Protein AF-0000000065783188 (afdb_homodimer)

InterPro domains:
  IPR000534 Semialdehyde dehydrogenase, NAD-binding [PF01118] (43-103)
  IPR000534 Semialdehyde dehydrogenase, NAD-binding [SM00859] (4-106)
  IPR010136 N-acetyl-gamma-glutamyl-phosphate reductase, type 2 [MF_01110] (1-310)
  IPR010136 N-acetyl-gamma-glutamyl-phosphate reductase, type 2 [TIGR01851] (2-308)
  IPR023013 N-acetyl-gamma-glutamyl-phosphate reductase, active site [PS01224] (112-128)
  IPR036291 NAD(P)-binding domain superfamily [SSF51735] (1-136)
  IPR050085 N-acetyl-gamma-glutamyl-phosphate reductase [PTHR32338] (41-308)
  IPR058924 N-acetyl-gamma-glutamyl-phosphate reductase, dimerisation domain [PF22698] (117-291)

Sequence (620 aa):
MAPKIFIDGEHGTTGLQIRTRMAGRRDVELLSIPEAERRNAAMREDMLNSADIAILCLPDDASKEAVQMVSANNNVRVIDTSTAFRVNPGWAYGFAEMDGAQADKIKAARFVANPGCYPTGAIGLIRPLRAAGILPDGYPVTVNAVSGYTGGGKQMIAQMENPDHPDAITAPHFLYGLPLTHKHVPEMTVHGLLDRAPIFSPSVGKFAQGMIVQVPLHLDDLAEGTTMESIHAALTAHYAGQDIVTVVPLADSKALARVNAVELEGKDTMKLFVFGTPGGSQVNLVALLDNLGKGASGAAVQNMDLMLASMAPKIFIDGEHGTTGLQIRTRMAGRRDVELLSIPEAERRNAAMREDMLNSADIAILCLPDDASKEAVQMVSANNNVRVIDTSTAFRVNPGWAYGFAEMDGAQADKIKAARFVANPGCYPTGAIGLIRPLRAAGILPDGYPVTVNAVSGYTGGGKQMIAQMENPDHPDAITAPHFLYGLPLTHKHVPEMTVHGLLDRAPIFSPSVGKFAQGMIVQVPLHLDDLAEGTTMESIHAALTAHYAGQDIVTVVPLADSKALARVNAVELEGKDTMKLFVFGTPGGSQVNLVALLDNLGKGASGAAVQNMDLMLAS

Solvent-accessible surface area (backbone atoms only — not comparable to full-atom values): 31724 Å² total; per-residue (Å²): 130,62,53,30,36,24,52,47,39,42,84,40,56,56,23,41,47,37,51,58,70,48,58,82,57,78,73,48,38,80,49,81,70,59,78,93,48,67,82,35,62,68,59,47,40,51,48,49,66,67,16,44,35,29,37,34,41,38,59,44,70,58,41,54,51,52,53,59,64,36,65,87,42,83,71,42,24,39,38,33,58,32,72,71,41,53,79,39,87,87,33,30,60,38,49,49,74,74,42,92,61,31,44,60,47,40,22,71,42,50,37,30,20,28,50,51,34,68,34,48,34,48,26,68,60,41,22,47,33,35,76,70,53,40,49,50,84,79,59,86,48,44,38,43,30,41,29,17,35,50,75,59,30,61,64,40,39,44,20,57,70,32,84,80,38,95,71,40,47,80,62,54,30,32,40,31,56,57,48,57,73,49,86,53,46,63,42,34,14,63,68,17,66,44,85,58,70,52,50,54,46,45,30,35,40,68,44,58,52,6,19,36,31,36,39,63,44,54,36,84,70,33,34,89,86,56,42,74,64,56,52,50,48,45,49,42,61,62,41,58,93,56,79,49,52,39,64,55,53,62,71,63,54,69,70,51,74,56,49,53,29,50,74,39,44,89,29,56,36,34,42,34,41,66,30,38,41,93,92,53,60,49,36,40,35,35,24,40,25,5,37,54,16,41,12,34,25,37,30,45,52,51,44,48,51,40,38,68,70,90,128,61,51,30,33,23,51,47,40,43,84,40,57,56,23,41,48,35,51,58,73,47,58,83,58,77,73,49,38,81,48,79,69,59,78,92,49,67,83,36,62,70,60,48,40,53,48,49,65,67,16,44,36,30,38,33,41,40,59,42,69,57,41,54,49,52,52,57,65,36,64,87,40,85,71,40,23,38,37,34,56,33,70,70,43,54,80,40,88,87,34,30,60,38,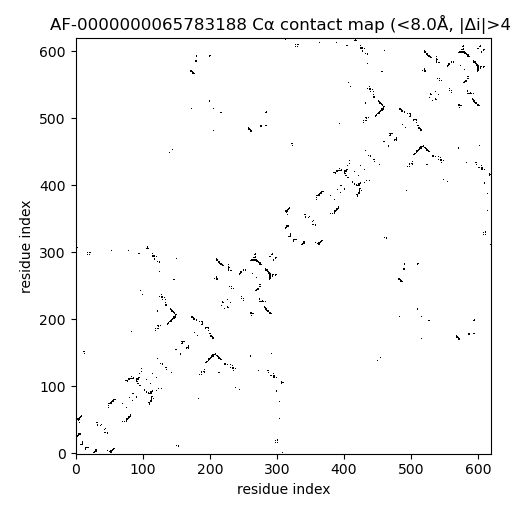49,48,72,72,42,95,60,30,44,59,46,41,22,70,42,54,37,29,19,29,50,52,34,67,35,46,32,48,25,67,61,40,22,47,32,35,76,69,52,40,48,49,82,78,59,86,50,42,38,44,32,41,30,18,35,51,74,58,31,61,65,39,37,45,19,57,71,32,83,80,37,95,70,40,48,81,61,53,29,33,40,32,55,57,48,57,73,47,84,54,45,62,42,35,14,63,68,18,66,45,85,58,71,52,51,54,46,46,31,36,40,68,43,56,53,7,17,37,29,35,39,63,44,54,35,84,72,33,33,88,86,55,45,75,64,56,52,48,48,45,50,42,62,64,40,58,93,56,79,49,52,40,64,55,52,62,73,62,53,69,70,50,74,58,48,50,31,49,74,39,45,89,29,56,36,34,42,35,42,68,31,36,39,93,91,54,60,48,37,41,34,34,25,41,27,4,37,54,16,42,12,34,24,36,30,45,53,51,46,48,51,40,38,68,70,91

Structure (mmCIF, N/CA/C/O backbone):
data_AF-0000000065783188-model_v1
#
loop_
_entity.id
_entity.type
_entity.pdbx_description
1 polymer 'N-acetyl-gamma-glutamyl-phosphate reductase'
#
loop_
_atom_site.group_PDB
_atom_site.id
_atom_site.type_symbol
_atom_site.label_atom_id
_atom_site.label_alt_id
_atom_site.label_comp_id
_atom_site.label_asym_id
_atom_site.label_entity_id
_atom_site.label_seq_id
_atom_site.pdbx_PDB_ins_code
_atom_site.Cartn_x
_atom_site.Cartn_y
_atom_site.Cartn_z
_atom_site.occupancy
_atom_site.B_iso_or_equiv
_atom_site.auth_seq_id
_atom_site.auth_comp_id
_atom_site.auth_asym_id
_atom_site.auth_atom_id
_atom_site.pdbx_PDB_model_num
ATOM 1 N N . MET A 1 1 ? -5.621 -47.562 -12.273 1 84.44 1 MET A N 1
ATOM 2 C CA . MET A 1 1 ? -4.816 -47.219 -11.102 1 84.44 1 MET A CA 1
ATOM 3 C C . MET A 1 1 ? -4.852 -45.719 -10.844 1 84.44 1 MET A C 1
ATOM 5 O O . MET A 1 1 ? -4.992 -44.938 -11.773 1 84.44 1 MET A O 1
ATOM 9 N N . ALA A 1 2 ? -4.871 -45.375 -9.609 1 93.81 2 ALA A N 1
ATOM 10 C CA . ALA A 1 2 ? -4.895 -43.969 -9.266 1 93.81 2 ALA A CA 1
ATOM 11 C C . ALA A 1 2 ? -3.629 -43.281 -9.75 1 93.81 2 ALA A C 1
ATOM 13 O O . ALA A 1 2 ? -2.529 -43.812 -9.648 1 93.81 2 ALA A O 1
ATOM 14 N N . PRO A 1 3 ? -3.807 -42.125 -10.383 1 97.19 3 PRO A N 1
ATOM 15 C CA . PRO A 1 3 ? -2.619 -41.375 -10.812 1 97.19 3 PRO A CA 1
ATOM 16 C C . PRO A 1 3 ? -1.646 -41.125 -9.664 1 97.19 3 PRO A C 1
ATOM 18 O O . PRO A 1 3 ? -2.072 -40.844 -8.547 1 97.19 3 P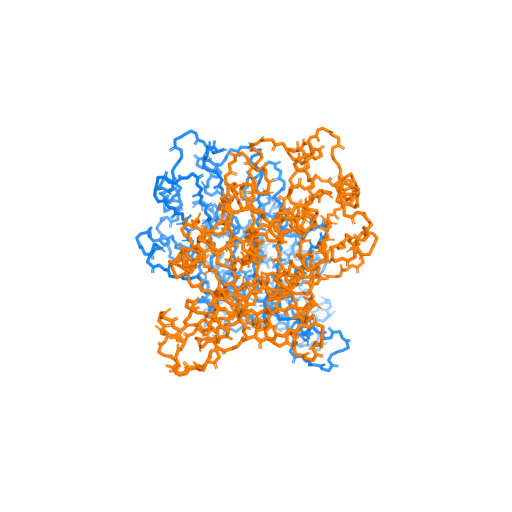RO A O 1
ATOM 21 N N . LYS A 1 4 ? -0.426 -41.188 -10.016 1 97.62 4 LYS A N 1
ATOM 22 C CA . LYS A 1 4 ? 0.642 -40.969 -9.039 1 97.62 4 LYS A CA 1
ATOM 23 C C . LYS A 1 4 ? 1.134 -39.531 -9.078 1 97.62 4 LYS A C 1
ATOM 25 O O . LYS A 1 4 ? 1.541 -39.031 -10.133 1 97.62 4 LYS A O 1
ATOM 30 N N . ILE A 1 5 ? 1.109 -38.906 -7.902 1 98.06 5 ILE A N 1
ATOM 31 C CA . ILE A 1 5 ? 1.562 -37.5 -7.777 1 98.06 5 ILE A CA 1
ATOM 32 C C . ILE A 1 5 ? 2.822 -37.469 -6.914 1 98.06 5 ILE A C 1
ATOM 34 O O . ILE A 1 5 ? 2.855 -38.031 -5.82 1 98.06 5 ILE A O 1
ATOM 38 N N . PHE A 1 6 ? 3.859 -36.844 -7.422 1 97.31 6 PHE A N 1
ATOM 39 C CA . PHE A 1 6 ? 5.074 -36.625 -6.648 1 97.31 6 PHE A CA 1
ATOM 40 C C . PHE A 1 6 ? 5.312 -35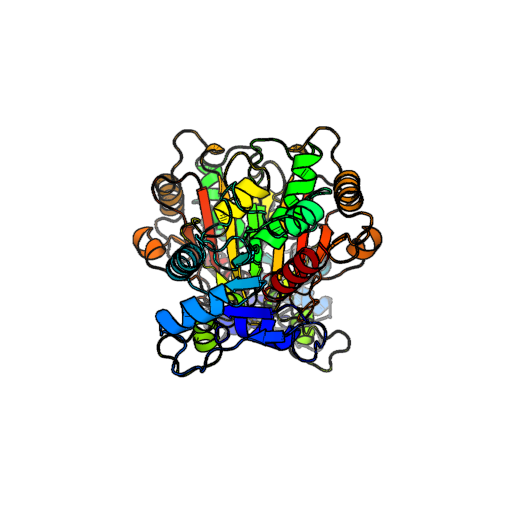.156 -6.398 1 97.31 6 PHE A C 1
ATOM 42 O O . PHE A 1 6 ? 5.359 -34.344 -7.344 1 97.31 6 PHE A O 1
ATOM 49 N N . ILE A 1 7 ? 5.402 -34.781 -5.137 1 96.88 7 ILE A N 1
ATOM 50 C CA . ILE A 1 7 ? 5.746 -33.406 -4.766 1 96.88 7 ILE A CA 1
ATOM 51 C C . ILE A 1 7 ? 7.234 -33.312 -4.43 1 96.88 7 ILE A C 1
ATOM 53 O O . ILE A 1 7 ? 7.66 -33.75 -3.357 1 96.88 7 ILE A O 1
ATOM 57 N N . ASP A 1 8 ? 8.008 -32.812 -5.34 1 95.75 8 ASP A N 1
ATOM 58 C CA . ASP A 1 8 ? 9.438 -32.594 -5.109 1 95.75 8 ASP A CA 1
ATOM 59 C C . ASP A 1 8 ? 9.68 -31.281 -4.344 1 95.75 8 ASP A C 1
ATOM 61 O O . ASP A 1 8 ? 9.461 -30.188 -4.879 1 95.75 8 ASP A O 1
ATOM 65 N N . GLY A 1 9 ? 10.141 -31.344 -3.135 1 93.12 9 GLY A N 1
ATOM 66 C CA . GLY A 1 9 ? 10.219 -30.203 -2.234 1 93.12 9 GLY A CA 1
ATOM 67 C C . GLY A 1 9 ? 9.023 -30.078 -1.312 1 93.12 9 GLY A C 1
ATOM 68 O O . GLY A 1 9 ? 8.516 -28.984 -1.081 1 93.12 9 GLY A O 1
ATOM 69 N N . GLU A 1 10 ? 8.523 -31.172 -0.805 1 91.88 10 GLU A N 1
ATOM 70 C CA . GLU A 1 10 ? 7.277 -31.219 -0.039 1 91.88 10 GLU A CA 1
ATOM 71 C C . GLU A 1 10 ? 7.465 -30.641 1.358 1 91.88 10 GLU A C 1
ATOM 73 O O . GLU A 1 10 ? 6.492 -30.375 2.064 1 91.88 10 GLU A O 1
ATOM 78 N N . HIS A 1 11 ? 8.68 -30.234 1.727 1 87.81 11 HIS A N 1
ATOM 79 C CA . HIS A 1 11 ? 8.93 -29.766 3.084 1 87.81 11 HIS A CA 1
ATOM 80 C C . HIS A 1 11 ? 8.977 -28.25 3.143 1 87.81 11 HIS A C 1
ATOM 82 O O . HIS A 1 11 ? 9.039 -27.672 4.227 1 87.81 11 HIS A O 1
ATOM 88 N N . GLY A 1 12 ? 8.992 -27.578 1.996 1 89.88 12 GLY A N 1
ATOM 89 C CA . GLY A 1 12 ? 8.844 -26.141 1.969 1 89.88 12 GLY A CA 1
ATOM 90 C C . GLY A 1 12 ? 7.414 -25.688 2.207 1 89.88 12 GLY A C 1
ATOM 91 O O . GLY A 1 12 ? 6.496 -26.5 2.242 1 89.88 12 GLY A O 1
ATOM 92 N N . THR A 1 13 ? 7.23 -24.438 2.314 1 92.88 13 THR A N 1
ATOM 93 C CA . THR A 1 13 ? 5.938 -23.875 2.67 1 92.88 13 THR A CA 1
ATOM 94 C C . THR A 1 13 ? 4.871 -24.266 1.655 1 92.88 13 THR A C 1
ATOM 96 O O . THR A 1 13 ? 3.816 -24.797 2.027 1 92.88 13 THR A O 1
ATOM 99 N N . THR A 1 14 ? 5.125 -23.984 0.377 1 94.19 14 THR A N 1
ATOM 100 C CA . THR A 1 14 ? 4.168 -24.344 -0.666 1 94.19 14 THR A CA 1
ATOM 101 C C . THR A 1 14 ? 3.939 -25.844 -0.704 1 94.19 14 THR A C 1
ATOM 103 O O . THR A 1 14 ? 2.801 -26.312 -0.807 1 94.19 14 THR A O 1
ATOM 106 N N . GLY A 1 15 ? 5.004 -26.672 -0.639 1 94.25 15 GLY A N 1
ATOM 107 C CA . GLY A 1 15 ? 4.895 -28.109 -0.64 1 94.25 15 GLY A CA 1
ATOM 108 C C . GLY A 1 15 ? 4.051 -28.656 0.503 1 94.25 15 GLY A C 1
ATOM 109 O O . GLY A 1 15 ? 3.191 -29.516 0.299 1 94.25 15 GLY A O 1
ATOM 110 N N . LEU A 1 16 ? 4.309 -28.125 1.673 1 93.5 16 LEU A N 1
ATOM 111 C CA . LEU A 1 16 ? 3.545 -28.547 2.848 1 93.5 16 LEU A CA 1
ATOM 112 C C . LEU A 1 16 ? 2.064 -28.219 2.674 1 93.5 16 LEU A C 1
ATOM 114 O O . LEU A 1 16 ? 1.204 -29.016 3.074 1 93.5 16 LEU A O 1
ATOM 118 N N . GLN A 1 17 ? 1.774 -27.062 2.092 1 95.5 17 GLN A N 1
ATOM 119 C CA . GLN A 1 17 ? 0.387 -26.672 1.88 1 95.5 17 GLN A CA 1
ATOM 120 C C . GLN A 1 17 ? -0.288 -27.547 0.834 1 95.5 17 GLN A C 1
ATOM 122 O O . GLN A 1 17 ? -1.476 -27.859 0.949 1 95.5 17 GLN A O 1
ATOM 127 N N . ILE A 1 18 ? 0.432 -27.922 -0.211 1 96.44 18 ILE A N 1
ATOM 128 C CA . ILE A 1 18 ? -0.122 -28.828 -1.208 1 96.44 18 ILE A CA 1
ATOM 129 C C . ILE A 1 18 ? -0.435 -30.188 -0.56 1 96.44 18 ILE A C 1
ATOM 131 O O . ILE A 1 18 ? -1.516 -30.734 -0.765 1 96.44 18 ILE A O 1
ATOM 135 N N . ARG A 1 19 ? 0.516 -30.672 0.26 1 94.69 19 ARG A N 1
ATOM 136 C CA . ARG A 1 19 ? 0.291 -31.922 0.971 1 94.69 19 ARG A CA 1
ATOM 137 C C . ARG A 1 19 ? -0.967 -31.844 1.83 1 94.69 19 ARG A C 1
ATOM 139 O O . ARG A 1 19 ? -1.752 -32.812 1.876 1 94.69 19 ARG A O 1
ATOM 146 N N . THR A 1 20 ? -1.087 -30.75 2.486 1 94.56 20 THR A N 1
ATOM 147 C CA . THR A 1 20 ? -2.252 -30.562 3.34 1 94.56 20 THR A CA 1
ATOM 148 C C . THR A 1 20 ? -3.537 -30.578 2.516 1 94.56 20 THR A C 1
ATOM 150 O O . THR A 1 20 ? -4.512 -31.234 2.895 1 94.56 20 THR A O 1
ATOM 153 N N . ARG A 1 21 ? -3.537 -29.922 1.379 1 94.44 21 ARG A N 1
ATOM 154 C CA . ARG A 1 21 ? -4.703 -29.844 0.506 1 94.44 21 ARG A CA 1
ATOM 155 C C . ARG A 1 21 ? -5.035 -31.219 -0.081 1 94.44 21 ARG A C 1
ATOM 157 O O . ARG A 1 21 ? -6.191 -31.5 -0.393 1 94.44 21 ARG A O 1
ATOM 164 N N . MET A 1 22 ? -4.047 -32.031 -0.14 1 94.56 22 MET A N 1
ATOM 165 C CA . MET A 1 22 ? -4.207 -33.344 -0.778 1 94.56 22 MET A CA 1
ATOM 166 C C . MET A 1 22 ? -4.543 -34.406 0.252 1 94.56 22 MET A C 1
ATOM 168 O O . MET A 1 22 ? -4.902 -35.531 -0.108 1 94.56 22 MET A O 1
ATOM 172 N N . ALA A 1 23 ? -4.473 -33.875 1.493 1 89.19 23 ALA A N 1
ATOM 173 C CA . ALA A 1 23 ? -4.691 -34.844 2.564 1 89.19 23 ALA A CA 1
ATOM 174 C C . ALA A 1 23 ? -6.094 -35.406 2.49 1 89.19 23 ALA A C 1
ATOM 176 O O . ALA A 1 23 ? -7.078 -34.688 2.363 1 89.19 23 ALA A O 1
ATOM 177 N N . GLY A 1 24 ? -6.293 -36.688 2.303 1 88.94 24 GLY A N 1
ATOM 178 C CA . GLY A 1 24 ? -7.586 -37.344 2.322 1 88.94 24 GLY A CA 1
ATOM 179 C C . GLY A 1 24 ? -8.078 -37.75 0.942 1 88.94 24 GLY A C 1
ATOM 180 O O . GLY A 1 24 ? -9.086 -38.438 0.811 1 88.94 24 GLY A O 1
ATOM 181 N N . ARG A 1 25 ? -7.43 -37.094 -0.002 1 93.56 25 ARG A N 1
ATOM 182 C CA . ARG A 1 25 ? -7.82 -37.469 -1.355 1 93.56 25 ARG A CA 1
ATOM 183 C C . ARG A 1 25 ? -7.566 -38.938 -1.602 1 93.56 25 ARG A C 1
ATOM 185 O O . ARG A 1 25 ? -6.547 -39.5 -1.163 1 93.56 25 ARG A O 1
ATOM 192 N N . ARG A 1 26 ? -8.5 -39.594 -2.248 1 94.19 26 ARG A N 1
ATOM 193 C CA . ARG A 1 26 ? -8.383 -41.031 -2.51 1 94.19 26 ARG A CA 1
ATOM 194 C C . ARG A 1 26 ? -8.312 -41.312 -4.008 1 94.19 26 ARG A C 1
ATOM 196 O O . ARG A 1 26 ? -8.047 -42.438 -4.422 1 94.19 26 ARG A O 1
ATOM 203 N N . ASP A 1 27 ? -8.43 -40.219 -4.738 1 95.81 27 ASP A N 1
ATOM 204 C CA . ASP A 1 27 ? -8.453 -40.375 -6.188 1 95.81 27 ASP A CA 1
ATOM 205 C C . ASP A 1 27 ? -7.047 -40.281 -6.773 1 95.81 27 ASP A C 1
ATOM 207 O O . ASP A 1 27 ? -6.852 -40.469 -7.977 1 95.81 27 ASP A O 1
ATOM 211 N N . VAL A 1 28 ? -6.027 -40.031 -5.863 1 96.88 28 VAL A N 1
ATOM 212 C CA . VAL A 1 28 ? -4.637 -39.938 -6.293 1 96.88 28 VAL A CA 1
ATOM 213 C C . VAL A 1 28 ? -3.744 -40.656 -5.281 1 96.88 28 VAL A C 1
ATOM 215 O O . VAL A 1 28 ? -4.152 -40.906 -4.141 1 96.88 28 VAL A O 1
ATOM 218 N N . GLU A 1 29 ? -2.619 -41.062 -5.785 1 96 29 GLU A N 1
ATOM 219 C CA . GLU A 1 29 ? -1.578 -41.625 -4.926 1 96 29 GLU A CA 1
ATOM 220 C C . GLU A 1 29 ? -0.419 -40.656 -4.762 1 96 29 GLU A C 1
ATOM 222 O O . GLU A 1 29 ? 0.21 -40.25 -5.742 1 96 29 GLU A O 1
ATOM 227 N N . LEU A 1 30 ? -0.129 -40.281 -3.529 1 94.69 30 LEU A N 1
ATOM 228 C CA . LEU A 1 30 ? 0.973 -39.375 -3.262 1 94.69 30 LEU A CA 1
ATOM 229 C C . LEU A 1 30 ? 2.27 -40.125 -3.014 1 94.69 30 LEU A C 1
ATOM 231 O O . LEU A 1 30 ? 2.332 -40.969 -2.123 1 94.69 30 LEU A O 1
ATOM 235 N N . LEU A 1 31 ? 3.211 -39.75 -3.816 1 93.25 31 LEU A N 1
ATOM 236 C CA . LEU A 1 31 ? 4.555 -40.281 -3.633 1 93.25 31 LEU A CA 1
ATOM 237 C C . LEU A 1 31 ? 5.387 -39.375 -2.738 1 93.25 31 LEU A C 1
ATOM 239 O O . LEU A 1 31 ? 5.242 -38.156 -2.779 1 93.25 31 LEU A O 1
ATOM 243 N N . SER A 1 32 ? 6.207 -39.969 -1.921 1 88.94 32 SER A N 1
ATOM 244 C CA . SER A 1 32 ? 7.051 -39.188 -1.026 1 88.94 32 SER A CA 1
ATOM 245 C C . SER A 1 32 ? 8.445 -39.781 -0.903 1 88.94 32 SER A C 1
ATOM 247 O O . SER A 1 32 ? 8.609 -41 -0.986 1 88.94 32 SER A O 1
ATOM 249 N N . ILE A 1 33 ? 9.352 -38.906 -0.838 1 88.56 33 ILE A N 1
ATOM 250 C CA . ILE A 1 33 ? 10.727 -39.281 -0.513 1 88.56 33 ILE A CA 1
ATOM 251 C C . ILE A 1 33 ? 10.992 -39.031 0.97 1 88.56 33 ILE A C 1
ATOM 253 O O . ILE A 1 33 ? 10.562 -38 1.521 1 88.56 33 ILE A O 1
ATOM 257 N N . PRO A 1 34 ? 11.648 -40.062 1.685 1 85.25 34 PRO A N 1
ATOM 258 C CA . PRO A 1 34 ? 12.008 -39.75 3.074 1 85.25 34 PRO A CA 1
ATOM 259 C C . PRO A 1 34 ? 12.812 -38.469 3.221 1 85.25 34 PRO A C 1
ATOM 261 O O . PRO A 1 34 ? 13.664 -38.156 2.385 1 85.25 34 PRO A O 1
ATOM 264 N N . GLU A 1 35 ? 12.469 -37.719 4.199 1 83.94 35 GLU A N 1
ATOM 265 C CA . GLU A 1 35 ? 13.062 -36.406 4.41 1 83.94 35 GLU A CA 1
ATOM 266 C C . GLU A 1 35 ? 14.586 -36.469 4.398 1 83.94 35 GLU A C 1
ATOM 268 O O . GLU A 1 35 ? 15.25 -35.562 3.854 1 83.94 35 GLU A O 1
ATOM 273 N N . ALA A 1 36 ? 15.148 -37.562 4.906 1 88.75 36 ALA A N 1
ATOM 274 C CA . ALA A 1 36 ? 16.594 -37.719 4.996 1 88.75 36 ALA A CA 1
ATOM 275 C C . ALA A 1 36 ? 17.219 -37.906 3.611 1 88.75 36 ALA A C 1
ATOM 277 O O . ALA A 1 36 ? 18.406 -37.625 3.418 1 88.75 36 ALA A O 1
ATOM 278 N N . GLU A 1 37 ? 16.375 -38.281 2.641 1 88.06 37 GLU A N 1
ATOM 279 C CA . GLU A 1 37 ? 16.875 -38.594 1.297 1 88.06 37 GLU A CA 1
ATOM 280 C C . GLU A 1 37 ? 16.391 -37.531 0.3 1 88.06 37 GLU A C 1
ATOM 282 O O . GLU A 1 37 ? 16.516 -37.719 -0.913 1 88.06 37 GLU A O 1
ATOM 287 N N . ARG A 1 38 ? 15.883 -36.406 0.811 1 82.19 38 ARG A N 1
ATOM 288 C CA . ARG A 1 38 ? 15.234 -35.438 -0.063 1 82.19 38 ARG A CA 1
ATOM 289 C C . ARG A 1 38 ? 16.234 -34.812 -1.021 1 82.19 38 ARG A C 1
ATOM 291 O O . ARG A 1 38 ? 15.859 -34.281 -2.082 1 82.19 38 ARG A O 1
ATOM 298 N N . ARG A 1 39 ? 17.641 -34.969 -0.782 1 83.81 39 ARG A N 1
ATOM 299 C CA . ARG A 1 39 ? 18.656 -34.344 -1.629 1 83.81 39 ARG A CA 1
ATOM 300 C C . ARG A 1 39 ? 19.406 -35.375 -2.443 1 83.81 39 ARG A C 1
ATOM 302 O O . ARG A 1 39 ? 20.359 -35.062 -3.156 1 83.81 39 ARG A O 1
ATOM 309 N N . ASN A 1 40 ? 18.828 -36.594 -2.357 1 90 40 ASN A N 1
ATOM 310 C CA . ASN A 1 40 ? 19.406 -37.688 -3.145 1 90 40 ASN A CA 1
ATOM 311 C C . ASN A 1 40 ? 18.938 -37.625 -4.594 1 90 40 ASN A C 1
ATOM 313 O O . ASN A 1 40 ? 17.781 -37.969 -4.891 1 90 40 ASN A O 1
ATOM 317 N N . ALA A 1 41 ? 19.875 -37.406 -5.43 1 91.44 41 ALA A N 1
ATOM 318 C CA . ALA A 1 41 ? 19.531 -37.125 -6.82 1 91.44 41 ALA A CA 1
ATOM 319 C C . ALA A 1 41 ? 18.953 -38.375 -7.496 1 91.44 41 ALA A C 1
ATOM 321 O O . ALA A 1 41 ? 17.984 -38.281 -8.266 1 91.44 41 ALA A O 1
ATOM 322 N N . ALA A 1 42 ? 19.562 -39.469 -7.238 1 93.94 42 ALA A N 1
ATOM 323 C CA . ALA A 1 42 ? 19.109 -40.719 -7.879 1 93.94 42 ALA A CA 1
ATOM 324 C C . ALA A 1 42 ? 17.703 -41.062 -7.426 1 93.94 42 ALA A C 1
ATOM 326 O O . ALA A 1 42 ? 16.859 -41.5 -8.234 1 93.94 42 ALA A O 1
ATOM 327 N N . MET A 1 43 ? 17.422 -40.969 -6.172 1 93.88 43 MET A N 1
ATOM 328 C CA . MET A 1 43 ? 16.094 -41.281 -5.645 1 93.88 43 MET A CA 1
ATOM 329 C C . MET A 1 43 ? 15.07 -40.281 -6.164 1 93.88 43 MET A C 1
ATOM 331 O O . MET A 1 43 ? 13.945 -40.656 -6.508 1 93.88 43 MET A O 1
ATOM 335 N N . ARG A 1 44 ? 15.469 -39.031 -6.191 1 94.62 44 ARG A N 1
ATOM 336 C CA . ARG A 1 44 ? 14.594 -38 -6.723 1 94.62 44 ARG A CA 1
ATOM 337 C C . ARG A 1 44 ? 14.234 -38.281 -8.18 1 94.62 44 ARG A C 1
ATOM 339 O O . ARG A 1 44 ? 13.07 -38.156 -8.57 1 94.62 44 ARG A O 1
ATOM 346 N N . GLU A 1 45 ? 15.242 -38.594 -8.93 1 96.19 45 GLU A N 1
ATOM 347 C CA . GLU A 1 45 ? 15.023 -38.875 -10.344 1 96.19 45 GLU A CA 1
ATOM 348 C C . GLU A 1 45 ? 14.078 -40.094 -10.516 1 96.19 45 GLU A C 1
ATOM 350 O O . GLU A 1 45 ? 13.203 -40.062 -11.375 1 96.19 45 GLU A O 1
ATOM 355 N N . ASP A 1 46 ? 14.32 -41.125 -9.711 1 96.12 46 ASP A N 1
ATOM 356 C CA . ASP A 1 46 ? 13.445 -42.281 -9.766 1 96.12 46 ASP A CA 1
ATOM 357 C C . ASP A 1 46 ? 12 -41.906 -9.438 1 96.12 46 ASP A C 1
ATOM 359 O O . ASP A 1 46 ? 11.078 -42.344 -10.117 1 96.12 46 ASP A O 1
ATOM 363 N N . MET A 1 47 ? 11.82 -41.125 -8.414 1 96.06 47 MET A N 1
ATOM 364 C CA . MET A 1 47 ? 10.477 -40.688 -8.008 1 96.06 47 MET A CA 1
ATOM 365 C C . MET A 1 47 ? 9.828 -39.844 -9.086 1 96.06 47 MET A C 1
ATOM 367 O O . MET A 1 47 ? 8.656 -40.031 -9.414 1 96.06 47 MET A O 1
ATOM 371 N N . LEU A 1 48 ? 10.609 -38.938 -9.609 1 97.62 48 LEU A N 1
ATOM 372 C CA . LEU A 1 48 ? 10.117 -38.062 -10.672 1 97.62 48 LEU A CA 1
ATOM 373 C C . LEU A 1 48 ? 9.625 -38.875 -11.859 1 97.62 48 LEU A C 1
ATOM 375 O O . LEU A 1 48 ? 8.523 -38.625 -12.367 1 97.62 48 LEU A O 1
ATOM 379 N N . ASN A 1 49 ? 10.367 -39.844 -12.219 1 97.56 49 ASN A N 1
ATOM 380 C CA . ASN A 1 49 ? 10.07 -40.625 -13.422 1 97.56 49 ASN A CA 1
ATOM 381 C C . ASN A 1 49 ? 8.992 -41.656 -13.164 1 97.56 49 ASN A C 1
ATOM 383 O O . ASN A 1 49 ? 8.453 -42.25 -14.102 1 97.56 49 ASN A O 1
ATOM 387 N N . SER A 1 50 ? 8.664 -41.875 -11.914 1 96.75 50 SER A N 1
ATOM 388 C CA . SER A 1 50 ? 7.621 -42.844 -11.57 1 96.75 50 SER A CA 1
ATOM 389 C C . SER A 1 50 ? 6.266 -42.156 -11.414 1 96.75 50 SER A C 1
ATOM 391 O O . SER A 1 50 ? 5.238 -42.844 -11.273 1 96.75 50 SER A O 1
ATOM 393 N N . ALA A 1 51 ? 6.223 -40.875 -11.492 1 97.81 51 ALA A N 1
ATOM 394 C CA . ALA A 1 51 ? 5 -40.125 -11.25 1 97.81 51 ALA A CA 1
ATOM 395 C C . ALA A 1 51 ? 4.258 -39.844 -12.555 1 97.81 51 ALA A C 1
ATOM 397 O O . ALA A 1 51 ? 4.867 -39.812 -13.633 1 97.81 51 ALA A O 1
ATOM 398 N N . ASP A 1 52 ? 2.953 -39.75 -12.469 1 98.06 52 ASP A N 1
ATOM 399 C CA . ASP A 1 52 ? 2.174 -39.219 -13.586 1 98.06 52 ASP A CA 1
ATOM 400 C C . ASP A 1 52 ? 2.281 -37.688 -13.656 1 98.06 52 ASP A C 1
ATOM 402 O O . ASP A 1 52 ? 2.383 -37.125 -14.742 1 98.06 52 ASP A O 1
ATOM 406 N N . ILE A 1 53 ? 2.203 -37 -12.508 1 98.5 53 ILE A N 1
ATOM 407 C CA . ILE A 1 53 ? 2.41 -35.562 -12.383 1 98.5 53 ILE A CA 1
ATOM 408 C C . ILE A 1 53 ? 3.404 -35.281 -11.258 1 98.5 53 ILE A C 1
ATOM 410 O O . ILE A 1 53 ? 3.254 -35.812 -10.141 1 98.5 53 ILE A O 1
ATOM 414 N N . ALA A 1 54 ? 4.406 -34.562 -11.594 1 98.44 54 ALA A N 1
ATOM 415 C CA . ALA A 1 54 ? 5.355 -34.062 -10.602 1 98.44 54 ALA A CA 1
ATOM 416 C C . ALA A 1 54 ? 5.113 -32.562 -10.32 1 98.44 54 ALA A C 1
ATOM 418 O O . ALA A 1 54 ? 5.062 -31.766 -11.25 1 98.44 54 ALA A O 1
ATOM 419 N N . ILE A 1 55 ? 4.926 -32.219 -9.078 1 98.5 55 ILE A N 1
ATOM 420 C CA . ILE A 1 55 ? 4.824 -30.812 -8.656 1 98.5 55 ILE A CA 1
ATOM 421 C C . ILE A 1 55 ? 6.141 -30.375 -8.008 1 98.5 55 ILE A C 1
ATOM 423 O O . ILE A 1 55 ? 6.531 -30.906 -6.965 1 98.5 55 ILE A O 1
ATOM 427 N N . LEU A 1 56 ? 6.793 -29.453 -8.672 1 98.12 56 LEU A N 1
ATOM 428 C CA . LEU A 1 56 ? 8.094 -28.984 -8.211 1 98.12 56 LEU A CA 1
ATOM 429 C C . LEU A 1 56 ? 7.941 -27.797 -7.277 1 98.12 56 LEU A C 1
ATOM 431 O O . LEU A 1 56 ? 7.5 -26.719 -7.703 1 98.12 56 LEU A O 1
ATOM 435 N N . CYS A 1 57 ? 8.227 -27.953 -6.043 1 96.75 57 CYS A N 1
ATOM 436 C CA . CYS A 1 57 ? 8.32 -26.906 -5.027 1 96.75 57 CYS A CA 1
ATOM 437 C C . CYS A 1 57 ? 9.773 -26.672 -4.621 1 96.75 57 CYS A C 1
ATOM 439 O O . CYS A 1 57 ? 10.148 -26.906 -3.473 1 96.75 57 CYS A O 1
ATOM 441 N N . LEU A 1 58 ? 10.539 -26.125 -5.57 1 95.75 58 LEU A N 1
ATOM 442 C CA . LEU A 1 58 ? 11.992 -26.016 -5.496 1 95.75 58 LEU A CA 1
ATOM 443 C C . LEU A 1 58 ? 12.469 -24.625 -5.883 1 95.75 58 LEU A C 1
ATOM 445 O O . LEU A 1 58 ? 11.734 -23.875 -6.527 1 95.75 58 LEU A O 1
ATOM 449 N N . PRO A 1 59 ? 13.711 -24.281 -5.422 1 94.38 59 PRO A N 1
ATOM 450 C CA . PRO A 1 59 ? 14.312 -23.094 -6.027 1 94.38 59 PRO A CA 1
ATOM 451 C C . PRO A 1 59 ? 14.492 -23.234 -7.539 1 94.38 59 PRO A C 1
ATOM 453 O O . PRO A 1 59 ? 14.445 -24.344 -8.078 1 94.38 59 PRO A O 1
ATOM 456 N N . ASP A 1 60 ? 14.703 -22.125 -8.195 1 96.94 60 ASP A N 1
ATOM 457 C CA . ASP A 1 60 ? 14.711 -22.062 -9.656 1 96.94 60 ASP A CA 1
ATOM 458 C C . ASP A 1 60 ? 15.703 -23.062 -10.242 1 96.94 60 ASP A C 1
ATOM 460 O O . ASP A 1 60 ? 15.352 -23.844 -11.133 1 96.94 60 ASP A O 1
ATOM 464 N N . ASP A 1 61 ? 16.922 -23.094 -9.758 1 96.81 61 ASP A N 1
ATOM 465 C CA . ASP A 1 61 ? 17.953 -23.953 -10.328 1 96.81 61 ASP A CA 1
ATOM 466 C C . ASP A 1 61 ? 17.594 -25.422 -10.141 1 96.81 61 ASP A C 1
ATOM 468 O O . ASP A 1 61 ? 17.797 -26.234 -11.047 1 96.81 61 ASP A O 1
ATOM 472 N N . ALA A 1 62 ? 17.094 -25.766 -8.977 1 95.56 62 ALA A N 1
ATOM 473 C CA . ALA A 1 62 ? 16.703 -27.141 -8.703 1 95.56 62 ALA A CA 1
ATOM 474 C C . ALA A 1 62 ? 15.516 -27.562 -9.562 1 95.56 62 ALA A C 1
ATOM 476 O O . ALA A 1 62 ? 15.406 -28.719 -9.961 1 95.56 62 ALA A O 1
ATOM 477 N N . SER A 1 63 ? 14.625 -26.641 -9.82 1 97.31 63 SER A N 1
ATOM 478 C CA . SER A 1 63 ? 13.5 -26.906 -10.711 1 97.31 63 SER A CA 1
ATOM 479 C C . SER A 1 63 ? 13.977 -27.219 -12.125 1 97.31 63 SER A C 1
ATOM 481 O O . SER A 1 63 ? 13.5 -28.156 -12.75 1 97.31 63 SER A O 1
ATOM 483 N N . LYS A 1 64 ? 14.898 -26.438 -12.633 1 98.06 64 LYS A N 1
ATOM 484 C CA . LYS A 1 64 ? 15.453 -26.688 -13.961 1 98.06 64 LYS A CA 1
ATOM 485 C C . LYS A 1 64 ? 16.109 -28.062 -14.031 1 98.06 64 LYS A C 1
ATOM 487 O O . LYS A 1 64 ? 15.969 -28.781 -15.023 1 98.06 64 LYS A O 1
ATOM 492 N N . GLU A 1 65 ? 16.812 -28.391 -12.992 1 97.25 65 GLU A N 1
ATOM 493 C CA . GLU A 1 65 ? 17.438 -29.703 -12.922 1 97.25 65 GLU A CA 1
ATOM 494 C C . GLU A 1 65 ? 16.406 -30.828 -12.945 1 97.25 65 GLU A C 1
ATOM 496 O O . GLU A 1 65 ? 16.578 -31.828 -13.641 1 97.25 65 GLU A O 1
ATOM 501 N N . ALA A 1 66 ? 15.383 -30.672 -12.18 1 97.38 66 ALA A N 1
ATOM 502 C CA . ALA A 1 66 ? 14.32 -31.672 -12.117 1 97.38 66 ALA A CA 1
ATOM 503 C C . ALA A 1 66 ? 13.688 -31.875 -13.484 1 97.38 66 ALA A C 1
ATOM 505 O O . ALA A 1 66 ? 13.391 -33 -13.875 1 97.38 66 ALA A O 1
ATOM 506 N N . VAL A 1 67 ? 13.453 -30.828 -14.195 1 98 67 VAL A N 1
ATOM 507 C CA . VAL A 1 67 ? 12.867 -30.906 -15.523 1 98 67 VAL A CA 1
ATOM 508 C C . VAL A 1 67 ? 13.797 -31.688 -16.453 1 98 67 VAL A C 1
ATOM 510 O O . VAL A 1 67 ? 13.336 -32.5 -17.281 1 98 67 VAL A O 1
ATOM 513 N N . GLN A 1 68 ? 15.078 -31.484 -16.297 1 97.56 68 GLN A N 1
ATOM 514 C CA . GLN A 1 68 ? 16.047 -32.25 -17.094 1 97.56 68 GLN A CA 1
ATOM 515 C C . GLN A 1 68 ? 15.984 -33.719 -16.766 1 97.56 68 GLN A C 1
ATOM 517 O O . GLN A 1 68 ? 16.125 -34.562 -17.656 1 97.56 68 GLN A O 1
ATOM 522 N N . MET A 1 69 ? 15.797 -34.062 -15.539 1 97 69 MET A N 1
ATOM 523 C CA . MET A 1 69 ? 15.758 -35.438 -15.078 1 97 69 MET A CA 1
ATOM 524 C C . MET A 1 69 ? 14.609 -36.219 -15.734 1 97 69 MET A C 1
ATOM 526 O O . MET A 1 69 ? 14.672 -37.438 -15.867 1 97 69 MET A O 1
ATOM 530 N N . VAL A 1 70 ? 13.57 -35.5 -16.141 1 97.44 70 VAL A N 1
ATOM 531 C CA . VAL A 1 70 ? 12.414 -36.188 -16.703 1 97.44 70 VAL A CA 1
ATOM 532 C C . VAL A 1 70 ? 12.344 -35.938 -18.219 1 97.44 70 VAL A C 1
ATOM 534 O O . VAL A 1 70 ? 11.344 -36.281 -18.859 1 97.44 70 VAL A O 1
ATOM 537 N N . SER A 1 71 ? 13.375 -35.312 -18.797 1 95.06 71 SER A N 1
ATOM 538 C CA . SER A 1 71 ? 13.359 -34.875 -20.188 1 95.06 71 SER A CA 1
ATOM 539 C C . SER A 1 71 ? 13.117 -36.062 -21.141 1 95.06 71 SER A C 1
ATOM 541 O O . SER A 1 71 ? 12.5 -35.906 -22.188 1 95.06 71 SER A O 1
ATOM 543 N N . ALA A 1 72 ? 13.477 -37.25 -20.781 1 94.75 72 ALA A N 1
ATOM 544 C CA . ALA A 1 72 ? 13.398 -38.406 -21.656 1 94.75 72 ALA A CA 1
ATOM 545 C C . ALA A 1 72 ? 12.086 -39.156 -21.453 1 94.75 72 ALA A C 1
ATOM 547 O O . ALA A 1 72 ? 11.773 -40.094 -22.203 1 94.75 72 ALA A O 1
ATOM 548 N N . ASN A 1 73 ? 11.391 -38.844 -20.438 1 96.62 73 ASN A N 1
ATOM 549 C CA . ASN A 1 73 ? 10.141 -39.531 -20.109 1 96.62 73 ASN A CA 1
ATOM 550 C C . ASN A 1 73 ? 8.93 -38.625 -20.375 1 96.62 73 ASN A C 1
ATOM 552 O O . ASN A 1 73 ? 8.492 -37.875 -19.5 1 96.62 73 ASN A O 1
ATOM 556 N N . ASN A 1 74 ? 8.32 -38.781 -21.469 1 94.69 74 ASN A N 1
ATOM 557 C CA . ASN A 1 74 ? 7.234 -37.906 -21.922 1 94.69 74 ASN A CA 1
ATOM 558 C C . ASN A 1 74 ? 5.93 -38.219 -21.188 1 94.69 74 ASN A C 1
ATOM 560 O O . ASN A 1 74 ? 4.934 -37.531 -21.359 1 94.69 74 ASN A O 1
ATOM 564 N N . ASN A 1 75 ? 5.969 -39.219 -20.406 1 95.62 75 ASN A N 1
ATOM 565 C CA . ASN A 1 75 ? 4.762 -39.594 -19.672 1 95.62 75 ASN A CA 1
ATOM 566 C C . ASN A 1 75 ? 4.609 -38.781 -18.391 1 95.62 75 ASN A C 1
ATOM 568 O O . ASN A 1 75 ? 3.541 -38.781 -17.781 1 95.62 75 ASN A O 1
ATOM 572 N N . VAL A 1 76 ? 5.676 -38.125 -17.984 1 97.88 76 VAL A N 1
ATOM 573 C CA . VAL A 1 76 ? 5.637 -37.344 -16.75 1 97.88 76 VAL A CA 1
ATOM 574 C C . VAL A 1 76 ? 5.246 -35.906 -17.078 1 97.88 76 VAL A C 1
ATOM 576 O O . VAL A 1 76 ? 5.883 -35.25 -17.906 1 97.88 76 VAL A O 1
ATOM 579 N N . ARG A 1 77 ? 4.203 -35.469 -16.469 1 98.5 77 ARG A N 1
ATOM 580 C CA . ARG A 1 77 ? 3.818 -34.062 -16.562 1 98.5 77 ARG A CA 1
ATOM 581 C C . ARG A 1 77 ? 4.285 -33.281 -15.336 1 98.5 77 ARG A C 1
ATOM 583 O O . ARG A 1 77 ? 4.445 -33.844 -14.258 1 98.5 77 ARG A O 1
ATOM 590 N N . VAL A 1 78 ? 4.559 -31.953 -15.578 1 98.81 78 VAL A N 1
ATOM 591 C CA . VAL A 1 78 ? 5.234 -31.203 -14.523 1 98.81 78 VAL A CA 1
ATOM 592 C C . VAL A 1 78 ? 4.477 -29.906 -14.242 1 98.81 78 VAL A C 1
ATOM 594 O O . VAL A 1 78 ? 4.035 -29.219 -15.172 1 98.81 78 VAL A O 1
ATOM 597 N N . ILE A 1 79 ? 4.223 -29.625 -13.008 1 98.81 79 ILE A N 1
ATOM 598 C CA . ILE A 1 79 ? 3.828 -28.312 -12.508 1 98.81 79 ILE A CA 1
ATOM 599 C C . ILE A 1 79 ? 4.977 -27.688 -11.719 1 98.81 79 ILE A C 1
ATOM 601 O O . ILE A 1 79 ? 5.422 -28.25 -10.711 1 98.81 79 ILE A O 1
ATOM 605 N N . ASP A 1 80 ? 5.492 -26.594 -12.141 1 98.81 80 ASP A N 1
ATOM 606 C CA . ASP A 1 80 ? 6.586 -25.922 -11.445 1 98.81 80 ASP A CA 1
ATOM 607 C C . ASP A 1 80 ? 6.086 -24.688 -10.711 1 98.81 80 ASP A C 1
ATOM 609 O O . ASP A 1 80 ? 5.48 -23.797 -11.312 1 98.81 80 ASP A O 1
ATOM 613 N N . THR A 1 81 ? 6.371 -24.594 -9.422 1 98.12 81 THR A N 1
ATOM 614 C CA . THR A 1 81 ? 5.879 -23.469 -8.633 1 98.12 81 THR A CA 1
ATOM 615 C C . THR A 1 81 ? 6.949 -22.391 -8.508 1 98.12 81 THR A C 1
ATOM 617 O O . THR A 1 81 ? 6.691 -21.312 -7.961 1 98.12 81 THR A O 1
ATOM 620 N N . SER A 1 82 ? 8.188 -22.609 -9 1 97.19 82 SER A N 1
ATOM 621 C CA . SER A 1 82 ? 9.234 -21.594 -8.961 1 97.19 82 SER A CA 1
ATOM 622 C C . SER A 1 82 ? 9.047 -20.562 -10.07 1 97.19 82 SER A C 1
ATOM 624 O O . SER A 1 82 ? 8.016 -20.547 -10.742 1 97.19 82 SER A O 1
ATOM 626 N N . THR A 1 83 ? 9.969 -19.703 -10.219 1 97.31 83 THR A N 1
ATOM 627 C CA . THR A 1 83 ? 9.859 -18.656 -11.234 1 97.31 83 THR A CA 1
ATOM 628 C C . THR A 1 83 ? 10.602 -19.078 -12.508 1 97.31 83 THR A C 1
ATOM 630 O O . THR A 1 83 ? 10.633 -18.328 -13.484 1 97.31 83 THR A O 1
ATOM 633 N N . ALA A 1 84 ? 11.125 -20.234 -12.578 1 98 84 ALA A N 1
ATOM 634 C CA . ALA A 1 84 ? 12.086 -20.656 -13.586 1 98 84 ALA A CA 1
ATOM 635 C C . ALA A 1 84 ? 11.477 -20.609 -14.984 1 98 84 ALA A C 1
ATOM 637 O O . ALA A 1 84 ? 12.18 -20.344 -15.969 1 98 84 ALA A O 1
ATOM 638 N N . PHE A 1 85 ? 10.164 -20.797 -15.062 1 98.44 85 PHE A N 1
ATOM 639 C CA . PHE A 1 85 ? 9.602 -21 -16.391 1 98.44 85 PHE A CA 1
ATOM 640 C C . PHE A 1 85 ? 8.352 -20.156 -16.594 1 98.44 85 PHE A C 1
ATOM 642 O O . PHE A 1 85 ? 7.531 -20.438 -17.469 1 98.44 85 PHE A O 1
ATOM 649 N N . ARG A 1 86 ? 8.195 -19.125 -15.797 1 98.06 86 ARG A N 1
ATOM 650 C CA . ARG A 1 86 ? 6.957 -18.359 -15.734 1 98.06 86 ARG A CA 1
ATOM 651 C C . ARG A 1 86 ? 6.68 -17.641 -17.062 1 98.06 86 ARG A C 1
ATOM 653 O O . ARG A 1 86 ? 5.527 -17.391 -17.406 1 98.06 86 ARG A O 1
ATOM 660 N N . VAL A 1 87 ? 7.719 -17.344 -17.781 1 98.19 87 VAL A N 1
ATOM 661 C CA . VAL A 1 87 ? 7.508 -16.625 -19.031 1 98.19 87 VAL A CA 1
ATOM 662 C C . VAL A 1 87 ? 8.047 -17.438 -20.203 1 98.19 87 VAL A C 1
ATOM 664 O O . VAL A 1 87 ? 8.344 -16.891 -21.266 1 98.19 87 VAL A O 1
ATOM 667 N N . ASN A 1 88 ? 8.312 -18.719 -20 1 98.12 88 ASN A N 1
ATOM 668 C CA . ASN A 1 88 ? 8.719 -19.641 -21.062 1 98.12 88 ASN A CA 1
ATOM 669 C C . ASN A 1 88 ? 7.547 -20 -21.969 1 98.12 88 ASN A C 1
ATOM 671 O O . ASN A 1 88 ? 6.551 -20.547 -21.516 1 98.12 88 ASN A O 1
ATOM 675 N N . PRO A 1 89 ? 7.633 -19.734 -23.25 1 97.19 89 PRO A N 1
ATOM 676 C CA . PRO A 1 89 ? 6.508 -19.969 -24.156 1 97.19 89 PRO A CA 1
ATOM 677 C C . PRO A 1 89 ? 6.172 -21.453 -24.312 1 97.19 89 PRO A C 1
ATOM 679 O O . PRO A 1 89 ? 5.074 -21.797 -24.766 1 97.19 89 PRO A O 1
ATOM 682 N N . GLY A 1 90 ? 7.074 -22.328 -23.984 1 97.56 90 GLY A N 1
ATOM 683 C CA . GLY A 1 90 ? 6.824 -23.766 -24.078 1 97.56 90 GLY A CA 1
ATOM 684 C C . GLY A 1 90 ? 6.062 -24.312 -22.875 1 97.56 90 GLY A C 1
ATOM 685 O O . GLY A 1 90 ? 5.715 -25.5 -22.844 1 97.56 90 GLY A O 1
ATOM 686 N N . TRP A 1 91 ? 5.801 -23.469 -21.938 1 98.62 91 TRP A N 1
ATOM 687 C CA . TRP A 1 91 ? 5.062 -23.859 -20.734 1 98.62 91 TRP A CA 1
ATOM 688 C C . TRP A 1 91 ? 3.684 -23.203 -20.703 1 98.62 91 TRP A C 1
ATOM 690 O O . TRP A 1 91 ? 3.537 -22.031 -21.062 1 98.62 91 TRP A O 1
ATOM 700 N N . ALA A 1 92 ? 2.641 -23.969 -20.344 1 98.69 92 ALA A N 1
ATOM 701 C CA . ALA A 1 92 ? 1.352 -23.344 -20.062 1 98.69 92 ALA A CA 1
ATOM 702 C C . ALA A 1 92 ? 1.393 -22.562 -18.75 1 98.69 92 ALA A C 1
ATOM 704 O O . ALA A 1 92 ? 1.861 -23.062 -17.734 1 98.69 92 ALA A O 1
ATOM 705 N N . TYR A 1 93 ? 0.993 -21.344 -18.844 1 98.75 93 TYR A N 1
ATOM 706 C CA . TYR A 1 93 ? 0.868 -20.562 -17.625 1 98.75 93 TYR A CA 1
ATOM 707 C C . TYR A 1 93 ? -0.357 -20.984 -16.828 1 98.75 93 TYR A C 1
ATOM 709 O O . TYR A 1 93 ? -1.464 -21.062 -17.359 1 98.75 93 TYR A O 1
ATOM 717 N N . GLY A 1 94 ? -0.186 -21.297 -15.547 1 98.75 94 GLY A N 1
ATOM 718 C CA . GLY A 1 94 ? -1.146 -22.047 -14.766 1 98.75 94 GLY A CA 1
ATOM 719 C C . GLY A 1 94 ? -2.193 -21.188 -14.094 1 98.75 94 GLY A C 1
ATOM 720 O O . GLY A 1 94 ? -2.613 -21.453 -12.969 1 98.75 94 GLY A O 1
ATOM 721 N N . PHE A 1 95 ? -2.521 -20.047 -14.68 1 98.81 95 PHE A N 1
ATOM 722 C CA . PHE A 1 95 ? -3.672 -19.25 -14.258 1 98.81 95 PHE A CA 1
ATOM 723 C C . PHE A 1 95 ? -4.898 -19.594 -15.094 1 98.81 95 PHE A C 1
ATOM 725 O O . PHE A 1 95 ? -5.195 -18.906 -16.078 1 98.81 95 PHE A O 1
ATOM 732 N N . ALA A 1 96 ? -5.707 -20.547 -14.594 1 98.25 96 ALA A N 1
ATOM 733 C CA . ALA A 1 96 ? -6.75 -21.203 -15.391 1 98.25 96 ALA A CA 1
ATOM 734 C C . ALA A 1 96 ? -7.785 -20.188 -15.867 1 98.25 96 ALA A C 1
ATOM 736 O O . ALA A 1 96 ? -8.312 -20.312 -16.969 1 98.25 96 ALA A O 1
ATOM 737 N N . GLU A 1 97 ? -8.016 -19.156 -15.07 1 98.31 97 GLU A N 1
ATOM 738 C CA . GLU A 1 97 ? -9.086 -18.203 -15.352 1 98.31 97 GLU A CA 1
ATOM 739 C C . GLU A 1 97 ? -8.586 -17.031 -16.188 1 98.31 97 GLU A C 1
ATOM 741 O O . GLU A 1 97 ? -9.352 -16.141 -16.531 1 98.31 97 GLU A O 1
ATOM 746 N N . MET A 1 98 ? -7.27 -16.984 -16.547 1 96.56 98 MET A N 1
ATOM 747 C CA . MET A 1 98 ? -6.672 -15.773 -17.125 1 96.56 98 MET A CA 1
ATOM 748 C C . MET A 1 98 ? -7.266 -15.477 -18.5 1 96.56 98 MET A C 1
ATOM 750 O O . MET A 1 98 ? -7.262 -14.32 -18.938 1 96.56 98 MET A O 1
ATOM 754 N N . ASP A 1 99 ? -7.762 -16.453 -19.188 1 93.38 99 ASP A N 1
ATOM 755 C CA . ASP A 1 99 ? -8.547 -16.281 -20.406 1 93.38 99 ASP A CA 1
ATOM 756 C C . ASP A 1 99 ? -9.383 -17.516 -20.719 1 93.38 99 ASP A C 1
ATOM 758 O O . ASP A 1 99 ? -9.289 -18.516 -20.016 1 93.38 99 ASP A O 1
ATOM 762 N N . GLY A 1 100 ? -10.258 -17.453 -21.688 1 94.06 100 GLY A N 1
ATOM 763 C CA . GLY A 1 100 ? -11.25 -18.484 -21.969 1 94.06 100 GLY A CA 1
ATOM 764 C C . GLY A 1 100 ? -10.633 -19.812 -22.359 1 94.06 100 GLY A C 1
ATOM 765 O O . GLY A 1 100 ? -11.188 -20.875 -22.062 1 94.06 100 GLY A O 1
ATOM 766 N N . ALA A 1 101 ? -9.461 -19.828 -22.969 1 95.94 101 ALA A N 1
ATOM 767 C CA . ALA A 1 101 ? -8.852 -21.047 -23.5 1 95.94 101 ALA A CA 1
ATOM 768 C C . ALA A 1 101 ? -7.828 -21.625 -22.516 1 95.94 101 ALA A C 1
ATOM 770 O O . ALA A 1 101 ? -7.316 -22.719 -22.703 1 95.94 101 ALA A O 1
ATOM 771 N N . GLN A 1 102 ? -7.578 -20.922 -21.469 1 97.81 102 GLN A N 1
ATOM 772 C CA . GLN A 1 102 ? -6.41 -21.219 -20.656 1 97.81 102 GLN A CA 1
ATOM 773 C C . GLN A 1 102 ? -6.57 -22.562 -19.938 1 97.81 102 GLN A C 1
ATOM 775 O O . GLN A 1 102 ? -5.609 -23.312 -19.797 1 97.81 102 GLN A O 1
ATOM 780 N N . ALA A 1 103 ? -7.758 -22.859 -19.453 1 97.56 103 ALA A N 1
ATOM 781 C CA . ALA A 1 103 ? -7.992 -24.125 -18.766 1 97.56 103 ALA A CA 1
ATOM 782 C C . ALA A 1 103 ? -7.68 -25.297 -19.688 1 97.56 103 ALA A C 1
ATOM 784 O O . ALA A 1 103 ? -7.059 -26.281 -19.266 1 97.56 103 ALA A O 1
ATOM 785 N N . ASP A 1 104 ? -8.094 -25.219 -20.891 1 98 104 ASP A N 1
ATOM 786 C CA . ASP A 1 104 ? -7.844 -26.281 -21.859 1 98 104 ASP A CA 1
ATOM 787 C C . ASP A 1 104 ? -6.352 -26.406 -22.156 1 98 104 ASP A C 1
ATOM 789 O O . ASP A 1 104 ? -5.836 -27.516 -22.344 1 98 104 ASP A O 1
ATOM 793 N N . LYS A 1 105 ? -5.699 -25.266 -22.234 1 98.12 105 LYS A N 1
ATOM 794 C CA . LYS A 1 105 ? -4.254 -25.281 -22.438 1 98.12 105 LYS A CA 1
ATOM 795 C C . LYS A 1 105 ? -3.545 -26 -21.297 1 98.12 105 LYS A C 1
ATOM 797 O O . LYS A 1 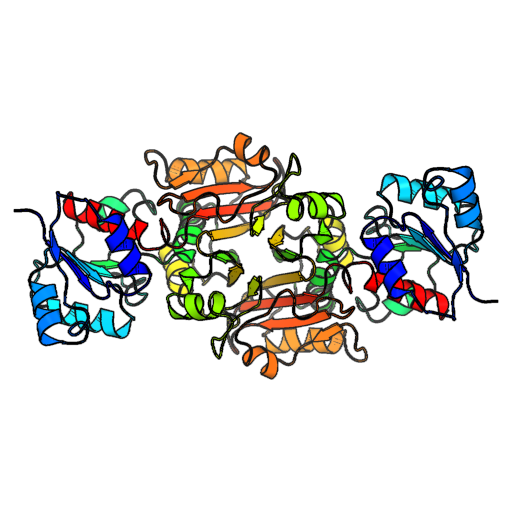105 ? -2.625 -26.797 -21.547 1 98.12 105 LYS A O 1
ATOM 802 N N . ILE A 1 106 ? -3.951 -25.75 -20.109 1 98.69 106 ILE A N 1
ATOM 803 C CA . ILE A 1 106 ? -3.365 -26.391 -18.938 1 98.69 106 ILE A CA 1
ATOM 804 C C . ILE A 1 106 ? -3.67 -27.891 -18.953 1 98.69 106 ILE A C 1
ATOM 806 O O . ILE A 1 106 ? -2.783 -28.703 -18.719 1 98.69 106 ILE A O 1
ATOM 810 N N . LYS A 1 107 ? -4.875 -28.281 -19.297 1 98.25 107 LYS A N 1
ATOM 811 C CA . LYS A 1 107 ? -5.305 -29.672 -19.375 1 98.25 107 LYS A CA 1
ATOM 812 C C . LYS A 1 107 ? -4.422 -30.469 -20.328 1 98.25 107 LYS A C 1
ATOM 814 O O . LYS A 1 107 ? -4.094 -31.625 -20.062 1 98.25 107 LYS A O 1
ATOM 819 N N . ALA A 1 108 ? -4.031 -29.891 -21.344 1 97.81 108 ALA A N 1
ATOM 820 C CA . ALA A 1 108 ? -3.33 -30.594 -22.406 1 97.81 108 ALA A CA 1
ATOM 821 C C . ALA A 1 108 ? -1.817 -30.5 -22.219 1 97.81 108 ALA A C 1
ATOM 823 O O . ALA A 1 108 ? -1.063 -31.234 -22.859 1 97.81 108 ALA A O 1
ATOM 824 N N . ALA A 1 109 ? -1.366 -29.688 -21.375 1 98.06 109 ALA A N 1
ATOM 825 C CA . ALA A 1 109 ? 0.051 -29.344 -21.281 1 98.06 109 ALA A CA 1
ATOM 826 C C . ALA A 1 109 ? 0.839 -30.469 -20.594 1 98.06 109 ALA A C 1
ATOM 828 O O . ALA A 1 109 ? 0.33 -31.125 -19.688 1 98.06 109 ALA A O 1
ATOM 829 N N . ARG A 1 110 ? 2.037 -30.641 -21.016 1 98.31 110 ARG A N 1
ATOM 830 C CA . ARG A 1 110 ? 2.982 -31.453 -20.266 1 98.31 110 ARG A CA 1
ATOM 831 C C . ARG A 1 110 ? 3.633 -30.672 -19.141 1 98.31 110 ARG A C 1
ATOM 833 O O . ARG A 1 110 ? 3.916 -31.219 -18.078 1 98.31 110 ARG A O 1
ATOM 840 N N . PHE A 1 111 ? 3.914 -29.328 -19.453 1 98.69 111 PHE A N 1
ATOM 841 C CA . PHE A 1 111 ? 4.594 -28.438 -18.531 1 98.69 111 PHE A CA 1
ATOM 842 C C . PHE A 1 111 ? 3.711 -27.25 -18.172 1 98.69 111 PHE A C 1
ATOM 844 O O . PHE A 1 111 ? 3.244 -26.531 -19.062 1 98.69 111 PHE A O 1
ATOM 851 N N . VAL A 1 112 ? 3.455 -27.047 -16.891 1 98.88 112 VAL A N 1
ATOM 852 C CA . VAL A 1 112 ? 2.652 -25.922 -16.391 1 98.88 112 VAL A CA 1
ATOM 853 C C . VAL A 1 112 ? 3.48 -25.094 -15.422 1 98.88 112 VAL A C 1
ATOM 855 O O . VAL A 1 112 ? 4.105 -25.625 -14.508 1 98.88 112 VAL A O 1
ATOM 858 N N . ALA A 1 113 ? 3.598 -23.797 -15.695 1 98.88 113 ALA A N 1
ATOM 859 C CA . ALA A 1 113 ? 4.207 -22.844 -14.766 1 98.88 113 ALA A CA 1
ATOM 860 C C . ALA A 1 113 ? 3.164 -22.25 -13.828 1 98.88 113 ALA A C 1
ATOM 862 O O . ALA A 1 113 ? 2.322 -21.453 -14.25 1 98.88 113 ALA A O 1
ATOM 863 N N . ASN A 1 114 ? 3.195 -22.703 -12.586 1 98.75 114 ASN A N 1
ATOM 864 C CA . ASN A 1 114 ? 2.271 -22.219 -11.562 1 98.75 114 ASN A CA 1
ATOM 865 C C . ASN A 1 114 ? 2.553 -20.75 -11.195 1 98.75 114 ASN A C 1
ATOM 867 O O . ASN A 1 114 ? 3.686 -20.406 -10.867 1 98.75 114 ASN A O 1
ATOM 871 N N . PRO A 1 115 ? 1.564 -19.891 -11.25 1 98.38 115 PRO A N 1
ATOM 872 C CA . PRO A 1 115 ? 1.776 -18.453 -11.07 1 98.38 115 PRO A CA 1
ATOM 873 C C . PRO A 1 115 ? 2.26 -18.094 -9.664 1 98.38 115 PRO A C 1
ATOM 875 O O . PRO A 1 115 ? 2.053 -18.875 -8.727 1 98.38 115 PRO A O 1
ATOM 878 N N . GLY A 1 116 ? 2.902 -16.953 -9.562 1 97.88 116 GLY A N 1
ATOM 879 C CA . GLY A 1 116 ? 3.154 -16.359 -8.258 1 97.88 116 GLY A CA 1
ATOM 880 C C . GLY A 1 116 ? 1.93 -15.688 -7.664 1 97.88 116 GLY A C 1
ATOM 881 O O . GLY A 1 116 ? 0.974 -15.383 -8.383 1 97.88 116 GLY A O 1
ATOM 882 N N . CYS A 1 117 ? 2.008 -15.445 -6.391 1 98.56 117 CYS A N 1
ATOM 883 C CA . CYS A 1 117 ? 0.838 -14.922 -5.695 1 98.56 117 CYS A CA 1
ATOM 884 C C . CYS A 1 117 ? 0.525 -13.5 -6.145 1 98.56 117 CYS A C 1
ATOM 886 O O . CYS A 1 117 ? -0.604 -13.203 -6.539 1 98.56 117 CYS A O 1
ATOM 888 N N . TYR A 1 118 ? 1.514 -12.562 -6.23 1 98.75 118 TYR A N 1
ATOM 889 C CA . TYR A 1 118 ? 1.275 -11.18 -6.633 1 98.75 118 TYR A CA 1
ATOM 890 C C . TYR A 1 118 ? 0.801 -11.109 -8.078 1 98.75 118 TYR A C 1
ATOM 892 O O . TYR A 1 118 ? -0.196 -10.445 -8.375 1 98.75 118 TYR A O 1
ATOM 900 N N . PRO A 1 119 ? 1.484 -11.836 -9 1 98.75 119 PRO A N 1
ATOM 901 C CA . PRO A 1 119 ? 1.044 -11.781 -10.398 1 98.75 119 PRO A CA 1
ATOM 902 C C . PRO A 1 119 ? -0.383 -12.297 -10.586 1 98.75 119 PRO A C 1
ATOM 904 O O . PRO A 1 119 ? -1.108 -11.805 -11.453 1 98.75 119 PRO A O 1
ATOM 907 N N . THR A 1 120 ? -0.77 -13.312 -9.781 1 98.88 120 THR A N 1
ATOM 908 C CA . THR A 1 120 ? -2.137 -13.812 -9.883 1 98.88 120 THR A CA 1
ATOM 909 C C . THR A 1 120 ? -3.141 -12.672 -9.727 1 98.88 120 THR A C 1
ATOM 911 O O . THR A 1 120 ? -4.055 -12.523 -10.539 1 98.88 120 THR A O 1
ATOM 914 N N . GLY A 1 121 ? -2.938 -11.836 -8.719 1 98.88 121 GLY A N 1
ATOM 915 C CA . GLY A 1 121 ? -3.816 -10.695 -8.523 1 98.88 121 GLY A CA 1
ATOM 916 C C . GLY A 1 121 ? -3.689 -9.648 -9.617 1 98.88 121 GLY A C 1
ATOM 917 O O . GLY A 1 121 ? -4.695 -9.188 -10.164 1 98.88 121 GLY A O 1
ATOM 918 N N . ALA A 1 122 ? -2.482 -9.273 -9.961 1 98.94 122 ALA A N 1
ATOM 919 C CA . ALA A 1 122 ? -2.221 -8.219 -10.938 1 98.94 122 ALA A CA 1
ATOM 920 C C . ALA A 1 122 ? -2.766 -8.594 -12.312 1 98.94 122 ALA A C 1
ATOM 922 O O . ALA A 1 122 ? -3.484 -7.816 -12.938 1 98.94 122 ALA A O 1
ATOM 923 N N . ILE A 1 123 ? -2.41 -9.82 -12.758 1 98.88 123 ILE A N 1
ATOM 924 C CA . ILE A 1 123 ? -2.842 -10.281 -14.07 1 98.88 123 ILE A CA 1
ATOM 925 C C . ILE A 1 123 ? -4.363 -10.406 -14.094 1 98.88 123 ILE A C 1
ATOM 927 O O . ILE A 1 123 ? -5.004 -10.055 -15.094 1 98.88 123 ILE A O 1
ATOM 931 N N . GLY A 1 124 ? -4.945 -10.906 -12.945 1 98.81 124 GLY A N 1
ATOM 932 C CA . GLY A 1 124 ? -6.395 -11.008 -12.852 1 98.81 124 GLY A CA 1
ATOM 933 C C . GLY A 1 124 ? -7.098 -9.68 -13.086 1 98.81 124 GLY A C 1
ATOM 934 O O . GLY A 1 124 ? -8.227 -9.648 -13.578 1 98.81 124 GLY A O 1
ATOM 935 N N . LEU A 1 125 ? -6.465 -8.586 -12.797 1 98.94 125 LEU A N 1
ATOM 936 C CA . LEU A 1 125 ? -7.047 -7.258 -12.93 1 98.94 125 LEU A CA 1
ATOM 937 C C . LEU A 1 125 ? -6.695 -6.645 -14.281 1 98.94 125 LEU A C 1
ATOM 939 O O . LEU A 1 125 ? -7.547 -6.035 -14.938 1 98.94 125 LEU A O 1
ATOM 943 N N . ILE A 1 126 ? -5.492 -6.801 -14.742 1 98.88 126 ILE A N 1
ATOM 944 C CA . ILE A 1 126 ? -4.918 -6.031 -15.844 1 98.88 126 ILE A CA 1
ATOM 945 C C . ILE A 1 126 ? -5.281 -6.688 -17.172 1 98.88 126 ILE A C 1
ATOM 947 O O . ILE A 1 126 ? -5.727 -6.012 -18.109 1 98.88 126 ILE A O 1
ATOM 951 N N . ARG A 1 127 ? -5.129 -8.008 -17.281 1 98.81 127 ARG A N 1
ATOM 952 C CA . ARG A 1 127 ? -5.219 -8.711 -18.562 1 98.81 127 ARG A CA 1
ATOM 953 C C . ARG A 1 127 ? -6.594 -8.516 -19.203 1 98.81 127 ARG A C 1
ATOM 955 O O . ARG A 1 127 ? -6.699 -8.234 -20.391 1 98.81 127 ARG A O 1
ATOM 962 N N . PRO A 1 128 ? -7.734 -8.672 -18.422 1 98.81 128 PRO A N 1
ATOM 963 C CA . PRO A 1 128 ? -9.047 -8.469 -19.031 1 98.81 128 PRO A CA 1
ATOM 964 C C . PRO A 1 128 ? -9.188 -7.082 -19.672 1 98.81 128 PRO A C 1
ATOM 966 O O . PRO A 1 128 ? -9.836 -6.941 -20.719 1 98.81 128 PRO A O 1
ATOM 969 N N . LEU A 1 129 ? -8.609 -6.074 -19.047 1 98.88 129 LEU A N 1
ATOM 970 C CA . LEU A 1 129 ? -8.727 -4.711 -19.562 1 98.88 129 LEU A CA 1
ATOM 971 C C . LEU A 1 129 ? -7.871 -4.523 -20.812 1 98.88 129 LEU A C 1
ATOM 973 O O . LEU A 1 129 ? -8.266 -3.799 -21.734 1 98.88 129 LEU A O 1
ATOM 977 N N . ARG A 1 130 ? -6.672 -5.125 -20.781 1 98.62 130 ARG A N 1
ATOM 978 C CA . ARG A 1 130 ? -5.828 -5.102 -21.969 1 98.62 130 ARG A CA 1
ATOM 979 C C . ARG A 1 130 ? -6.504 -5.816 -23.141 1 98.62 130 ARG A C 1
ATOM 981 O O . ARG A 1 130 ? -6.566 -5.285 -24.25 1 98.62 130 ARG A O 1
ATOM 988 N N . ALA A 1 131 ? -7.031 -6.988 -22.875 1 97.75 131 ALA A N 1
ATOM 989 C CA . ALA A 1 131 ? -7.68 -7.809 -23.891 1 97.75 131 ALA A CA 1
ATOM 990 C C . ALA A 1 131 ? -8.898 -7.102 -24.469 1 97.75 131 ALA A C 1
ATOM 992 O O . ALA A 1 131 ? -9.203 -7.238 -25.656 1 97.75 131 ALA A O 1
ATOM 993 N N . ALA A 1 132 ? -9.586 -6.312 -23.641 1 97.81 132 ALA A N 1
ATOM 994 C CA . ALA A 1 132 ? -10.805 -5.625 -24.062 1 97.81 132 ALA A CA 1
ATOM 995 C C . ALA A 1 132 ? -10.484 -4.289 -24.719 1 97.81 132 ALA A C 1
ATOM 997 O O . ALA A 1 132 ? -11.383 -3.586 -25.188 1 97.81 132 ALA A O 1
ATOM 998 N N . GLY A 1 133 ? -9.195 -3.887 -24.688 1 98.19 133 GLY A N 1
ATOM 999 C CA . GLY A 1 133 ? -8.789 -2.633 -25.297 1 98.19 133 GLY A CA 1
ATOM 1000 C C . GLY A 1 133 ? -9.07 -1.423 -24.438 1 98.19 133 GLY A C 1
ATOM 1001 O O . GLY A 1 133 ? -9 -0.285 -24.906 1 98.19 133 GLY A O 1
ATOM 1002 N N . ILE A 1 134 ? -9.414 -1.633 -23.219 1 98.81 134 ILE A N 1
ATOM 1003 C CA . ILE A 1 134 ? -9.734 -0.559 -22.281 1 98.81 134 ILE A CA 1
ATOM 1004 C C . ILE A 1 134 ? -8.445 0.089 -21.781 1 98.81 134 ILE A C 1
ATOM 1006 O O . ILE A 1 134 ? -8.344 1.316 -21.719 1 98.81 134 ILE A O 1
ATOM 1010 N N . LEU A 1 135 ? -7.492 -0.711 -21.359 1 98.81 135 LEU A N 1
ATOM 1011 C CA . LEU A 1 135 ? -6.18 -0.237 -20.938 1 98.81 135 LEU A CA 1
ATOM 1012 C C . LEU A 1 135 ? -5.242 -0.105 -22.125 1 98.81 135 LEU A C 1
ATOM 1014 O O . LEU A 1 135 ? -4.859 -1.107 -22.734 1 98.81 135 LEU A O 1
ATOM 1018 N N . PRO A 1 136 ? -4.867 1.064 -22.5 1 98.19 136 PRO A N 1
ATOM 1019 C CA . PRO A 1 136 ? -4.07 1.229 -23.719 1 98.19 136 PRO A CA 1
ATOM 1020 C C . PRO A 1 136 ? -2.596 0.903 -23.5 1 98.19 136 PRO A C 1
ATOM 1022 O O . PRO A 1 136 ? -2.133 0.832 -22.359 1 98.19 136 PRO A O 1
ATOM 1025 N N . ASP A 1 137 ? -1.892 0.728 -24.609 1 95.94 137 ASP A N 1
ATOM 1026 C CA . ASP A 1 137 ? -0.436 0.626 -24.578 1 95.94 137 ASP A CA 1
ATOM 1027 C C . ASP A 1 137 ? 0.188 1.893 -24 1 95.94 137 ASP A C 1
ATOM 1029 O O . ASP A 1 137 ? -0.288 3 -24.25 1 95.94 137 ASP A O 1
ATOM 1033 N N . GLY A 1 138 ? 1.145 1.705 -23.234 1 94.19 138 GLY A N 1
ATOM 1034 C CA . GLY A 1 138 ? 1.919 2.836 -22.75 1 94.19 138 GLY A CA 1
ATOM 1035 C C . GLY A 1 138 ? 1.396 3.398 -21.438 1 94.19 138 GLY A C 1
ATOM 1036 O O . GLY A 1 138 ? 2.033 4.258 -20.828 1 94.19 138 GLY A O 1
ATOM 1037 N N . TYR A 1 139 ? 0.096 3.033 -21.062 1 97.56 139 TYR A N 1
ATOM 1038 C CA . TYR A 1 139 ? -0.363 3.477 -19.75 1 97.56 139 TYR A CA 1
ATOM 1039 C C . TYR A 1 139 ? 0.659 3.139 -18.672 1 97.56 139 TYR A C 1
ATOM 1041 O O . TYR A 1 139 ? 1.229 2.045 -18.672 1 97.56 139 TYR A O 1
ATOM 1049 N N . PRO A 1 140 ? 1.01 4.059 -17.734 1 98.12 140 PRO A N 1
ATOM 1050 C CA . PRO A 1 140 ? 1.997 3.807 -16.672 1 98.12 140 PRO A CA 1
ATOM 1051 C C . PRO A 1 140 ? 1.424 3 -15.508 1 98.12 140 PRO A C 1
ATOM 1053 O O . PRO A 1 140 ? 1.179 3.553 -14.438 1 98.12 140 PRO A O 1
ATOM 1056 N N . VAL A 1 141 ? 1.34 1.738 -15.648 1 98.75 141 VAL A N 1
ATOM 1057 C CA . VAL A 1 141 ? 0.7 0.845 -14.688 1 98.75 141 VAL A CA 1
ATOM 1058 C C . VAL A 1 141 ? 1.556 0.743 -13.43 1 98.75 141 VAL A C 1
ATOM 1060 O O . VAL A 1 141 ? 2.777 0.593 -13.508 1 98.75 141 VAL A O 1
ATOM 1063 N N . THR A 1 142 ? 0.97 0.926 -12.305 1 98.81 142 THR A N 1
ATOM 1064 C CA . THR A 1 142 ? 1.581 0.625 -11.016 1 98.81 142 THR A CA 1
ATOM 1065 C C . THR A 1 142 ? 0.784 -0.445 -10.273 1 98.81 142 THR A C 1
ATOM 1067 O O . THR A 1 142 ? -0.446 -0.479 -10.359 1 98.81 142 THR A O 1
ATOM 1070 N N . VAL A 1 143 ? 1.477 -1.375 -9.648 1 98.88 143 VAL A N 1
ATOM 1071 C CA . VAL A 1 143 ? 0.887 -2.436 -8.836 1 98.88 143 VAL A CA 1
ATOM 1072 C C . VAL A 1 143 ? 1.392 -2.33 -7.402 1 98.88 143 VAL A C 1
ATOM 1074 O O . VAL A 1 143 ? 2.578 -2.535 -7.137 1 98.88 143 VAL A O 1
ATOM 1077 N N . ASN A 1 144 ? 0.528 -1.992 -6.496 1 98.5 144 ASN A N 1
ATOM 1078 C CA . ASN A 1 144 ? 0.813 -1.944 -5.066 1 98.5 144 ASN A CA 1
ATOM 1079 C C . ASN A 1 144 ? 0.149 -3.1 -4.324 1 98.5 144 ASN A C 1
ATOM 1081 O O . ASN A 1 144 ? -1.054 -3.328 -4.473 1 98.5 144 ASN A O 1
ATOM 1085 N N . ALA A 1 145 ? 0.951 -3.797 -3.525 1 98.81 145 ALA A N 1
ATOM 1086 C CA . ALA A 1 145 ? 0.352 -4.992 -2.938 1 98.81 145 ALA A CA 1
ATOM 1087 C C . ALA A 1 145 ? 0.901 -5.246 -1.536 1 98.81 145 ALA A C 1
ATOM 1089 O O . ALA A 1 145 ? 2.045 -4.898 -1.237 1 98.81 145 ALA A O 1
ATOM 1090 N 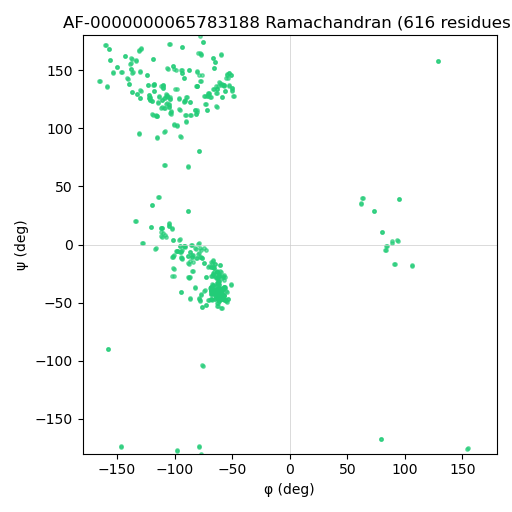N . VAL A 1 146 ? 0.088 -5.82 -0.659 1 98.88 146 VAL A N 1
ATOM 1091 C CA . VAL A 1 146 ? 0.44 -6.262 0.687 1 98.88 146 VAL A CA 1
ATOM 1092 C C . VAL A 1 146 ? 0.147 -7.754 0.836 1 98.88 146 VAL A C 1
ATOM 1094 O O . VAL A 1 146 ? -0.955 -8.211 0.523 1 98.88 146 VAL A O 1
ATOM 1097 N N . SER A 1 147 ? 1.118 -8.477 1.237 1 98.81 147 SER A N 1
ATOM 1098 C CA . SER A 1 147 ? 0.963 -9.922 1.415 1 98.81 147 SER A CA 1
ATOM 1099 C C . SER A 1 147 ? 1.204 -10.328 2.865 1 98.81 147 SER A C 1
ATOM 1101 O O . SER A 1 147 ? 1.873 -9.609 3.613 1 98.81 147 SER A O 1
ATOM 1103 N N . GLY A 1 148 ? 0.691 -11.5 3.23 1 98.75 148 GLY A N 1
ATOM 1104 C CA . GLY A 1 148 ? 1.162 -12.172 4.43 1 98.75 148 GLY A CA 1
ATOM 1105 C C . GLY A 1 148 ? 2.6 -12.648 4.324 1 98.75 148 GLY A C 1
ATOM 1106 O O . GLY A 1 148 ? 3.115 -12.836 3.221 1 98.75 148 GLY A O 1
ATOM 1107 N N . TYR A 1 149 ? 3.205 -12.898 5.5 1 98.62 149 TYR A N 1
ATOM 1108 C CA . TYR A 1 149 ? 4.645 -13.148 5.52 1 98.62 149 TYR A CA 1
ATOM 1109 C C . TYR A 1 149 ? 4.961 -14.562 5.055 1 98.62 149 TYR A C 1
ATOM 1111 O O . TYR A 1 149 ? 6.117 -14.883 4.762 1 98.62 149 TYR A O 1
ATOM 1119 N N . THR A 1 150 ? 3.955 -15.445 4.91 1 98.25 150 THR A N 1
ATOM 1120 C CA . THR A 1 150 ? 4.215 -16.797 4.43 1 98.25 150 THR A CA 1
ATOM 1121 C C . THR A 1 150 ? 4.648 -16.766 2.965 1 98.25 150 THR A C 1
ATOM 1123 O O . THR A 1 150 ? 5.223 -17.75 2.469 1 98.25 150 THR A O 1
ATOM 1126 N N . GLY A 1 151 ? 4.332 -15.656 2.291 1 96.12 151 GLY A N 1
ATOM 1127 C CA . GLY A 1 151 ? 4.805 -15.492 0.925 1 96.12 151 GLY A CA 1
ATOM 1128 C C . GLY A 1 151 ? 6.316 -15.508 0.811 1 96.12 151 GLY A C 1
ATOM 1129 O O . GLY A 1 151 ? 6.863 -15.766 -0.265 1 96.12 151 GLY A O 1
ATOM 1130 N N . GLY A 1 152 ? 6.977 -15.18 1.918 1 96.25 152 GLY A N 1
ATOM 1131 C CA . GLY A 1 152 ? 8.43 -15.164 1.942 1 96.25 152 GLY A CA 1
ATOM 1132 C C . GLY A 1 152 ? 9.039 -16.531 2.225 1 96.25 152 GLY A C 1
ATOM 1133 O O . GLY A 1 152 ? 10.258 -16.656 2.297 1 96.25 152 GLY A O 1
ATOM 1134 N N . GLY A 1 153 ? 8.203 -17.547 2.42 1 95.81 153 GLY A N 1
ATOM 1135 C CA . GLY A 1 153 ? 8.672 -18.906 2.641 1 95.81 153 GLY A CA 1
ATOM 1136 C C . GLY A 1 153 ? 9.148 -19.141 4.062 1 95.81 153 GLY A C 1
ATOM 1137 O O . GLY A 1 153 ? 8.891 -18.328 4.953 1 95.81 153 GLY A O 1
ATOM 1138 N N . LYS A 1 154 ? 9.805 -20.25 4.199 1 94.81 154 LYS A N 1
ATOM 1139 C CA . LYS A 1 154 ? 10.242 -20.703 5.516 1 94.81 154 LYS A CA 1
ATOM 1140 C C . LYS A 1 154 ? 11.156 -19.672 6.176 1 94.81 154 LYS A C 1
ATOM 1142 O O . LYS A 1 154 ? 11.109 -19.484 7.395 1 94.81 154 LYS A O 1
ATOM 1147 N N . GLN A 1 155 ? 11.953 -19.078 5.352 1 95.25 155 GLN A N 1
ATOM 1148 C CA . GLN A 1 155 ? 12.906 -18.109 5.902 1 95.25 155 GLN A CA 1
ATOM 1149 C C . GLN A 1 155 ? 12.188 -16.938 6.547 1 95.25 155 GLN A C 1
ATOM 1151 O O . GLN A 1 155 ? 12.414 -16.625 7.719 1 95.25 155 GLN A O 1
ATOM 1156 N N . MET A 1 156 ? 11.32 -16.312 5.875 1 97.25 156 MET A N 1
ATOM 1157 C CA . MET A 1 156 ? 10.617 -15.148 6.418 1 97.25 156 MET A CA 1
ATOM 1158 C C . MET A 1 156 ? 9.695 -15.555 7.559 1 97.25 156 MET A C 1
ATOM 1160 O O . MET A 1 156 ? 9.531 -14.812 8.531 1 97.25 156 MET A O 1
ATOM 1164 N N . ILE A 1 157 ? 9.086 -16.703 7.402 1 97.94 157 ILE A N 1
ATOM 1165 C CA . ILE A 1 157 ? 8.258 -17.219 8.484 1 97.94 157 ILE A CA 1
ATOM 1166 C C . ILE A 1 157 ? 9.078 -17.312 9.766 1 97.94 157 ILE A C 1
ATOM 1168 O O . ILE A 1 157 ? 8.656 -16.828 10.82 1 97.94 157 ILE A O 1
ATOM 1172 N N . ALA A 1 158 ? 10.242 -17.891 9.625 1 97.88 158 ALA A N 1
ATOM 1173 C CA . ALA A 1 158 ? 11.109 -18.016 10.789 1 97.88 158 ALA A CA 1
ATOM 1174 C C . ALA A 1 158 ? 11.5 -16.641 11.336 1 97.88 158 ALA A C 1
ATOM 1176 O O . ALA A 1 158 ? 11.477 -16.422 12.555 1 97.88 158 ALA A O 1
ATOM 1177 N N . GLN A 1 159 ? 11.828 -15.711 10.484 1 98.12 159 GLN A N 1
ATOM 1178 C CA . GLN A 1 159 ? 12.242 -14.367 10.875 1 98.12 159 GLN A CA 1
ATOM 1179 C C . GLN A 1 159 ? 11.109 -13.633 11.586 1 98.12 159 GLN A C 1
ATOM 1181 O O . GLN A 1 159 ? 11.352 -12.867 12.523 1 98.12 159 GLN A O 1
ATOM 1186 N N . MET A 1 160 ? 9.914 -13.875 11.188 1 97.94 160 MET A N 1
ATOM 1187 C CA . MET A 1 160 ? 8.758 -13.117 11.68 1 97.94 160 MET A CA 1
ATOM 1188 C C . MET A 1 160 ? 8.195 -13.75 12.945 1 97.94 160 MET A C 1
ATOM 1190 O O . MET A 1 160 ? 7.637 -13.047 13.797 1 97.94 160 MET A O 1
ATOM 1194 N N . GLU A 1 161 ? 8.344 -15.023 13.125 1 97.81 161 GLU A N 1
ATOM 1195 C CA . GLU A 1 161 ? 7.664 -15.727 14.203 1 97.81 161 GLU A CA 1
ATOM 1196 C C . GLU A 1 161 ? 8.617 -16 15.367 1 97.81 161 GLU A C 1
ATOM 1198 O O . GLU A 1 161 ? 8.18 -16.219 16.5 1 97.81 161 GLU A O 1
ATOM 1203 N N . ASN A 1 162 ? 9.906 -16.109 15.102 1 97.31 162 ASN A N 1
ATOM 1204 C CA . ASN A 1 162 ? 10.898 -16.391 16.141 1 97.31 162 ASN A CA 1
ATOM 1205 C C . ASN A 1 162 ? 11.617 -15.117 16.578 1 97.31 162 ASN A C 1
ATOM 1207 O O . ASN A 1 162 ? 12.594 -14.703 15.953 1 97.31 162 ASN A O 1
ATOM 1211 N N . PRO A 1 163 ? 11.273 -14.602 17.672 1 94.69 163 PRO A N 1
ATOM 1212 C CA . PRO A 1 163 ? 11.898 -13.352 18.125 1 94.69 163 PRO A CA 1
ATOM 1213 C C . PRO A 1 163 ? 13.398 -13.508 18.406 1 94.69 163 PRO A C 1
ATOM 1215 O O . PRO A 1 163 ? 14.133 -12.516 18.438 1 94.69 163 PRO A O 1
ATOM 1218 N N . ASP A 1 164 ? 13.844 -14.734 18.547 1 96.56 164 ASP A N 1
ATOM 1219 C CA . ASP A 1 164 ? 15.25 -14.984 18.859 1 96.56 164 ASP A CA 1
ATOM 1220 C C . ASP A 1 164 ? 16.062 -15.25 17.594 1 96.56 164 ASP A C 1
ATOM 1222 O O . ASP A 1 164 ? 17.266 -15.5 17.672 1 96.56 164 ASP A O 1
ATOM 1226 N N . HIS A 1 165 ? 15.367 -15.242 16.484 1 97.06 165 HIS A N 1
ATOM 1227 C CA . HIS A 1 165 ? 16.094 -15.398 15.227 1 97.06 165 HIS A CA 1
ATOM 1228 C C . HIS A 1 165 ? 17.141 -14.305 15.062 1 97.06 165 HIS A C 1
ATOM 1230 O O . HIS A 1 165 ? 16.891 -13.141 15.367 1 97.06 165 HIS A O 1
ATOM 1236 N N . PRO A 1 166 ? 18.359 -14.594 14.602 1 96.94 166 PRO A N 1
ATOM 1237 C CA . PRO A 1 166 ? 19.391 -13.578 14.453 1 96.94 166 PRO A CA 1
ATOM 1238 C C . PRO A 1 166 ? 18.984 -12.438 13.523 1 96.94 166 PRO A C 1
ATOM 1240 O O . PRO A 1 166 ? 19.422 -11.305 13.703 1 96.94 166 PRO A O 1
ATOM 1243 N N . ASP A 1 167 ? 18.156 -12.727 12.586 1 96.62 167 ASP A N 1
ATOM 1244 C CA . ASP A 1 167 ? 17.625 -11.727 11.656 1 96.62 167 ASP A CA 1
ATOM 1245 C C . ASP A 1 167 ? 16.125 -11.562 11.844 1 96.62 167 ASP A C 1
ATOM 1247 O O . ASP A 1 167 ? 15.375 -11.523 10.859 1 96.62 167 ASP A O 1
ATOM 1251 N N . ALA A 1 168 ? 15.703 -11.562 13.016 1 98 168 ALA A N 1
ATOM 1252 C CA . ALA A 1 168 ? 14.281 -11.43 13.32 1 98 168 ALA A CA 1
ATOM 1253 C C . ALA A 1 168 ? 13.719 -10.141 12.719 1 98 168 ALA A C 1
ATOM 1255 O O . ALA A 1 168 ? 14.367 -9.094 12.742 1 98 168 ALA A O 1
ATOM 1256 N N . ILE A 1 169 ? 12.578 -10.203 12.156 1 98.06 169 ILE A N 1
ATOM 1257 C CA . ILE A 1 169 ? 11.859 -9.047 11.625 1 98.06 169 ILE A CA 1
ATOM 1258 C C . ILE A 1 169 ? 10.734 -8.656 12.586 1 98.06 169 ILE A C 1
ATOM 1260 O O . ILE A 1 169 ? 9.766 -9.398 12.75 1 98.06 169 ILE A O 1
ATOM 1264 N N . THR A 1 170 ? 10.867 -7.551 13.172 1 96.88 170 THR A N 1
ATOM 1265 C CA . THR A 1 170 ? 9.891 -7.113 14.164 1 96.88 170 THR A CA 1
ATOM 1266 C C . THR A 1 170 ? 8.93 -6.086 13.555 1 96.88 170 THR A C 1
ATOM 1268 O O . THR A 1 170 ? 7.906 -5.758 14.164 1 96.88 170 THR A O 1
ATOM 1271 N N . ALA A 1 171 ? 9.266 -5.598 12.336 1 98 171 ALA A N 1
ATOM 1272 C CA . ALA A 1 171 ? 8.422 -4.609 11.68 1 98 171 ALA A CA 1
ATOM 1273 C C . ALA A 1 171 ? 7.008 -5.145 11.469 1 98 171 ALA A C 1
ATOM 1275 O O . ALA A 1 171 ? 6.824 -6.219 10.891 1 98 171 ALA A O 1
ATOM 1276 N N . PRO A 1 172 ? 5.992 -4.395 11.922 1 98.38 172 PRO A N 1
ATOM 1277 C CA . PRO A 1 172 ? 4.617 -4.852 11.719 1 98.38 172 PRO A CA 1
ATOM 1278 C C . PRO A 1 172 ? 4.148 -4.688 10.273 1 98.38 172 PRO A C 1
ATOM 1280 O O . PRO A 1 172 ? 3.104 -5.219 9.891 1 98.38 172 PRO A O 1
ATOM 1283 N N . HIS A 1 173 ? 4.844 -3.912 9.523 1 98.81 173 HIS A N 1
ATOM 1284 C CA . HIS A 1 173 ? 4.66 -3.646 8.102 1 98.81 173 HIS A CA 1
ATOM 1285 C C . HIS A 1 173 ? 5.941 -3.109 7.469 1 98.81 173 HIS A C 1
ATOM 1287 O O . HIS A 1 173 ? 6.59 -2.223 8.031 1 98.81 173 HIS A O 1
ATOM 1293 N N . PHE A 1 174 ? 6.266 -3.65 6.273 1 98.88 174 PHE A N 1
ATOM 1294 C CA . PHE A 1 174 ? 7.477 -3.115 5.656 1 98.88 174 PHE A CA 1
ATOM 1295 C C . PHE A 1 174 ? 7.422 -3.262 4.141 1 98.88 174 PHE A C 1
ATOM 1297 O O . PHE A 1 174 ? 6.785 -4.18 3.623 1 98.88 174 PHE A O 1
ATOM 1304 N N . LEU A 1 175 ? 8.031 -2.326 3.445 1 98.88 175 LEU A N 1
ATOM 1305 C CA . LEU A 1 175 ? 8.281 -2.422 2.01 1 98.88 175 LEU A CA 1
ATOM 1306 C C . LEU A 1 175 ? 9.508 -3.283 1.726 1 98.88 175 LEU A C 1
ATOM 1308 O O . LEU A 1 175 ? 10.453 -3.311 2.521 1 98.88 175 LEU A O 1
ATOM 1312 N N . TYR A 1 176 ? 9.516 -3.938 0.656 1 98.62 176 TYR A N 1
ATOM 1313 C CA . TYR A 1 176 ? 10.672 -4.637 0.109 1 98.62 176 TYR A CA 1
ATOM 1314 C C . TYR A 1 176 ? 10.656 -4.609 -1.415 1 98.62 176 TYR A C 1
ATOM 1316 O O . TYR A 1 176 ? 9.82 -3.943 -2.021 1 98.62 176 TYR A O 1
ATOM 1324 N N . GLY A 1 177 ? 11.625 -5.348 -2.045 1 98.38 177 GLY A N 1
ATOM 1325 C CA . GLY A 1 177 ? 11.688 -5.211 -3.49 1 98.38 177 GLY A CA 1
ATOM 1326 C C . GLY A 1 177 ? 12.008 -3.797 -3.943 1 98.38 177 GLY A C 1
ATOM 1327 O O . GLY A 1 177 ? 11.477 -3.328 -4.953 1 98.38 177 GLY A O 1
ATOM 1328 N N . LEU A 1 178 ? 12.852 -3.084 -3.189 1 98.75 178 LEU A N 1
ATOM 1329 C CA . LEU A 1 178 ? 13.062 -1.644 -3.277 1 98.75 178 LEU A CA 1
ATOM 1330 C C . LEU A 1 178 ? 13.742 -1.275 -4.594 1 98.75 178 LEU A C 1
ATOM 1332 O O . LEU A 1 178 ? 13.477 -0.208 -5.152 1 98.75 178 LEU A O 1
ATOM 1336 N N . PRO A 1 179 ? 14.547 -2.154 -5.258 1 98.31 179 PRO A N 1
ATOM 1337 C CA . PRO A 1 179 ? 15.18 -1.837 -6.539 1 98.31 179 PRO A CA 1
ATOM 1338 C C . PRO A 1 179 ? 14.211 -1.907 -7.711 1 98.31 179 PRO A C 1
ATOM 1340 O O . PRO A 1 179 ? 14.578 -1.591 -8.844 1 98.31 179 PRO A O 1
ATOM 1343 N N . LEU A 1 180 ? 13 -2.459 -7.512 1 98.44 180 LEU A N 1
ATOM 1344 C CA . LEU A 1 180 ? 11.898 -2.523 -8.469 1 98.44 180 LEU A CA 1
ATOM 1345 C C . LEU A 1 180 ? 12.195 -3.549 -9.562 1 98.44 180 LEU A C 1
ATOM 1347 O O . LEU A 1 180 ? 11.75 -3.396 -10.703 1 98.44 180 LEU A O 1
ATOM 1351 N N . THR A 1 181 ? 12.984 -4.598 -9.25 1 97.56 181 THR A N 1
ATOM 1352 C CA . THR A 1 181 ? 13.297 -5.707 -10.148 1 97.56 181 THR A CA 1
ATOM 1353 C C . THR A 1 181 ? 12.828 -7.031 -9.547 1 97.56 181 THR A C 1
ATOM 1355 O O . THR A 1 181 ? 13.5 -8.055 -9.695 1 97.56 181 THR A O 1
ATOM 1358 N N . HIS A 1 182 ? 11.742 -6.961 -8.852 1 97.88 182 HIS A N 1
ATOM 1359 C CA . HIS A 1 182 ? 11.172 -8.156 -8.242 1 97.88 182 HIS A CA 1
ATOM 1360 C C . HIS A 1 182 ? 10.984 -9.266 -9.266 1 97.88 182 HIS A C 1
ATOM 1362 O O . HIS A 1 182 ? 10.602 -9 -10.414 1 97.88 182 HIS A O 1
ATOM 1368 N N . LYS A 1 183 ? 11.109 -10.43 -8.898 1 96.94 183 LYS A N 1
ATOM 1369 C CA . LYS A 1 183 ? 11.133 -11.594 -9.781 1 96.94 183 LYS A CA 1
ATOM 1370 C C . LYS A 1 183 ? 9.781 -11.789 -10.469 1 96.94 183 LYS A C 1
ATOM 1372 O O . LYS A 1 183 ? 9.703 -12.445 -11.508 1 96.94 183 LYS A O 1
ATOM 1377 N N . HIS A 1 184 ? 8.703 -11.203 -9.906 1 97.94 184 HIS A N 1
ATOM 1378 C CA . HIS A 1 184 ? 7.359 -11.398 -10.438 1 97.94 184 HIS A CA 1
ATOM 1379 C C . HIS A 1 184 ? 7.07 -10.422 -11.57 1 97.94 184 HIS A C 1
ATOM 1381 O O . HIS A 1 184 ? 6.07 -10.562 -12.281 1 97.94 184 HIS A O 1
ATOM 1387 N N . VAL A 1 185 ? 7.895 -9.414 -11.805 1 98.5 185 VAL A N 1
ATOM 1388 C CA . VAL A 1 185 ? 7.617 -8.336 -12.75 1 98.5 185 VAL A CA 1
ATOM 1389 C C . VAL A 1 185 ? 7.543 -8.906 -14.172 1 98.5 185 VAL A C 1
ATOM 1391 O O . VAL A 1 185 ? 6.625 -8.578 -14.93 1 98.5 185 VAL A O 1
ATOM 1394 N N . PRO A 1 186 ? 8.453 -9.867 -14.547 1 98.19 186 PRO A N 1
ATOM 1395 C CA . PRO A 1 186 ? 8.336 -10.43 -15.898 1 98.19 186 PRO A CA 1
ATOM 1396 C C . PRO A 1 186 ? 7.004 -11.148 -16.125 1 98.19 186 PRO A C 1
ATOM 1398 O O . PRO A 1 186 ? 6.398 -11.008 -17.188 1 98.19 186 PRO A O 1
ATOM 1401 N N . GLU A 1 187 ? 6.48 -11.867 -15.109 1 97.75 187 GLU A N 1
ATOM 1402 C CA . GLU A 1 187 ? 5.184 -12.531 -15.18 1 97.75 187 GLU A CA 1
ATOM 1403 C C . GLU A 1 187 ? 4.059 -11.523 -15.406 1 97.75 187 GLU A C 1
ATOM 1405 O O . GLU A 1 187 ? 3.197 -11.727 -16.266 1 97.75 187 GLU A O 1
ATOM 1410 N N . MET A 1 188 ? 4.125 -10.453 -14.617 1 98.62 188 MET A N 1
ATOM 1411 C CA . MET A 1 188 ? 3.105 -9.414 -14.711 1 98.62 188 MET A CA 1
ATOM 1412 C C . MET A 1 188 ? 3.098 -8.781 -16.094 1 98.62 188 MET A C 1
ATOM 1414 O O . MET A 1 188 ? 2.033 -8.484 -16.641 1 98.62 188 MET A O 1
ATOM 1418 N N . THR A 1 189 ? 4.281 -8.641 -16.625 1 98.62 189 THR A N 1
ATOM 1419 C CA . THR A 1 189 ? 4.422 -7.945 -17.906 1 98.62 189 THR A CA 1
ATOM 1420 C C . THR A 1 189 ? 3.91 -8.812 -19.047 1 98.62 189 THR A C 1
ATOM 1422 O O . THR A 1 189 ? 3.016 -8.398 -19.797 1 98.62 189 THR A O 1
ATOM 1425 N N . VAL A 1 190 ? 4.391 -10.047 -19.141 1 98.62 190 VAL A N 1
ATOM 1426 C CA . VAL A 1 190 ? 4.094 -10.922 -20.266 1 98.62 190 VAL A CA 1
ATOM 1427 C C . VAL A 1 190 ? 2.633 -11.367 -20.203 1 98.62 190 VAL A C 1
ATOM 1429 O O . VAL A 1 190 ? 1.889 -11.211 -21.172 1 98.62 190 VAL A O 1
ATOM 1432 N N . HIS A 1 191 ? 2.188 -11.812 -19.062 1 98.69 191 HIS A N 1
ATOM 1433 C CA . HIS A 1 191 ? 0.858 -12.406 -18.969 1 98.69 191 HIS A CA 1
ATOM 1434 C C . HIS A 1 191 ? -0.202 -11.344 -18.703 1 98.69 191 HIS A C 1
ATOM 1436 O O . HIS A 1 191 ? -1.396 -11.586 -18.891 1 98.69 191 HIS A O 1
ATOM 1442 N N . GLY A 1 192 ? 0.206 -10.172 -18.266 1 98.56 192 GLY A N 1
ATOM 1443 C CA . GLY A 1 192 ? -0.693 -9.031 -18.203 1 98.56 192 GLY A CA 1
ATOM 1444 C C . GLY A 1 192 ? -0.903 -8.359 -19.547 1 98.56 192 GLY A C 1
ATOM 1445 O O . GLY A 1 192 ? -1.727 -7.449 -19.672 1 98.56 192 GLY A O 1
ATOM 1446 N N . LEU A 1 193 ? -0.122 -8.805 -20.547 1 98.56 193 LEU A N 1
ATOM 1447 C CA . LEU A 1 193 ? -0.151 -8.273 -21.906 1 98.56 193 LEU A CA 1
ATOM 1448 C C . LEU A 1 193 ? 0.267 -6.809 -21.922 1 98.56 193 LEU A C 1
ATOM 1450 O O . LEU A 1 193 ? -0.345 -5.996 -22.609 1 98.56 193 LEU A O 1
ATOM 1454 N N . LEU A 1 194 ? 1.25 -6.484 -21.141 1 98.56 194 LEU A N 1
ATOM 1455 C CA . LEU A 1 194 ? 1.732 -5.109 -21.047 1 98.56 194 LEU A CA 1
ATOM 1456 C C . LEU A 1 194 ? 2.896 -4.875 -22 1 98.56 194 LEU A C 1
ATOM 1458 O O . LEU A 1 194 ? 3.732 -5.762 -22.188 1 98.56 194 LEU A O 1
ATOM 1462 N N . ASP A 1 195 ? 3.033 -3.73 -22.516 1 96.62 195 ASP A N 1
ATOM 1463 C CA . ASP A 1 195 ? 4.117 -3.387 -23.422 1 96.62 195 ASP A CA 1
ATOM 1464 C C . ASP A 1 195 ? 5.375 -2.99 -22.656 1 96.62 195 ASP A C 1
ATOM 1466 O O . ASP A 1 195 ? 6.473 -2.979 -23.219 1 96.62 195 ASP A O 1
ATOM 1470 N N . ARG A 1 196 ? 5.281 -2.578 -21.484 1 96.19 196 ARG A N 1
ATOM 1471 C CA . ARG A 1 196 ? 6.402 -2.312 -20.578 1 96.19 196 ARG A CA 1
ATOM 1472 C C . ARG A 1 196 ? 6.109 -2.82 -19.172 1 96.19 196 ARG A C 1
ATOM 1474 O O . ARG A 1 196 ? 4.949 -3.01 -18.812 1 96.19 196 ARG A O 1
ATOM 1481 N N . ALA A 1 197 ? 7.086 -3.006 -18.406 1 98.31 197 ALA A N 1
ATOM 1482 C CA . ALA A 1 197 ? 6.961 -3.523 -17.047 1 98.31 197 ALA A CA 1
ATOM 1483 C C . ALA A 1 197 ? 6.168 -2.564 -16.156 1 98.31 197 ALA A C 1
ATOM 1485 O O . ALA A 1 197 ? 6.375 -1.35 -16.203 1 98.31 197 ALA A O 1
ATOM 1486 N N . PRO A 1 198 ? 5.164 -3.012 -15.422 1 98.81 198 PRO A N 1
ATOM 1487 C CA . PRO A 1 198 ? 4.562 -2.16 -14.391 1 98.81 198 PRO A CA 1
ATOM 1488 C C . PRO A 1 198 ? 5.52 -1.85 -13.242 1 98.81 198 PRO A C 1
ATOM 1490 O O . PRO A 1 198 ? 6.492 -2.58 -13.031 1 98.81 198 PRO A O 1
ATOM 1493 N N . ILE A 1 199 ? 5.379 -0.711 -12.562 1 98.88 199 ILE A N 1
ATOM 1494 C CA . ILE A 1 199 ? 6.059 -0.522 -11.289 1 98.88 199 ILE A CA 1
ATOM 1495 C C . ILE A 1 199 ? 5.398 -1.39 -10.219 1 98.88 199 ILE A C 1
ATOM 1497 O O . ILE A 1 199 ? 4.203 -1.248 -9.945 1 98.88 199 ILE A O 1
ATOM 1501 N N . PHE A 1 200 ? 6.137 -2.295 -9.734 1 98.88 200 PHE A N 1
ATOM 1502 C CA . PHE A 1 200 ? 5.625 -3.203 -8.719 1 98.88 200 PHE A CA 1
ATOM 1503 C C . PHE A 1 200 ? 6.18 -2.842 -7.344 1 98.88 200 PHE A C 1
ATOM 1505 O O . PHE A 1 200 ? 7.391 -2.887 -7.125 1 98.88 200 PHE A O 1
ATOM 1512 N N . SER A 1 201 ? 5.258 -2.475 -6.395 1 98.62 201 SER A N 1
ATOM 1513 C CA . SER A 1 201 ? 5.621 -2.107 -5.027 1 98.62 201 SER A CA 1
ATOM 1514 C C . SER A 1 201 ? 5.047 -3.098 -4.02 1 98.62 201 SER A C 1
ATOM 1516 O O . SER A 1 201 ? 3.943 -2.902 -3.508 1 98.62 201 SER A O 1
ATOM 1518 N N . PRO A 1 202 ? 5.777 -4.098 -3.668 1 98.75 202 PRO A N 1
ATOM 1519 C CA . PRO A 1 202 ? 5.293 -5.098 -2.711 1 98.75 202 PRO A CA 1
ATOM 1520 C C . PRO A 1 202 ? 5.582 -4.711 -1.262 1 98.75 202 PRO A C 1
ATOM 1522 O O . PRO A 1 202 ? 6.559 -4.008 -0.987 1 98.75 202 PRO A O 1
ATOM 1525 N N . SER A 1 203 ? 4.75 -5.129 -0.369 1 98.88 203 SER A N 1
ATOM 1526 C CA . SER A 1 203 ? 4.953 -5.004 1.07 1 98.88 203 SER A CA 1
ATOM 1527 C C . SER A 1 203 ? 4.434 -6.23 1.812 1 98.88 203 SER A C 1
ATOM 1529 O O . SER A 1 203 ? 3.736 -7.062 1.23 1 98.88 203 SER A O 1
ATOM 1531 N N . VAL A 1 204 ? 4.895 -6.367 3.057 1 98.88 204 VAL A N 1
ATOM 1532 C CA . VAL A 1 204 ? 4.477 -7.465 3.92 1 98.88 204 VAL A CA 1
ATOM 1533 C C . VAL A 1 204 ? 3.84 -6.91 5.191 1 98.88 204 VAL A C 1
ATOM 1535 O O . VAL A 1 204 ? 4.367 -5.977 5.801 1 98.88 204 VAL A O 1
ATOM 1538 N N . GLY A 1 205 ? 2.662 -7.344 5.492 1 98.56 205 GLY A N 1
ATOM 1539 C CA . GLY A 1 205 ? 2.035 -7.062 6.773 1 98.56 205 GLY A CA 1
ATOM 1540 C C . GLY A 1 205 ? 2.26 -8.156 7.805 1 98.56 205 GLY A C 1
ATOM 1541 O O . GLY A 1 205 ? 2.746 -9.234 7.469 1 98.56 205 GLY A O 1
ATOM 1542 N N . LYS A 1 206 ? 1.889 -7.867 9.039 1 97.62 206 LYS A N 1
ATOM 1543 C CA . LYS A 1 206 ? 2.096 -8.828 10.117 1 97.62 206 LYS A CA 1
ATOM 1544 C C . LYS A 1 206 ? 0.91 -9.781 10.242 1 97.62 206 LYS A C 1
ATOM 1546 O O . LYS A 1 206 ? 0.197 -9.773 11.242 1 97.62 206 LYS A O 1
ATOM 1551 N N . PHE A 1 207 ? 0.702 -10.586 9.32 1 98.62 207 PHE A N 1
ATOM 1552 C CA . PHE A 1 207 ? -0.234 -11.703 9.266 1 98.62 207 PHE A CA 1
ATOM 1553 C C . PHE A 1 207 ? 0.301 -12.812 8.367 1 98.62 207 PHE A C 1
ATOM 1555 O O . PHE A 1 207 ? 1.104 -12.555 7.465 1 98.62 207 PHE A O 1
ATOM 1562 N N . ALA A 1 208 ? -0.085 -13.992 8.609 1 98.31 208 ALA A N 1
ATOM 1563 C CA . ALA A 1 208 ? 0.544 -15.141 7.965 1 98.31 208 ALA A CA 1
ATOM 1564 C C . ALA A 1 208 ? 0.087 -15.273 6.516 1 98.31 208 ALA A C 1
ATOM 1566 O O . ALA A 1 208 ? 0.911 -15.312 5.598 1 98.31 208 ALA A O 1
ATOM 1567 N N . GLN A 1 209 ? -1.293 -15.312 6.293 1 98.69 209 GLN A N 1
ATOM 1568 C CA . GLN A 1 209 ? -1.829 -15.531 4.953 1 98.69 209 GLN A CA 1
ATOM 1569 C C . GLN A 1 209 ? -2.881 -14.484 4.602 1 98.69 209 GLN A C 1
ATOM 1571 O O . GLN A 1 209 ? -3.656 -14.062 5.461 1 98.69 209 GLN A O 1
ATOM 1576 N N . GLY A 1 210 ? -2.961 -14.18 3.354 1 98.81 210 GLY A N 1
ATOM 1577 C CA . GLY A 1 210 ? -3.797 -13.117 2.805 1 98.81 210 GLY A CA 1
ATOM 1578 C C . GLY A 1 210 ? -3.037 -12.164 1.905 1 98.81 210 GLY A C 1
ATOM 1579 O O . GLY A 1 210 ? -1.812 -12.055 2 1 98.81 210 GLY A O 1
ATOM 1580 N N . MET A 1 211 ? -3.773 -11.5 1.06 1 98.88 211 MET A N 1
ATOM 1581 C CA . MET A 1 211 ? -3.1 -10.586 0.141 1 98.88 211 MET A CA 1
ATOM 1582 C C . MET A 1 211 ? -4.098 -9.641 -0.514 1 98.88 211 MET A C 1
ATOM 1584 O O . MET A 1 211 ? -5.199 -10.055 -0.881 1 98.88 211 MET A O 1
ATOM 1588 N N . ILE A 1 212 ? -3.709 -8.398 -0.675 1 98.94 212 ILE A N 1
ATOM 1589 C CA . ILE A 1 212 ? -4.422 -7.391 -1.458 1 98.94 212 ILE A CA 1
ATOM 1590 C C . ILE A 1 212 ? -3.504 -6.844 -2.551 1 98.94 212 ILE A C 1
ATOM 1592 O O . ILE A 1 212 ? -2.355 -6.484 -2.285 1 98.94 212 ILE A O 1
ATOM 1596 N N . VAL A 1 213 ? -3.971 -6.848 -3.736 1 98.94 213 VAL A N 1
ATOM 1597 C CA . VAL A 1 213 ? -3.264 -6.262 -4.871 1 98.94 213 VAL A CA 1
ATOM 1598 C C . VAL A 1 213 ? -4.086 -5.117 -5.457 1 98.94 213 VAL A C 1
ATOM 1600 O O . VAL A 1 213 ? -5.289 -5.262 -5.684 1 98.94 213 VAL A O 1
ATOM 1603 N N . GLN A 1 214 ? -3.455 -3.949 -5.695 1 98.94 214 GLN A N 1
ATOM 1604 C CA . GLN A 1 214 ? -4.16 -2.76 -6.164 1 98.94 214 GLN A CA 1
ATOM 1605 C C . GLN A 1 214 ? -3.572 -2.252 -7.477 1 98.94 214 GLN A C 1
ATOM 1607 O O . GLN A 1 214 ? -2.352 -2.227 -7.648 1 98.94 214 GLN A O 1
ATOM 1612 N N . VAL A 1 215 ? -4.438 -1.884 -8.375 1 98.94 215 VAL A N 1
ATOM 1613 C CA . VAL A 1 215 ? -4.082 -1.257 -9.641 1 98.94 215 VAL A CA 1
ATOM 1614 C C . VAL A 1 215 ? -4.926 -0.002 -9.859 1 98.94 215 VAL A C 1
ATOM 1616 O O . VAL A 1 215 ? -6.031 -0.076 -10.391 1 98.94 215 VAL A O 1
ATOM 1619 N N . PRO A 1 216 ? -4.426 1.154 -9.5 1 98.88 216 PRO A N 1
ATOM 1620 C CA . PRO A 1 216 ? -5.156 2.408 -9.711 1 98.88 216 PRO A CA 1
ATOM 1621 C C . PRO A 1 216 ? -5.098 2.885 -11.164 1 98.88 216 PRO A C 1
ATOM 1623 O O . PRO A 1 216 ? -4.055 2.777 -11.812 1 98.88 216 PRO A O 1
ATOM 1626 N N . LEU A 1 217 ? -6.219 3.41 -11.648 1 98.88 217 LEU A N 1
ATOM 1627 C CA . LEU A 1 217 ? -6.285 3.852 -13.039 1 98.88 217 LEU A CA 1
ATOM 1628 C C . LEU A 1 217 ? -7 5.195 -13.148 1 98.88 217 LEU A C 1
ATOM 1630 O O . LEU A 1 217 ? -8.07 5.387 -12.562 1 98.88 217 LEU A O 1
ATOM 1634 N N . HIS A 1 218 ? -6.41 6.141 -13.867 1 98.69 218 HIS A N 1
ATOM 1635 C CA . HIS A 1 218 ? -7.074 7.371 -14.281 1 98.69 218 HIS A CA 1
ATOM 1636 C C . HIS A 1 218 ? -7.918 7.145 -15.531 1 98.69 218 HIS A C 1
ATOM 1638 O O . HIS A 1 218 ? -7.379 6.922 -16.625 1 98.69 218 HIS A O 1
ATOM 1644 N N . LEU A 1 219 ? -9.195 7.293 -15.445 1 98.56 219 LEU A N 1
ATOM 1645 C CA . LEU A 1 219 ? -10.109 6.91 -16.516 1 98.56 219 LEU A CA 1
ATOM 1646 C C . LEU A 1 219 ? -9.859 7.73 -17.766 1 98.56 219 LEU A C 1
ATOM 1648 O O . LEU A 1 219 ? -10 7.223 -18.891 1 98.56 219 LEU A O 1
ATOM 1652 N N . ASP A 1 220 ? -9.453 8.992 -17.594 1 97.19 220 ASP A N 1
ATOM 1653 C CA . ASP A 1 220 ? -9.242 9.898 -18.719 1 97.19 220 ASP A CA 1
ATOM 1654 C C . ASP A 1 220 ? -8.055 9.461 -19.578 1 97.19 220 ASP A C 1
ATOM 1656 O O . ASP A 1 220 ? -7.887 9.922 -20.703 1 97.19 220 ASP A O 1
ATOM 1660 N N . ASP A 1 221 ? -7.242 8.586 -19.031 1 97.75 221 ASP A N 1
ATOM 1661 C CA . ASP A 1 221 ? -6.059 8.117 -19.75 1 97.75 221 ASP A CA 1
ATOM 1662 C C . ASP A 1 221 ? -6.289 6.734 -20.359 1 97.75 221 ASP A C 1
ATOM 1664 O O . ASP A 1 221 ? -5.355 6.109 -20.859 1 97.75 221 ASP A O 1
ATOM 1668 N N . LEU A 1 222 ? -7.516 6.23 -20.219 1 98.56 222 LEU A N 1
ATOM 1669 C CA . LEU A 1 222 ? -7.898 4.945 -20.797 1 98.56 222 LEU A CA 1
ATOM 1670 C C . LEU A 1 222 ? -8.633 5.145 -22.125 1 98.56 222 LEU A C 1
ATOM 1672 O O . LEU A 1 222 ? -8.641 6.246 -22.672 1 98.56 222 LEU A O 1
ATOM 1676 N N . ALA A 1 223 ? -9.078 4.023 -22.703 1 98.44 223 ALA A N 1
ATOM 1677 C CA . ALA A 1 223 ? -9.844 4.121 -23.938 1 98.44 223 ALA A CA 1
ATOM 1678 C C . ALA A 1 223 ? -11 5.113 -23.797 1 98.44 223 ALA A C 1
ATOM 1680 O O . ALA A 1 223 ? -11.617 5.199 -22.734 1 98.44 223 ALA A O 1
ATOM 1681 N N . GLU A 1 224 ? -11.32 5.812 -24.859 1 97.75 224 GLU A N 1
ATOM 1682 C CA . GLU A 1 224 ? -12.367 6.832 -24.844 1 97.75 224 GLU A CA 1
ATOM 1683 C C . GLU A 1 224 ? -13.695 6.246 -24.359 1 97.75 224 GLU A C 1
ATOM 1685 O O . GLU A 1 224 ? -14.094 5.156 -24.781 1 97.75 224 GLU A O 1
ATOM 1690 N N . GLY A 1 225 ? -14.328 6.906 -23.469 1 96.81 225 GLY A N 1
ATOM 1691 C CA . GLY A 1 225 ? -15.648 6.508 -23.016 1 96.81 225 GLY A CA 1
ATOM 1692 C C . GLY A 1 225 ? -15.609 5.535 -21.844 1 96.81 225 GLY A C 1
ATOM 1693 O O . GLY A 1 225 ? -16.656 5.125 -21.344 1 96.81 225 GLY A O 1
ATOM 1694 N N . THR A 1 226 ? -14.398 5.207 -21.375 1 98.56 226 THR A N 1
ATOM 1695 C CA . THR A 1 226 ? -14.266 4.273 -20.266 1 98.56 226 THR A CA 1
ATOM 1696 C C . THR A 1 226 ? -14.859 4.863 -18.984 1 98.56 226 THR A C 1
ATOM 1698 O O . THR A 1 226 ? -14.641 6.035 -18.672 1 98.56 226 THR A O 1
ATOM 1701 N N . THR A 1 227 ? -15.648 4.066 -18.281 1 98.5 227 THR A N 1
ATOM 1702 C CA . THR A 1 227 ? -16.234 4.398 -16.984 1 98.5 227 THR A CA 1
ATOM 1703 C C . THR A 1 227 ? -15.961 3.283 -15.977 1 98.5 227 THR A C 1
ATOM 1705 O O . THR A 1 227 ? -15.469 2.213 -16.344 1 98.5 227 THR A O 1
ATOM 1708 N N . MET A 1 228 ? -16.234 3.604 -14.734 1 98.62 228 MET A N 1
ATOM 1709 C CA . MET A 1 228 ? -16.156 2.576 -13.695 1 98.62 228 MET A CA 1
ATOM 1710 C C . MET A 1 228 ? -17.031 1.374 -14.062 1 98.62 228 MET A C 1
ATOM 1712 O O . MET A 1 228 ? -16.594 0.228 -13.914 1 98.62 228 MET A O 1
ATOM 1716 N N . GLU A 1 229 ? -18.203 1.614 -14.586 1 98.62 229 GLU A N 1
ATOM 1717 C CA . GLU A 1 229 ? -19.172 0.58 -14.945 1 98.62 229 GLU A CA 1
ATOM 1718 C C . GLU A 1 229 ? -18.672 -0.263 -16.109 1 98.62 229 GLU A C 1
ATOM 1720 O O . GLU A 1 229 ? -18.859 -1.481 -16.125 1 98.62 229 GLU A O 1
ATOM 1725 N N . SER A 1 230 ? -18.062 0.37 -17.094 1 98.62 230 SER A N 1
ATOM 1726 C CA . SER A 1 230 ? -17.578 -0.391 -18.234 1 98.62 230 SER A CA 1
ATOM 1727 C C . SER A 1 230 ? -16.406 -1.286 -17.844 1 98.62 230 SER A C 1
ATOM 1729 O O . SER A 1 230 ? -16.234 -2.375 -18.406 1 98.62 230 SER A O 1
ATOM 1731 N N . ILE A 1 231 ? -15.547 -0.804 -16.953 1 98.88 231 ILE A N 1
ATOM 1732 C CA . ILE A 1 231 ? -14.461 -1.626 -16.438 1 98.88 231 ILE A CA 1
ATOM 1733 C C . ILE A 1 231 ? -15.031 -2.836 -15.703 1 98.88 231 ILE A C 1
ATOM 1735 O O . ILE A 1 231 ? -14.609 -3.971 -15.938 1 98.88 231 ILE A O 1
ATOM 1739 N N . HIS A 1 232 ? -16 -2.566 -14.82 1 98.88 232 HIS A N 1
ATOM 1740 C CA . HIS A 1 232 ? -16.656 -3.65 -14.086 1 98.88 232 HIS A CA 1
ATOM 1741 C C . HIS A 1 232 ? -17.281 -4.664 -15.039 1 98.88 232 HIS A C 1
ATOM 1743 O O . HIS A 1 232 ? -17.141 -5.871 -14.844 1 98.88 232 HIS A O 1
ATOM 1749 N N . ALA A 1 233 ? -17.922 -4.199 -16.031 1 98.75 233 ALA A N 1
ATOM 1750 C CA . ALA A 1 233 ? -18.562 -5.062 -17.016 1 98.75 233 ALA A CA 1
ATOM 1751 C C . ALA A 1 233 ? -17.531 -5.926 -17.734 1 98.75 233 ALA A C 1
ATOM 1753 O O . ALA A 1 233 ? -17.766 -7.105 -18 1 98.75 233 ALA A O 1
ATOM 1754 N N . ALA A 1 234 ? -16.406 -5.332 -18.109 1 98.75 234 ALA A N 1
ATOM 1755 C CA . ALA A 1 234 ? -15.359 -6.074 -18.812 1 98.75 234 ALA A CA 1
ATOM 1756 C C . ALA A 1 234 ? -14.82 -7.203 -17.938 1 98.75 234 ALA A C 1
ATOM 1758 O O . ALA A 1 234 ? -14.625 -8.32 -18.406 1 98.75 234 ALA A O 1
ATOM 1759 N N . LEU A 1 235 ? -14.57 -6.871 -16.641 1 98.88 235 LEU A N 1
ATOM 1760 C CA . LEU A 1 235 ? -14.102 -7.902 -15.719 1 98.88 235 LEU A CA 1
ATOM 1761 C C . LEU A 1 235 ? -15.148 -9 -15.555 1 98.88 235 LEU A C 1
ATOM 1763 O O . LEU A 1 235 ? -14.828 -10.188 -15.609 1 98.88 235 LEU A O 1
ATOM 1767 N N . THR A 1 236 ? -16.375 -8.586 -15.375 1 98.69 236 THR A N 1
ATOM 1768 C CA . THR A 1 236 ? -17.469 -9.531 -15.172 1 98.69 236 THR A CA 1
ATOM 1769 C C . THR A 1 236 ? -17.625 -10.461 -16.375 1 98.69 236 THR A C 1
ATOM 1771 O O . THR A 1 236 ? -17.781 -11.672 -16.219 1 98.69 236 THR A O 1
ATOM 1774 N N . ALA A 1 237 ? -17.594 -9.906 -17.531 1 98.31 237 ALA A N 1
ATOM 1775 C CA . ALA A 1 237 ? -17.703 -10.695 -18.75 1 98.31 237 ALA A CA 1
ATOM 1776 C C . ALA A 1 237 ? -16.547 -11.68 -18.875 1 98.31 237 ALA A C 1
ATOM 1778 O O . ALA A 1 237 ? -16.734 -12.828 -19.281 1 98.31 237 ALA A O 1
ATOM 1779 N N . HIS A 1 238 ? -15.352 -11.211 -18.578 1 98.44 238 HIS A N 1
ATOM 1780 C CA . HIS A 1 238 ? -14.141 -12.016 -18.688 1 98.44 238 HIS A CA 1
ATOM 1781 C C . HIS A 1 238 ? -14.211 -13.258 -17.812 1 98.44 238 HIS A C 1
ATOM 1783 O O . HIS A 1 238 ? -13.75 -14.328 -18.203 1 98.44 238 HIS A O 1
ATOM 1789 N N . TYR A 1 239 ? -14.789 -13.117 -16.609 1 98.38 239 TYR A N 1
ATOM 1790 C CA . TYR A 1 239 ? -14.773 -14.203 -15.625 1 98.38 239 TYR A CA 1
ATOM 1791 C C . TYR A 1 239 ? -16.141 -14.875 -15.531 1 98.38 239 TYR A C 1
ATOM 1793 O O . TYR A 1 239 ? -16.406 -15.617 -14.586 1 98.38 239 TYR A O 1
ATOM 1801 N N . ALA A 1 240 ? -17 -14.68 -16.469 1 96.31 240 ALA A N 1
ATOM 1802 C CA . ALA A 1 240 ? -18.328 -15.281 -16.484 1 96.31 240 ALA A CA 1
ATOM 1803 C C . ALA A 1 240 ? -18.234 -16.797 -16.578 1 96.31 240 ALA A C 1
ATOM 1805 O O . ALA A 1 240 ? -17.406 -17.344 -17.312 1 96.31 240 ALA A O 1
ATOM 1806 N N . GLY A 1 241 ? -19.016 -17.5 -15.805 1 93.62 241 GLY A N 1
ATOM 1807 C CA . GLY A 1 241 ? -19.172 -18.938 -15.93 1 93.62 241 GLY A CA 1
ATOM 1808 C C . GLY A 1 241 ? -18.25 -19.719 -15.008 1 93.62 241 GLY A C 1
ATOM 1809 O O . GLY A 1 241 ? -18.188 -20.953 -15.078 1 93.62 241 GLY A O 1
ATOM 1810 N N . GLN A 1 242 ? -17.5 -19.062 -14.188 1 92.5 242 GLN A N 1
ATOM 1811 C CA . GLN A 1 242 ? -16.641 -19.75 -13.234 1 92.5 242 GLN A CA 1
ATOM 1812 C C . GLN A 1 242 ? -16.812 -19.188 -11.828 1 92.5 242 GLN A C 1
ATOM 1814 O O . GLN A 1 242 ? -17.5 -18.188 -11.641 1 92.5 242 GLN A O 1
ATOM 1819 N N . ASP A 1 243 ? -16.281 -19.891 -10.836 1 92.81 243 ASP A N 1
ATOM 1820 C CA . ASP A 1 243 ? -16.578 -19.469 -9.461 1 92.81 243 ASP A CA 1
ATOM 1821 C C . ASP A 1 243 ? -15.297 -19.312 -8.656 1 92.81 243 ASP A C 1
ATOM 1823 O O . ASP A 1 243 ? -15.344 -19.047 -7.453 1 92.81 243 ASP A O 1
ATOM 1827 N N . ILE A 1 244 ? -14.172 -19.531 -9.234 1 98.06 244 ILE A N 1
ATOM 1828 C CA . ILE A 1 244 ? -12.898 -19.406 -8.523 1 98.06 244 ILE A CA 1
ATOM 1829 C C . ILE A 1 244 ? -12.508 -17.938 -8.398 1 98.06 244 ILE A C 1
ATOM 1831 O O . ILE A 1 244 ? -12.086 -17.484 -7.336 1 98.06 244 ILE A O 1
ATOM 1835 N N . VAL A 1 245 ? -12.625 -17.156 -9.539 1 98.69 245 VAL A N 1
ATOM 1836 C CA . VAL A 1 245 ? -12.445 -15.711 -9.555 1 98.69 245 VAL A CA 1
ATOM 1837 C C . VAL A 1 245 ? -13.805 -15.023 -9.672 1 98.69 245 VAL A C 1
ATOM 1839 O O . VAL A 1 245 ? -14.523 -15.219 -10.656 1 98.69 245 VAL A O 1
ATOM 1842 N N . THR A 1 246 ? -14.125 -14.242 -8.711 1 98.5 246 THR A N 1
ATOM 1843 C CA . THR A 1 246 ? -15.422 -13.562 -8.719 1 98.5 246 THR A CA 1
ATOM 1844 C C . THR A 1 246 ? -15.234 -12.047 -8.75 1 98.5 246 THR A C 1
ATOM 1846 O O . THR A 1 246 ? -14.367 -11.508 -8.062 1 98.5 246 THR A O 1
ATOM 1849 N N . VAL A 1 247 ? -16.016 -11.414 -9.555 1 98.88 247 VAL A N 1
ATOM 1850 C CA . VAL A 1 247 ? -16.078 -9.953 -9.578 1 98.88 247 VAL A CA 1
ATOM 1851 C C . VAL A 1 247 ? -17.234 -9.469 -8.695 1 98.88 247 VAL A C 1
ATOM 1853 O O . VAL A 1 247 ? -18.391 -9.758 -8.969 1 98.88 247 VAL A O 1
ATOM 1856 N N . VAL A 1 248 ? -16.906 -8.773 -7.664 1 98.88 248 VAL A N 1
ATOM 1857 C CA . VAL A 1 248 ? -17.906 -8.336 -6.707 1 98.88 248 VAL A CA 1
ATOM 1858 C C . VAL A 1 248 ? -18.797 -7.258 -7.34 1 98.88 248 VAL A C 1
ATOM 1860 O O . VAL A 1 248 ? -18.297 -6.301 -7.93 1 98.88 248 VAL A O 1
ATOM 1863 N N . PRO A 1 249 ? -20.109 -7.395 -7.246 1 98.81 249 PRO A N 1
ATOM 1864 C CA . PRO A 1 249 ? -21 -6.375 -7.809 1 98.81 249 PRO A CA 1
ATOM 1865 C C . PRO A 1 249 ? -20.703 -4.973 -7.281 1 98.81 249 PRO A C 1
ATOM 1867 O O . PRO A 1 249 ? -20.359 -4.812 -6.105 1 98.81 249 PRO A O 1
ATOM 1870 N N . LEU A 1 250 ? -20.891 -3.969 -8.133 1 98.56 250 LEU A N 1
ATOM 1871 C CA . LEU A 1 250 ? -20.594 -2.59 -7.762 1 98.56 250 LEU A CA 1
ATOM 1872 C C . LEU A 1 250 ? -21.391 -2.168 -6.535 1 98.56 250 LEU A C 1
ATOM 1874 O O . LEU A 1 250 ? -20.891 -1.456 -5.668 1 98.56 250 LEU A O 1
ATOM 1878 N N . ALA A 1 251 ? -22.656 -2.6 -6.469 1 98.19 251 ALA A N 1
ATOM 1879 C CA . ALA A 1 251 ? -23.5 -2.244 -5.336 1 98.19 251 ALA A CA 1
ATOM 1880 C C . ALA A 1 251 ? -22.938 -2.789 -4.027 1 98.19 251 ALA A C 1
ATOM 1882 O O . ALA A 1 251 ? -22.969 -2.113 -2.998 1 98.19 251 ALA A O 1
ATOM 1883 N N . ASP A 1 252 ? -22.469 -4.008 -4.055 1 98.44 252 ASP A N 1
ATOM 1884 C CA . ASP A 1 252 ? -21.859 -4.625 -2.877 1 98.44 252 ASP A CA 1
ATOM 1885 C C . ASP A 1 252 ? -20.547 -3.941 -2.508 1 98.44 252 ASP A C 1
ATOM 1887 O O . ASP A 1 252 ? -20.266 -3.73 -1.328 1 98.44 252 ASP A O 1
ATOM 1891 N N . SER A 1 253 ? -19.719 -3.621 -3.535 1 98.12 253 SER A N 1
ATOM 1892 C CA . SER A 1 253 ? -18.469 -2.91 -3.307 1 98.12 253 SER A CA 1
ATOM 1893 C C . SER A 1 253 ? -18.719 -1.56 -2.639 1 98.12 253 SER A C 1
ATOM 1895 O O . SER A 1 253 ? -17.984 -1.168 -1.729 1 98.12 253 SER A O 1
ATOM 1897 N N . LYS A 1 254 ? -19.719 -0.85 -3.107 1 97.25 254 LYS A N 1
ATOM 1898 C CA . LYS A 1 254 ? -20.047 0.473 -2.592 1 97.25 254 LYS A CA 1
ATOM 1899 C C . LYS A 1 254 ? -20.422 0.409 -1.111 1 97.25 254 LYS A C 1
ATOM 1901 O O . LYS A 1 254 ? -20.156 1.352 -0.361 1 97.25 254 LYS A O 1
ATOM 1906 N N . ALA A 1 255 ? -20.922 -0.695 -0.653 1 97.25 255 ALA A N 1
ATOM 1907 C CA . ALA A 1 255 ? -21.406 -0.848 0.713 1 97.25 255 ALA A CA 1
ATOM 1908 C C . ALA A 1 255 ? -20.266 -1.177 1.675 1 97.25 255 ALA A C 1
ATOM 1910 O O . ALA A 1 255 ? -20.438 -1.109 2.895 1 97.25 255 ALA A O 1
ATOM 1911 N N . LEU A 1 256 ? -19.109 -1.444 1.141 1 98 256 LEU A N 1
ATOM 1912 C CA . LEU A 1 256 ? -17.984 -1.85 1.983 1 98 256 LEU A CA 1
ATOM 1913 C C . LEU A 1 256 ? -17.328 -0.636 2.623 1 98 256 LEU A C 1
ATOM 1915 O O . LEU A 1 256 ? -17.078 0.372 1.955 1 98 256 LEU A O 1
ATOM 1919 N N . ALA A 1 257 ? -17.016 -0.75 3.881 1 97 257 ALA A N 1
ATOM 1920 C CA . ALA A 1 257 ? -16.234 0.275 4.574 1 97 257 ALA A CA 1
ATOM 1921 C C . ALA A 1 257 ? -14.742 0.03 4.418 1 97 257 ALA A C 1
ATOM 1923 O O . ALA A 1 257 ? -13.938 0.958 4.539 1 97 257 ALA A O 1
ATOM 1924 N N . ARG A 1 258 ? -14.375 -1.244 4.246 1 98.56 258 ARG A N 1
ATOM 1925 C CA . ARG A 1 258 ? -12.977 -1.657 4.18 1 98.56 258 ARG A CA 1
ATOM 1926 C C . ARG A 1 258 ? -12.836 -2.975 3.422 1 98.56 258 ARG A C 1
ATOM 1928 O O . ARG A 1 258 ? -13.812 -3.686 3.211 1 98.56 258 ARG A O 1
ATOM 1935 N N . VAL A 1 259 ? -11.695 -3.23 2.938 1 98.88 259 VAL A N 1
ATOM 1936 C CA . VAL A 1 259 ? -11.305 -4.531 2.406 1 98.88 259 VAL A CA 1
ATOM 1937 C C . VAL A 1 259 ? -10.25 -5.168 3.314 1 98.88 259 VAL A C 1
ATOM 1939 O O . VAL A 1 259 ? -9.156 -4.625 3.486 1 98.88 259 VAL A O 1
ATOM 1942 N N . ASN A 1 260 ? -10.586 -6.297 3.881 1 98.81 260 ASN A N 1
ATOM 1943 C CA . ASN A 1 260 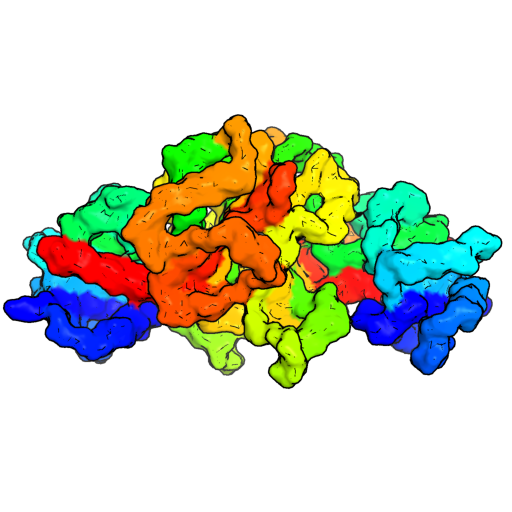? -9.75 -7.031 4.832 1 98.81 260 ASN A CA 1
ATOM 1944 C C . ASN A 1 260 ? -8.781 -7.965 4.121 1 98.81 260 ASN A C 1
ATOM 1946 O O . ASN A 1 260 ? -9.195 -8.914 3.453 1 98.81 260 ASN A O 1
ATOM 1950 N N . ALA A 1 261 ? -7.512 -7.797 4.375 1 98.81 261 ALA A N 1
ATOM 1951 C CA . ALA A 1 261 ? -6.473 -8.523 3.654 1 98.81 261 ALA A CA 1
ATOM 1952 C C . ALA A 1 261 ? -6.578 -10.023 3.9 1 98.81 261 ALA A C 1
ATOM 1954 O O . ALA A 1 261 ? -6.074 -10.828 3.111 1 98.81 261 ALA A O 1
ATOM 1955 N N . VAL A 1 262 ? -7.199 -10.453 5.027 1 98.81 262 VAL A N 1
ATOM 1956 C CA . VAL A 1 262 ? -7.168 -11.867 5.391 1 98.81 262 VAL A CA 1
ATOM 1957 C C . VAL A 1 262 ? -8.562 -12.469 5.246 1 98.81 262 VAL A C 1
ATOM 1959 O O . VAL A 1 262 ? -8.844 -13.539 5.785 1 98.81 262 VAL A O 1
ATOM 1962 N N . GLU A 1 263 ? -9.461 -11.758 4.574 1 98.69 263 GLU A N 1
ATOM 1963 C CA . GLU A 1 263 ? -10.828 -12.242 4.406 1 98.69 263 GLU A CA 1
ATOM 1964 C C . GLU A 1 263 ? -10.852 -13.617 3.742 1 98.69 263 GLU A C 1
ATOM 1966 O O . GLU A 1 263 ? -11.672 -14.461 4.086 1 98.69 263 GLU A O 1
ATOM 1971 N N . LEU A 1 264 ? -9.945 -13.859 2.807 1 98.81 264 LEU A N 1
ATOM 1972 C CA . LEU A 1 264 ? -9.969 -15.102 2.045 1 98.81 264 LEU A CA 1
ATOM 1973 C C . LEU A 1 264 ? -8.867 -16.047 2.516 1 98.81 264 LEU A C 1
ATOM 1975 O O . LEU A 1 264 ? -8.43 -16.922 1.766 1 98.81 264 LEU A O 1
ATOM 1979 N N . GLU A 1 265 ? -8.32 -15.812 3.693 1 98.44 265 GLU A N 1
ATOM 1980 C CA . GLU A 1 265 ? -7.324 -16.703 4.27 1 98.44 265 GLU A CA 1
ATOM 1981 C C . GLU A 1 265 ? -7.785 -18.156 4.203 1 98.44 265 GLU A C 1
ATOM 1983 O O . GLU A 1 265 ? -8.914 -18.484 4.598 1 98.44 265 GLU A O 1
ATOM 1988 N N . GLY A 1 266 ? -6.953 -18.969 3.672 1 97.5 266 GLY A N 1
ATOM 1989 C CA . GLY A 1 266 ? -7.238 -20.391 3.617 1 97.5 266 GLY A CA 1
ATOM 1990 C C . GLY A 1 266 ? -8.102 -20.781 2.432 1 97.5 266 GLY A C 1
ATOM 1991 O O . GLY A 1 266 ? -8.391 -21.969 2.236 1 97.5 266 GLY A O 1
ATOM 1992 N N . LYS A 1 267 ? -8.516 -19.812 1.608 1 98.06 267 LYS A N 1
ATOM 1993 C CA . LYS A 1 267 ? -9.359 -20.094 0.451 1 98.06 267 LYS A CA 1
ATOM 1994 C C . LYS A 1 267 ? -8.547 -20.109 -0.836 1 98.06 267 LYS A C 1
ATOM 1996 O O . LYS A 1 267 ? -7.473 -19.516 -0.907 1 98.06 267 LYS A O 1
ATOM 2001 N N . ASP A 1 268 ? -9.047 -20.844 -1.788 1 98.25 268 ASP A N 1
ATOM 2002 C CA . ASP A 1 268 ? -8.367 -20.953 -3.076 1 98.25 268 ASP A CA 1
ATOM 2003 C C . ASP A 1 268 ? -9.039 -20.078 -4.129 1 98.25 268 ASP A C 1
ATOM 2005 O O . ASP A 1 268 ? -8.844 -20.281 -5.328 1 98.25 268 ASP A O 1
ATOM 2009 N N . THR A 1 269 ? -9.898 -19.172 -3.691 1 98.69 269 THR A N 1
ATOM 2010 C CA . THR A 1 269 ? -10.625 -18.266 -4.582 1 98.69 269 THR A CA 1
ATOM 2011 C C . THR A 1 269 ? -10.039 -16.859 -4.539 1 98.69 269 THR A C 1
ATOM 2013 O O . THR A 1 269 ? -9.133 -16.594 -3.752 1 98.69 269 THR A O 1
ATOM 2016 N N . MET A 1 270 ? -10.508 -16.047 -5.387 1 98.88 270 MET A N 1
ATOM 2017 C CA . MET A 1 270 ? -10.086 -14.656 -5.504 1 98.88 270 MET A CA 1
ATOM 2018 C C . MET A 1 270 ? -11.289 -13.75 -5.777 1 98.88 270 MET A C 1
ATOM 2020 O O . MET A 1 270 ? -12.18 -14.117 -6.547 1 98.88 270 MET A O 1
ATOM 2024 N N . LYS A 1 271 ? -11.352 -12.625 -5.148 1 98.94 271 LYS A N 1
ATOM 2025 C CA . LYS A 1 271 ? -12.352 -11.594 -5.406 1 98.94 271 LYS A CA 1
ATOM 2026 C C . LYS A 1 271 ? -11.727 -10.367 -6.066 1 98.94 271 LYS A C 1
ATOM 2028 O O . LYS A 1 271 ? -10.633 -9.945 -5.691 1 98.94 271 LYS A O 1
ATOM 2033 N N . LEU A 1 272 ? -12.359 -9.891 -7.039 1 98.94 272 LEU A N 1
ATOM 2034 C CA . LEU A 1 272 ? -11.961 -8.656 -7.699 1 98.94 272 LEU A CA 1
ATOM 2035 C C . LEU A 1 272 ? -12.969 -7.543 -7.418 1 98.94 272 LEU A C 1
ATOM 2037 O O . LEU A 1 272 ? -14.18 -7.777 -7.414 1 98.94 272 LEU A O 1
ATOM 2041 N N . PHE A 1 273 ? -12.461 -6.371 -7.145 1 98.94 273 PHE A N 1
ATOM 2042 C CA . PHE A 1 273 ? -13.273 -5.191 -6.867 1 98.94 273 PHE A CA 1
ATOM 2043 C C . PHE A 1 273 ? -12.914 -4.047 -7.805 1 98.94 273 PHE A C 1
ATOM 2045 O O . PHE A 1 273 ? -11.75 -3.908 -8.195 1 98.94 273 PHE A O 1
ATOM 2052 N N . VAL A 1 274 ? -13.883 -3.283 -8.148 1 98.94 274 VAL A N 1
ATOM 2053 C CA . VAL A 1 274 ? -13.703 -1.977 -8.766 1 98.94 274 VAL A CA 1
ATOM 2054 C C . VAL A 1 274 ? -14.219 -0.881 -7.84 1 98.94 274 VAL A C 1
ATOM 2056 O O . VAL A 1 274 ? -15.422 -0.76 -7.621 1 98.94 274 VAL A O 1
ATOM 2059 N N . PHE A 1 275 ? -13.32 -0.088 -7.305 1 98.94 275 PHE A N 1
ATOM 2060 C CA . PHE A 1 275 ? -13.695 0.972 -6.375 1 98.94 275 PHE A CA 1
ATOM 2061 C C . PHE A 1 275 ? -13.594 2.338 -7.039 1 98.94 275 PHE A C 1
ATOM 2063 O O . PHE A 1 275 ? -12.695 2.566 -7.859 1 98.94 275 PHE A O 1
ATOM 2070 N N . GLY A 1 276 ? -14.336 3.271 -6.648 1 98.56 276 GLY A N 1
ATOM 2071 C CA . GLY A 1 276 ? -14.438 4.633 -7.152 1 98.56 276 GLY A CA 1
ATOM 2072 C C . GLY A 1 276 ? -15.797 5.262 -6.906 1 98.56 276 GLY A C 1
ATOM 2073 O O . GLY A 1 276 ? -16.625 4.707 -6.172 1 98.56 276 GLY A O 1
ATOM 2074 N N . THR A 1 277 ? -15.969 6.43 -7.41 1 97.94 277 THR A N 1
ATOM 2075 C CA . THR A 1 277 ? -17.234 7.152 -7.355 1 97.94 277 THR A CA 1
ATOM 2076 C C . THR A 1 277 ? -17.891 7.211 -8.734 1 97.94 277 THR A C 1
ATOM 2078 O O . THR A 1 277 ? -17.25 7.613 -9.711 1 97.94 277 THR A O 1
ATOM 2081 N N . PRO A 1 278 ? -19.188 6.75 -8.781 1 95.88 278 PRO A N 1
ATOM 2082 C CA . PRO A 1 278 ? -19.859 6.871 -10.07 1 95.88 278 PRO A CA 1
ATOM 2083 C C . PRO A 1 278 ? -19.75 8.266 -10.672 1 95.88 278 PRO A C 1
ATOM 2085 O O . PRO A 1 278 ? -19.938 9.266 -9.969 1 95.88 278 PRO A O 1
ATOM 2088 N N . GLY A 1 279 ? -19.406 8.297 -11.93 1 95.88 279 GLY A N 1
ATOM 2089 C CA . GLY A 1 279 ? -19.234 9.578 -12.609 1 95.88 279 GLY A CA 1
ATOM 2090 C C . GLY A 1 279 ? -17.875 10.203 -12.367 1 95.88 279 GLY A C 1
ATOM 2091 O O . GLY A 1 279 ? -17.547 11.242 -12.953 1 95.88 279 GLY A O 1
ATOM 2092 N N . GLY A 1 280 ? -17.062 9.57 -11.516 1 96.5 280 GLY A N 1
ATOM 2093 C CA . GLY A 1 280 ? -15.719 10.078 -11.25 1 96.5 280 GLY A CA 1
ATOM 2094 C C . GLY A 1 280 ? -14.727 9.75 -12.352 1 96.5 280 GLY A C 1
ATOM 2095 O O . GLY A 1 280 ? -15.086 9.117 -13.352 1 96.5 280 GLY A O 1
ATOM 2096 N N . SER A 1 281 ? -13.477 10.203 -12.148 1 97.5 281 SER A N 1
ATOM 2097 C CA . SER A 1 281 ? -12.453 10.07 -13.188 1 97.5 281 SER A CA 1
ATOM 2098 C C . SER A 1 281 ? -11.383 9.062 -12.781 1 97.5 281 SER A C 1
ATOM 2100 O O . SER A 1 281 ? -10.352 8.945 -13.445 1 97.5 281 SER A O 1
ATOM 2102 N N . GLN A 1 282 ? -11.602 8.398 -11.688 1 98.62 282 GLN A N 1
ATOM 2103 C CA . GLN A 1 282 ? -10.586 7.504 -11.148 1 98.62 282 GLN A CA 1
ATOM 2104 C C . GLN A 1 282 ? -11.195 6.191 -10.68 1 98.62 282 GLN A C 1
ATOM 2106 O O . GLN A 1 282 ? -12.344 6.164 -10.219 1 98.62 282 GLN A O 1
ATOM 2111 N N . VAL A 1 283 ? -10.484 5.117 -10.773 1 98.88 283 VAL A N 1
ATOM 2112 C CA . VAL A 1 283 ? -10.852 3.857 -10.133 1 98.88 283 VAL A CA 1
ATOM 2113 C C . VAL A 1 283 ? -9.609 3.215 -9.516 1 98.88 283 VAL A C 1
ATOM 2115 O O . VAL A 1 283 ? -8.484 3.5 -9.922 1 98.88 283 VAL A O 1
ATOM 2118 N N . ASN A 1 284 ? -9.766 2.477 -8.508 1 98.94 284 ASN A N 1
ATOM 2119 C CA . ASN A 1 284 ? -8.781 1.55 -7.957 1 98.94 284 ASN A CA 1
ATOM 2120 C C . ASN A 1 284 ? -9.266 0.104 -8.047 1 98.94 284 ASN A C 1
ATOM 2122 O O . ASN A 1 284 ? -10.266 -0.263 -7.43 1 98.94 284 ASN A O 1
ATOM 2126 N N . LEU A 1 285 ? -8.609 -0.67 -8.906 1 98.94 285 LEU A N 1
ATOM 2127 C CA . LEU A 1 285 ? -8.906 -2.096 -9.008 1 98.94 285 LEU A CA 1
ATOM 2128 C C . LEU A 1 285 ? -8.203 -2.873 -7.898 1 98.94 285 LEU A C 1
ATOM 2130 O O . LEU A 1 285 ? -7.027 -2.633 -7.613 1 98.94 285 LEU A O 1
ATOM 2134 N N . VAL A 1 286 ? -8.953 -3.816 -7.289 1 98.94 286 VAL A N 1
ATOM 2135 C CA . VAL A 1 286 ? -8.398 -4.539 -6.148 1 98.94 286 VAL A CA 1
ATOM 2136 C C . VAL A 1 286 ? -8.641 -6.039 -6.32 1 98.94 286 VAL A C 1
ATOM 2138 O O . VAL A 1 286 ? -9.75 -6.461 -6.656 1 98.94 286 VAL A O 1
ATOM 2141 N N . ALA A 1 287 ? -7.629 -6.805 -6.18 1 98.94 287 ALA A N 1
ATOM 2142 C CA . ALA A 1 287 ? -7.73 -8.258 -6.07 1 98.94 287 ALA A CA 1
ATOM 2143 C C . ALA A 1 287 ? -7.461 -8.719 -4.641 1 98.94 287 ALA A C 1
ATOM 2145 O O . ALA A 1 287 ? -6.477 -8.305 -4.023 1 98.94 287 ALA A O 1
ATOM 2146 N N . LEU A 1 288 ? -8.328 -9.461 -4.121 1 98.94 288 LEU A N 1
ATOM 2147 C CA . LEU A 1 288 ? -8.219 -10.086 -2.807 1 98.94 288 LEU A CA 1
ATOM 2148 C C . LEU A 1 288 ? -8.062 -11.594 -2.93 1 98.94 288 LEU A C 1
ATOM 2150 O O . LEU A 1 288 ? -8.891 -12.258 -3.564 1 98.94 288 LEU A O 1
ATOM 2154 N N . LEU A 1 289 ? -6.98 -12.156 -2.336 1 98.94 289 LEU A N 1
ATOM 2155 C CA . LEU A 1 289 ? -6.734 -13.594 -2.395 1 98.94 289 LEU A CA 1
ATOM 2156 C C . LEU A 1 289 ? -5.844 -14.039 -1.241 1 98.94 289 LEU A C 1
ATOM 2158 O O . LEU A 1 289 ? -5.34 -13.211 -0.483 1 98.94 289 LEU A O 1
ATOM 2162 N N . ASP A 1 290 ? -5.734 -15.32 -1.039 1 98.88 290 ASP A N 1
ATOM 2163 C CA . ASP A 1 290 ? -4.746 -15.898 -0.137 1 98.88 290 ASP A CA 1
ATOM 2164 C C . ASP A 1 290 ? -3.439 -16.203 -0.871 1 98.88 290 ASP A C 1
ATOM 2166 O O . ASP A 1 290 ? -3.436 -16.906 -1.875 1 98.88 290 ASP A O 1
ATOM 2170 N N . ASN A 1 291 ? -2.324 -15.68 -0.323 1 98.75 291 ASN A N 1
ATOM 2171 C CA . ASN A 1 291 ? -1.038 -15.82 -0.995 1 98.75 291 ASN A CA 1
ATOM 2172 C C . ASN A 1 291 ? -0.625 -17.281 -1.112 1 98.75 291 ASN A C 1
ATOM 2174 O O . ASN A 1 291 ? 0.127 -17.656 -2.018 1 98.75 291 ASN A O 1
ATOM 2178 N N . LEU A 1 292 ? -1.127 -18.156 -0.26 1 98.31 292 LEU A N 1
ATOM 2179 C CA . LEU A 1 292 ? -0.805 -19.578 -0.356 1 98.31 292 LEU A CA 1
ATOM 2180 C C . LEU A 1 292 ? -1.938 -20.344 -1.023 1 98.31 292 LEU A C 1
ATOM 2182 O O . LEU A 1 292 ? -1.75 -21.484 -1.453 1 98.31 292 LEU A O 1
ATOM 2186 N N . GLY A 1 293 ? -3.139 -19.797 -1.028 1 98.25 293 GLY A N 1
ATOM 2187 C CA . GLY A 1 293 ? -4.266 -20.406 -1.705 1 98.25 293 GLY A CA 1
ATOM 2188 C C . GLY A 1 293 ? -4.219 -20.25 -3.213 1 98.25 293 GLY A C 1
ATOM 2189 O O . GLY A 1 293 ? -3.393 -20.875 -3.883 1 98.25 293 GLY A O 1
ATOM 2190 N N . LYS A 1 294 ? -5.062 -19.328 -3.686 1 98.44 294 LYS A N 1
ATOM 2191 C CA . LYS A 1 294 ? -5.055 -19.047 -5.117 1 98.44 294 LYS A CA 1
ATOM 2192 C C . LYS A 1 294 ? -3.693 -18.531 -5.574 1 98.44 294 LYS A C 1
ATOM 2194 O O . LYS A 1 294 ? -3.338 -18.656 -6.746 1 98.44 294 LYS A O 1
ATOM 2199 N N . GLY A 1 295 ? -2.881 -18.078 -4.613 1 97.62 295 GLY A N 1
ATOM 2200 C CA . GLY A 1 295 ? -1.601 -17.469 -4.941 1 97.62 295 GLY A CA 1
ATOM 2201 C C . GLY A 1 295 ? -0.47 -18.469 -5.047 1 97.62 295 GLY A C 1
ATOM 2202 O O . GLY A 1 295 ? 0.644 -18.125 -5.445 1 97.62 295 GLY A O 1
ATOM 2203 N N . ALA A 1 296 ? -0.685 -19.734 -4.645 1 97.62 296 ALA A N 1
ATOM 2204 C CA . ALA A 1 296 ? 0.422 -20.688 -4.695 1 97.62 296 ALA A CA 1
ATOM 2205 C C . ALA A 1 296 ? -0.093 -22.125 -4.738 1 97.62 296 ALA A C 1
ATOM 2207 O O . ALA A 1 296 ? -0.293 -22.688 -5.82 1 97.62 296 ALA A O 1
ATOM 2208 N N . SER A 1 297 ? -0.294 -22.75 -3.521 1 98 297 SER A N 1
ATOM 2209 C CA . SER A 1 297 ? -0.613 -24.172 -3.406 1 98 297 SER A CA 1
ATOM 2210 C C . SER A 1 297 ? -2.008 -24.469 -3.945 1 98 297 SER A C 1
ATOM 2212 O O . SER A 1 297 ? -2.23 -25.516 -4.566 1 98 297 SER A O 1
ATOM 2214 N N . GLY A 1 298 ? -2.963 -23.562 -3.645 1 98 298 GLY A N 1
ATOM 2215 C CA . GLY A 1 298 ? -4.297 -23.75 -4.195 1 98 298 GLY A CA 1
ATOM 2216 C C . GLY A 1 298 ? -4.316 -23.766 -5.715 1 98 298 GLY A C 1
ATOM 2217 O O . GLY A 1 298 ? -5.02 -24.594 -6.316 1 98 298 GLY A O 1
ATOM 2218 N N . ALA A 1 299 ? -3.568 -22.906 -6.312 1 98.44 299 ALA A N 1
ATOM 2219 C CA . ALA A 1 299 ? -3.449 -22.875 -7.766 1 98.44 299 ALA A CA 1
ATOM 2220 C C . ALA A 1 299 ? -2.793 -24.156 -8.289 1 98.44 299 ALA A C 1
ATOM 2222 O O . ALA A 1 299 ? -3.195 -24.688 -9.328 1 98.44 299 ALA A O 1
ATOM 2223 N N . ALA A 1 300 ? -1.757 -24.641 -7.602 1 98.5 300 ALA A N 1
ATOM 2224 C CA . ALA A 1 300 ? -1.056 -25.844 -8.023 1 98.5 300 ALA A CA 1
ATOM 2225 C C . ALA A 1 300 ? -1.997 -27.047 -8.047 1 98.5 300 ALA A C 1
ATOM 2227 O O . ALA A 1 300 ? -1.988 -27.828 -8.992 1 98.5 300 ALA A O 1
ATOM 2228 N N . VAL A 1 301 ? -2.783 -27.172 -7.02 1 98.19 301 VAL A N 1
ATOM 2229 C CA . VAL A 1 301 ? -3.732 -28.281 -6.938 1 98.19 301 VAL A CA 1
ATOM 2230 C C . VAL A 1 301 ? -4.797 -28.125 -8.023 1 98.19 301 VAL A C 1
ATOM 2232 O O . VAL A 1 301 ? -5.191 -29.109 -8.648 1 98.19 301 VAL A O 1
ATOM 2235 N N . GLN A 1 302 ? -5.281 -26.922 -8.258 1 98.25 302 GLN A N 1
ATOM 2236 C CA . GLN A 1 302 ? -6.223 -26.672 -9.344 1 98.25 302 GLN A CA 1
ATOM 2237 C C . GLN A 1 302 ? -5.645 -27.109 -10.688 1 98.25 302 GLN A C 1
ATOM 2239 O O . GLN A 1 302 ? -6.328 -27.766 -11.477 1 98.25 302 GLN A O 1
ATOM 2244 N N . ASN A 1 303 ? -4.395 -26.703 -10.93 1 98.69 303 ASN A N 1
ATOM 2245 C CA . ASN A 1 303 ? -3.736 -27.078 -12.18 1 98.69 303 ASN A CA 1
ATOM 2246 C C . ASN A 1 303 ? -3.568 -28.594 -12.297 1 98.69 303 ASN A C 1
ATOM 2248 O O . ASN A 1 303 ? -3.779 -29.156 -13.375 1 98.69 303 ASN A O 1
ATOM 2252 N N . MET A 1 304 ? -3.213 -29.219 -11.203 1 98.5 304 MET A N 1
ATOM 2253 C CA . MET A 1 304 ? -3.117 -30.672 -11.18 1 98.5 304 MET A CA 1
ATOM 2254 C C . MET A 1 304 ? -4.449 -31.312 -11.562 1 98.5 304 MET A C 1
ATOM 2256 O O . MET A 1 304 ? -4.492 -32.219 -12.406 1 98.5 304 MET A O 1
ATOM 2260 N N . ASP A 1 305 ? -5.508 -30.828 -10.977 1 98.06 305 ASP A N 1
ATOM 2261 C CA . ASP A 1 305 ? -6.836 -31.375 -11.242 1 98.06 305 ASP A CA 1
ATOM 2262 C C . ASP A 1 305 ? -7.219 -31.219 -12.711 1 98.06 305 ASP A C 1
ATOM 2264 O O . ASP A 1 305 ? -7.816 -32.125 -13.305 1 98.06 305 ASP A O 1
ATOM 2268 N N . LEU A 1 306 ? -6.922 -30.062 -13.25 1 98.12 306 LEU A N 1
ATOM 2269 C CA . LEU A 1 306 ? -7.184 -29.828 -14.672 1 98.12 306 LEU A CA 1
ATOM 2270 C C . LEU A 1 306 ? -6.395 -30.812 -15.531 1 98.12 306 LEU A C 1
ATOM 2272 O O . LEU A 1 306 ? -6.938 -31.391 -16.484 1 98.12 306 LEU A O 1
ATOM 2276 N N . MET A 1 307 ? -5.137 -31.047 -15.164 1 98.25 307 MET A N 1
ATOM 2277 C CA . MET A 1 307 ? -4.273 -31.953 -15.922 1 98.25 307 MET A CA 1
ATOM 2278 C C . MET A 1 307 ? -4.777 -33.375 -15.82 1 98.25 307 MET A C 1
ATOM 2280 O O . MET A 1 307 ? -4.648 -34.156 -16.781 1 98.25 307 MET A O 1
ATOM 2284 N N . LEU A 1 308 ? -5.352 -33.781 -14.648 1 97.12 308 LEU A N 1
ATOM 2285 C CA . LEU A 1 308 ? -5.871 -35.125 -14.438 1 97.12 308 LEU A CA 1
ATOM 2286 C C . LEU A 1 308 ? -7.168 -35.344 -15.211 1 97.12 308 LEU A C 1
ATOM 2288 O O . LEU A 1 308 ? -7.551 -36.5 -15.5 1 97.12 308 LEU A O 1
ATOM 2292 N N . ALA A 1 309 ? -7.938 -34.281 -15.453 1 91.19 309 ALA A N 1
ATOM 2293 C CA . ALA A 1 309 ? -9.219 -34.375 -16.156 1 91.19 309 ALA A CA 1
ATOM 2294 C C . ALA A 1 309 ? -9.016 -34.469 -17.656 1 91.19 309 ALA A C 1
ATOM 2296 O O . ALA A 1 309 ? -9.977 -34.531 -18.422 1 91.19 309 ALA A O 1
ATOM 2297 N N . SER A 1 310 ? -7.812 -34.469 -18.094 1 82.62 310 SER A N 1
ATOM 2298 C CA . SER A 1 310 ? -7.531 -34.625 -19.531 1 82.62 310 SER A CA 1
ATOM 2299 C C . SER A 1 310 ? -7.91 -36 -20.031 1 82.62 310 SER A C 1
ATOM 2301 O O . SER A 1 310 ? -7.891 -36.969 -19.281 1 82.62 310 SER A O 1
ATOM 2303 N N . MET B 1 1 ? 5.824 38.125 29.75 1 84.44 1 MET B N 1
ATOM 2304 C CA . MET B 1 1 ? 5 37 30.172 1 84.44 1 MET B CA 1
ATOM 2305 C C . MET B 1 1 ? 5.035 35.875 29.156 1 84.44 1 MET B C 1
ATOM 2307 O O . MET B 1 1 ? 5.203 36.125 27.953 1 84.44 1 MET B O 1
ATOM 2311 N N . ALA B 1 2 ? 5.035 34.688 29.656 1 93.88 2 ALA B N 1
ATOM 2312 C CA . ALA B 1 2 ? 5.062 33.562 28.75 1 93.88 2 ALA B CA 1
ATOM 2313 C C . ALA B 1 2 ? 3.814 33.531 27.875 1 93.88 2 ALA B C 1
ATOM 2315 O O . ALA B 1 2 ? 2.707 33.781 28.344 1 93.88 2 ALA B O 1
ATOM 2316 N N . PRO B 1 3 ? 4.012 33.312 26.578 1 97.19 3 PRO B N 1
ATOM 2317 C CA . PRO B 1 3 ? 2.842 33.219 25.703 1 97.19 3 PRO B CA 1
ATOM 2318 C C . PRO B 1 3 ? 1.849 32.156 26.172 1 97.19 3 PRO B C 1
ATOM 2320 O O . PRO B 1 3 ? 2.256 31.078 26.656 1 97.19 3 PRO B O 1
ATOM 2323 N N . LYS B 1 4 ? 0.633 32.469 26 1 97.62 4 LYS B N 1
ATOM 2324 C CA . LYS B 1 4 ? -0.45 31.578 26.406 1 97.62 4 LYS B CA 1
ATOM 2325 C C . LYS B 1 4 ? -0.928 30.734 25.234 1 97.62 4 LYS B C 1
ATOM 2327 O O . LYS B 1 4 ? -1.311 31.266 24.188 1 97.62 4 LYS B O 1
ATOM 2332 N N . ILE B 1 5 ? -0.916 29.422 25.453 1 98.06 5 ILE B N 1
ATOM 2333 C CA . ILE B 1 5 ? -1.36 28.469 24.438 1 98.06 5 ILE B CA 1
ATOM 2334 C C . ILE B 1 5 ? -2.635 27.766 24.906 1 98.06 5 ILE B C 1
ATOM 2336 O O . ILE B 1 5 ? -2.693 27.25 26.016 1 98.06 5 ILE B O 1
ATOM 2340 N N . PHE B 1 6 ? -3.66 27.797 24.078 1 97.31 6 PHE B N 1
ATOM 2341 C CA . PHE B 1 6 ? -4.891 27.078 24.359 1 97.31 6 PHE B CA 1
ATOM 2342 C C . PHE B 1 6 ? -5.117 25.969 23.344 1 97.31 6 PHE B C 1
ATOM 2344 O O . PHE B 1 6 ? -5.148 26.234 22.141 1 97.31 6 PHE B O 1
ATOM 2351 N N . ILE B 1 7 ? -5.227 24.734 23.812 1 96.94 7 ILE B N 1
ATOM 2352 C CA . ILE B 1 7 ? -5.57 23.609 22.953 1 96.94 7 ILE B CA 1
ATOM 2353 C C . ILE B 1 7 ? -7.062 23.312 23.078 1 96.94 7 ILE B C 1
ATOM 2355 O O . ILE B 1 7 ? -7.512 22.734 24.062 1 96.94 7 ILE B O 1
ATOM 2359 N N . ASP B 1 8 ? -7.816 23.734 22.094 1 95.81 8 ASP B N 1
ATOM 2360 C CA . ASP B 1 8 ? -9.242 23.422 22.031 1 95.81 8 ASP B CA 1
ATOM 2361 C C . ASP B 1 8 ? -9.492 22.031 21.469 1 95.81 8 ASP B C 1
ATOM 2363 O O . ASP B 1 8 ? -9.258 21.781 20.297 1 95.81 8 ASP B O 1
ATOM 2367 N N . GLY B 1 9 ? -9.977 21.109 22.25 1 93.25 9 GLY B N 1
ATOM 2368 C CA . GLY B 1 9 ? -10.062 19.703 21.906 1 93.25 9 GLY B CA 1
ATOM 2369 C C . GLY B 1 9 ? -8.883 18.891 22.406 1 93.25 9 GLY B C 1
ATOM 2370 O O . GLY B 1 9 ? -8.375 18.016 21.688 1 93.25 9 GLY B O 1
ATOM 2371 N N . GLU B 1 10 ? -8.398 19.156 23.578 1 92 10 GLU B N 1
ATOM 2372 C CA . GLU B 1 10 ? -7.176 18.578 24.125 1 92 10 GLU B CA 1
ATOM 2373 C C . GLU B 1 10 ? -7.387 17.109 24.516 1 92 10 GLU B C 1
ATOM 2375 O O . GLU B 1 10 ? -6.422 16.375 24.75 1 92 10 GLU B O 1
ATOM 2380 N N . HIS B 1 11 ? -8.602 16.594 24.406 1 87.94 11 HIS B N 1
ATOM 2381 C CA . HIS B 1 11 ? -8.875 15.234 24.859 1 87.94 11 HIS B CA 1
ATOM 2382 C C . HIS B 1 11 ? -8.914 14.258 23.688 1 87.94 11 HIS B C 1
ATOM 2384 O O . HIS B 1 11 ? -8.984 13.039 23.891 1 87.94 11 HIS B O 1
ATOM 2390 N N . GLY B 1 12 ? -8.898 14.75 22.469 1 90.19 12 GLY B N 1
ATOM 2391 C CA . GLY B 1 12 ? -8.734 13.891 21.312 1 90.19 12 GLY B CA 1
ATOM 2392 C C . GLY B 1 12 ? -7.309 13.406 21.125 1 90.19 12 GLY B C 1
ATOM 2393 O O . GLY B 1 12 ? -6.395 13.867 21.812 1 90.19 12 GLY B O 1
ATOM 2394 N N . THR B 1 13 ? -7.117 12.555 20.203 1 93.19 13 THR B N 1
ATOM 2395 C CA . THR B 1 13 ? -5.824 11.906 19.984 1 93.19 13 THR B CA 1
ATOM 2396 C C . THR B 1 13 ? -4.742 12.938 19.703 1 93.19 13 THR B C 1
ATOM 2398 O O . THR B 1 13 ? -3.695 12.945 20.359 1 93.19 13 THR B O 1
ATOM 2401 N N . THR B 1 14 ? -4.973 13.781 18.703 1 94.56 14 THR B N 1
ATOM 2402 C CA . THR B 1 14 ? -3.996 14.812 18.359 1 94.56 14 THR B CA 1
ATOM 2403 C C . THR B 1 14 ? -3.777 15.766 19.516 1 94.56 14 THR B C 1
ATOM 2405 O O . THR B 1 14 ? -2.641 16.109 19.844 1 94.56 14 THR B O 1
ATOM 2408 N N . GLY B 1 15 ? -4.852 16.219 20.188 1 94.5 15 GLY B N 1
ATOM 2409 C CA . GLY B 1 15 ? -4.75 17.109 21.328 1 94.5 15 GLY B CA 1
ATOM 2410 C C . GLY B 1 15 ? -3.936 16.531 22.469 1 94.5 15 GLY B C 1
ATOM 2411 O O . GLY B 1 15 ? -3.08 17.203 23.047 1 94.5 15 GLY B O 1
ATOM 2412 N N . LEU B 1 16 ? -4.207 15.289 22.766 1 93.75 16 LEU B N 1
ATOM 2413 C CA . LEU B 1 16 ? -3.473 14.609 23.828 1 93.75 16 LEU B CA 1
ATOM 2414 C C . LEU B 1 16 ? -1.986 14.531 23.5 1 93.75 16 LEU B C 1
ATOM 2416 O O . LEU B 1 16 ? -1.142 14.688 24.391 1 93.75 16 LEU B O 1
ATOM 2420 N N . GLN B 1 17 ? -1.674 14.281 22.234 1 95.69 17 GLN B N 1
ATOM 2421 C CA . GLN B 1 17 ? -0.28 14.188 21.812 1 95.69 17 GLN B CA 1
ATOM 2422 C C . GLN B 1 17 ? 0.408 15.555 21.891 1 95.69 17 GLN B C 1
ATOM 2424 O O . GLN B 1 17 ? 1.592 15.641 22.219 1 95.69 17 GLN B O 1
ATOM 2429 N N . ILE B 1 18 ? -0.293 16.609 21.531 1 96.56 18 ILE B N 1
ATOM 2430 C CA . ILE B 1 18 ? 0.271 17.953 21.656 1 96.56 18 ILE B CA 1
ATOM 2431 C C . ILE B 1 18 ? 0.562 18.266 23.125 1 96.56 18 ILE B C 1
ATOM 2433 O O . ILE B 1 18 ? 1.643 18.75 23.453 1 96.56 18 ILE B O 1
ATOM 2437 N N . ARG B 1 19 ? -0.418 17.922 23.984 1 94.81 19 ARG B N 1
ATOM 2438 C CA . ARG B 1 19 ? -0.217 18.125 25.422 1 94.81 19 ARG B CA 1
ATOM 2439 C C . ARG B 1 19 ? 1.023 17.391 25.906 1 94.81 19 ARG B C 1
ATOM 2441 O O . ARG B 1 19 ? 1.798 17.938 26.703 1 94.81 19 ARG B O 1
ATOM 2448 N N . THR B 1 20 ? 1.143 16.203 25.453 1 94.75 20 THR B N 1
ATOM 2449 C CA . THR B 1 20 ? 2.293 15.398 25.844 1 94.75 20 THR B CA 1
ATOM 2450 C C . THR B 1 20 ? 3.594 16.047 25.375 1 94.75 20 THR B C 1
ATOM 2452 O O . THR B 1 20 ? 4.559 16.141 26.141 1 94.75 20 THR B O 1
ATOM 2455 N N . ARG B 1 21 ? 3.623 16.531 24.156 1 94.62 21 ARG B N 1
ATOM 2456 C CA . ARG B 1 21 ? 4.809 17.172 23.594 1 94.62 21 ARG B CA 1
ATOM 2457 C C . ARG B 1 21 ? 5.137 18.469 24.312 1 94.62 21 ARG B C 1
ATOM 2459 O O . ARG B 1 21 ? 6.297 18.875 24.375 1 94.62 21 ARG B O 1
ATOM 2466 N N . MET B 1 22 ? 4.145 19.031 24.922 1 94.62 22 MET B N 1
ATOM 2467 C CA . MET B 1 22 ? 4.301 20.344 25.562 1 94.62 22 MET B CA 1
ATOM 2468 C C . MET B 1 22 ? 4.609 20.188 27.047 1 94.62 22 MET B C 1
ATOM 2470 O O . MET B 1 22 ? 4.965 21.156 27.719 1 94.62 22 MET B O 1
ATOM 2474 N N . ALA B 1 23 ? 4.512 18.859 27.359 1 89.25 23 ALA B N 1
ATOM 2475 C CA . ALA B 1 23 ? 4.707 18.609 28.797 1 89.25 23 ALA B CA 1
ATOM 2476 C C . ALA B 1 23 ? 6.105 19.016 29.234 1 89.25 23 ALA B C 1
ATOM 2478 O O . ALA B 1 23 ? 7.098 18.656 28.594 1 89.25 23 ALA B O 1
ATOM 2479 N N . GLY B 1 24 ? 6.297 19.938 30.109 1 89.06 24 GLY B N 1
ATOM 2480 C CA . GLY B 1 24 ? 7.586 20.312 30.672 1 89.06 24 GLY B CA 1
ATOM 2481 C C . GLY B 1 24 ? 8.102 21.641 30.141 1 89.06 24 GLY B C 1
ATOM 2482 O O . GLY B 1 24 ? 9.109 22.156 30.625 1 89.06 24 GLY B O 1
ATOM 2483 N N . ARG B 1 25 ? 7.477 21.984 29.031 1 93.75 25 ARG B N 1
ATOM 2484 C CA . ARG B 1 25 ? 7.883 23.297 28.5 1 93.75 25 ARG B CA 1
ATOM 2485 C C . ARG B 1 25 ? 7.621 24.391 29.516 1 93.75 25 ARG B C 1
ATOM 2487 O O . ARG B 1 25 ? 6.594 24.391 30.203 1 93.75 25 ARG B O 1
ATOM 2494 N N . ARG B 1 26 ? 8.562 25.312 29.656 1 94.19 26 ARG B N 1
ATOM 2495 C CA . ARG B 1 26 ? 8.438 26.391 30.625 1 94.19 26 ARG B CA 1
ATOM 2496 C C . ARG B 1 26 ? 8.391 27.75 29.938 1 94.19 26 ARG B C 1
ATOM 2498 O O . ARG B 1 26 ? 8.109 28.766 30.562 1 94.19 26 ARG B O 1
ATOM 2505 N N . ASP B 1 27 ? 8.547 27.656 28.625 1 95.88 27 ASP B N 1
ATOM 2506 C CA . ASP B 1 27 ? 8.594 28.906 27.875 1 95.88 27 ASP B CA 1
ATOM 2507 C C . ASP B 1 27 ? 7.195 29.312 27.406 1 95.88 27 ASP B C 1
ATOM 2509 O O . ASP B 1 27 ? 7.023 30.391 26.812 1 95.88 27 ASP B O 1
ATOM 2513 N N . VAL B 1 28 ? 6.16 28.438 27.734 1 96.88 28 VAL B N 1
ATOM 2514 C CA . VAL B 1 28 ? 4.777 28.734 27.375 1 96.88 28 VAL B CA 1
ATOM 2515 C C . VAL B 1 28 ? 3.859 28.391 28.547 1 96.88 28 VAL B C 1
ATOM 2517 O O . VAL B 1 28 ? 4.242 27.625 29.438 1 96.88 28 VAL B O 1
ATOM 2520 N N . GLU B 1 29 ? 2.738 29.047 28.531 1 96.06 29 GLU B N 1
ATOM 2521 C CA . GLU B 1 29 ? 1.678 28.719 29.484 1 96.06 29 GLU B CA 1
ATOM 2522 C C . GLU B 1 29 ? 0.525 27.984 28.797 1 96.06 29 GLU B C 1
ATOM 2524 O O . GLU B 1 29 ? -0.084 28.531 27.859 1 96.06 29 GLU B O 1
ATOM 2529 N N . LEU B 1 30 ? 0.221 26.797 29.25 1 94.75 30 LEU B N 1
ATOM 2530 C CA . LEU B 1 30 ? -0.878 26.031 28.672 1 94.75 30 LEU B CA 1
ATOM 2531 C C . LEU B 1 30 ? -2.186 26.312 29.406 1 94.75 30 LEU B C 1
ATOM 2533 O O . LEU B 1 30 ? -2.271 26.141 30.625 1 94.75 30 LEU B O 1
ATOM 2537 N N . LEU B 1 31 ? -3.107 26.734 28.594 1 93.38 31 LEU B N 1
ATOM 2538 C CA . LEU B 1 31 ? -4.457 26.938 29.109 1 93.38 31 LEU B CA 1
ATOM 2539 C C . LEU B 1 31 ? -5.301 25.672 28.938 1 93.38 31 LEU B C 1
ATOM 2541 O O . LEU B 1 31 ? -5.141 24.953 27.953 1 93.38 31 LEU B O 1
ATOM 2545 N N . SER B 1 32 ? -6.137 25.406 29.891 1 89.06 32 SER B N 1
ATOM 2546 C CA . SER B 1 32 ? -6.988 24.219 29.797 1 89.06 32 SER B CA 1
ATOM 2547 C C . SER B 1 32 ? -8.391 24.516 30.328 1 89.06 32 SER B C 1
ATOM 2549 O O . SER B 1 32 ? -8.562 25.328 31.219 1 89.06 32 SER B O 1
ATOM 2551 N N . ILE B 1 33 ? -9.297 23.922 29.656 1 88.62 33 ILE B N 1
ATOM 2552 C CA . ILE B 1 33 ? -10.68 23.922 30.125 1 88.62 33 ILE B CA 1
ATOM 2553 C C . ILE B 1 33 ? -10.977 22.594 30.828 1 88.62 33 ILE B C 1
ATOM 2555 O O . ILE B 1 33 ? -10.555 21.531 30.375 1 88.62 33 ILE B O 1
ATOM 2559 N N . PRO B 1 34 ? -11.656 22.672 32.062 1 85.31 34 PRO B N 1
ATOM 2560 C CA . PRO B 1 34 ? -12.047 21.406 32.688 1 85.31 34 PRO B CA 1
ATOM 2561 C C . PRO B 1 34 ? -12.836 20.5 31.75 1 85.31 34 PRO B C 1
ATOM 2563 O O . PRO B 1 34 ? -13.672 20.984 30.984 1 85.31 34 PRO B O 1
ATOM 2566 N N . GLU B 1 35 ? -12.516 19.266 31.75 1 84.06 35 GLU B N 1
ATOM 2567 C CA . GLU B 1 35 ? -13.102 18.297 30.844 1 84.06 35 GLU B CA 1
ATOM 2568 C C . GLU B 1 35 ? -14.625 18.359 30.859 1 84.06 35 GLU B C 1
ATOM 2570 O O . GLU B 1 35 ? -15.273 18.25 29.812 1 84.06 35 GLU B O 1
ATOM 2575 N N . ALA B 1 36 ? -15.211 18.656 32.031 1 88.88 36 ALA B N 1
ATOM 2576 C CA . ALA B 1 36 ? -16.656 18.703 32.188 1 88.88 36 ALA B CA 1
ATOM 2577 C C . ALA B 1 36 ? -17.25 19.906 31.469 1 88.88 36 ALA B C 1
ATOM 2579 O O . ALA B 1 36 ? -18.438 19.906 31.109 1 88.88 36 ALA B O 1
ATOM 2580 N N . GLU B 1 37 ? -16.391 20.891 31.188 1 88.06 37 GLU B N 1
ATOM 2581 C CA . GLU B 1 37 ? -16.859 22.141 30.578 1 88.06 37 GLU B CA 1
ATOM 2582 C C . GLU B 1 37 ? -16.359 22.266 29.141 1 88.06 37 GLU B C 1
ATOM 2584 O O . GLU B 1 37 ? -16.469 23.328 28.531 1 88.06 37 GLU B O 1
ATOM 2589 N N . ARG B 1 38 ? -15.852 21.156 28.562 1 82.06 38 ARG B N 1
ATOM 2590 C CA . ARG B 1 38 ? -15.18 21.234 27.281 1 82.06 38 ARG B CA 1
ATOM 2591 C C . ARG B 1 38 ? -16.156 21.609 26.172 1 82.06 38 ARG B C 1
ATOM 2593 O O . ARG B 1 38 ? -15.75 22.125 25.125 1 82.06 38 ARG B O 1
ATOM 2600 N N . ARG B 1 39 ? -17.578 21.547 26.438 1 83.81 39 ARG B N 1
ATOM 2601 C CA . ARG B 1 39 ? -18.562 21.844 25.406 1 83.81 39 ARG B CA 1
ATOM 2602 C C . ARG B 1 39 ? -19.312 23.125 25.703 1 83.81 39 ARG B C 1
ATOM 2604 O O . ARG B 1 39 ? -20.25 23.5 25 1 83.81 39 ARG B O 1
ATOM 2611 N N . ASN B 1 40 ? -18.75 23.828 26.734 1 90 40 ASN B N 1
ATOM 2612 C CA . ASN B 1 40 ? -19.297 25.125 27.094 1 90 40 ASN B CA 1
ATOM 2613 C C . ASN B 1 40 ? -18.797 26.234 26.172 1 90 40 ASN B C 1
ATOM 2615 O O . ASN B 1 40 ? -17.656 26.656 26.281 1 90 40 ASN B O 1
ATOM 2619 N N . ALA B 1 41 ? -19.719 26.75 25.469 1 91.38 41 ALA B N 1
ATOM 2620 C CA . ALA B 1 41 ? -19.344 27.672 24.391 1 91.38 41 ALA B CA 1
ATOM 2621 C C . ALA B 1 41 ? -18.766 28.969 24.969 1 91.38 41 ALA B C 1
ATOM 2623 O O . ALA B 1 41 ? -17.781 29.5 24.438 1 91.38 41 ALA B O 1
ATOM 2624 N N . ALA B 1 42 ? -19.391 29.438 25.969 1 93.94 42 ALA B N 1
ATOM 2625 C CA . ALA B 1 42 ? -18.938 30.703 26.562 1 93.94 42 ALA B CA 1
ATOM 2626 C C . ALA B 1 42 ? -17.531 30.562 27.156 1 93.94 42 ALA B C 1
ATOM 2628 O O . ALA B 1 42 ? -16.688 31.438 27 1 93.94 42 ALA B O 1
ATOM 2629 N N . MET B 1 43 ? -17.281 29.484 27.844 1 93.88 43 MET B N 1
ATOM 2630 C CA . MET B 1 43 ? -15.969 29.25 28.438 1 93.88 43 MET B CA 1
ATOM 2631 C C . MET B 1 43 ? -14.922 29.031 27.344 1 93.88 43 MET B C 1
ATOM 2633 O O . MET B 1 43 ? -13.797 29.516 27.453 1 93.88 43 MET B O 1
ATOM 2637 N N . ARG B 1 44 ? -15.32 28.297 26.359 1 94.62 44 ARG B N 1
ATOM 2638 C CA . ARG B 1 44 ? -14.422 28.078 25.234 1 94.62 44 ARG B CA 1
ATOM 2639 C C . ARG B 1 44 ? -14.039 29.391 24.562 1 94.62 44 ARG B C 1
ATOM 2641 O O . ARG B 1 44 ? -12.867 29.609 24.25 1 94.62 44 ARG B O 1
ATOM 2648 N N . GLU B 1 45 ? -15.031 30.188 24.328 1 96.19 45 GLU B N 1
ATOM 2649 C CA . GLU B 1 45 ? -14.781 31.484 23.703 1 96.19 45 GLU B CA 1
ATOM 2650 C C . GLU B 1 45 ? -13.844 32.344 24.547 1 96.19 45 GLU B C 1
ATOM 2652 O O . GLU B 1 45 ? -12.945 33 24.016 1 96.19 45 GLU B O 1
ATOM 2657 N N . ASP B 1 46 ? -14.102 32.344 25.859 1 96.12 46 ASP B N 1
ATOM 2658 C CA . ASP B 1 46 ? -13.242 33.094 26.766 1 96.12 46 ASP B CA 1
ATOM 2659 C C . ASP B 1 46 ? -11.805 32.594 26.703 1 96.12 46 ASP B C 1
ATOM 2661 O O . ASP B 1 46 ? -10.859 33.375 26.656 1 96.12 46 ASP B O 1
ATOM 2665 N N . MET B 1 47 ? -11.633 31.297 26.703 1 96.12 47 MET B N 1
ATOM 2666 C CA . MET B 1 47 ? -10.297 30.703 26.641 1 96.12 47 MET B CA 1
ATOM 2667 C C . MET B 1 47 ? -9.617 31.016 25.312 1 96.12 47 MET B C 1
ATOM 2669 O O . MET B 1 47 ? -8.438 31.359 25.281 1 96.12 47 MET B O 1
ATOM 2673 N N . LEU B 1 48 ? -10.375 30.891 24.25 1 97.69 48 LEU B N 1
ATOM 2674 C CA . LEU B 1 48 ? -9.859 31.188 22.922 1 97.69 48 LEU B CA 1
ATOM 2675 C C . LEU B 1 48 ? -9.352 32.625 22.844 1 97.69 48 LEU B C 1
ATOM 2677 O O . LEU B 1 48 ? -8.242 32.844 22.359 1 97.69 48 LEU B O 1
ATOM 2681 N N . ASN B 1 49 ? -10.094 33.5 23.375 1 97.56 49 ASN B N 1
ATOM 2682 C CA . ASN B 1 49 ? -9.773 34.938 23.25 1 97.56 49 ASN B CA 1
ATOM 2683 C C . ASN B 1 49 ? -8.719 35.344 24.266 1 97.56 49 ASN B C 1
ATOM 2685 O O . ASN B 1 49 ? -8.156 36.438 24.156 1 97.56 49 ASN B O 1
ATOM 2689 N N . SER B 1 50 ? -8.414 34.5 25.219 1 96.81 50 SER B N 1
ATOM 2690 C CA . SER B 1 50 ? -7.387 34.812 26.203 1 96.81 50 SER B CA 1
ATOM 2691 C C . SER B 1 50 ? -6.031 34.25 25.781 1 96.81 50 SER B C 1
ATOM 2693 O O . SER B 1 50 ? -5.012 34.531 26.422 1 96.81 50 SER B O 1
ATOM 2695 N N . ALA B 1 51 ? -5.973 33.531 24.719 1 97.88 51 ALA B N 1
ATOM 2696 C CA . ALA B 1 51 ? -4.75 32.844 24.281 1 97.88 51 ALA B CA 1
ATOM 2697 C C . ALA B 1 51 ? -3.982 33.719 23.281 1 97.88 51 ALA B C 1
ATOM 2699 O O . ALA B 1 51 ? -4.57 34.562 22.609 1 97.88 51 ALA B O 1
ATOM 2700 N N . ASP B 1 52 ? -2.68 33.562 23.281 1 98.06 52 ASP B N 1
ATOM 2701 C CA . ASP B 1 52 ? -1.876 34.094 22.203 1 98.06 52 ASP B CA 1
ATOM 2702 C C . ASP B 1 52 ? -1.971 33.219 20.953 1 98.06 52 ASP B C 1
ATOM 2704 O O . ASP B 1 52 ? -2.047 33.75 19.828 1 98.06 52 ASP B O 1
ATOM 2708 N N . ILE B 1 53 ? -1.908 31.906 21.125 1 98.5 53 ILE B N 1
ATOM 2709 C CA . ILE B 1 53 ? -2.104 30.922 20.062 1 98.5 53 ILE B CA 1
ATOM 2710 C C . ILE B 1 53 ? -3.117 29.875 20.516 1 98.5 53 ILE B C 1
ATOM 2712 O O . ILE B 1 53 ? -2.996 29.312 21.594 1 98.5 53 ILE B O 1
ATOM 2716 N N . ALA B 1 54 ? -4.113 29.703 19.719 1 98.5 54 ALA B N 1
ATOM 2717 C CA . ALA B 1 54 ? -5.074 28.625 19.906 1 98.5 54 ALA B CA 1
ATOM 2718 C C . ALA B 1 54 ? -4.824 27.484 18.906 1 98.5 54 ALA B C 1
ATOM 2720 O O . ALA B 1 54 ? -4.742 27.719 17.703 1 98.5 54 ALA B O 1
ATOM 2721 N N . ILE B 1 55 ? -4.66 26.281 19.391 1 98.5 55 ILE B N 1
ATOM 2722 C CA . ILE B 1 55 ? -4.555 25.094 18.547 1 98.5 55 ILE B CA 1
ATOM 2723 C C . ILE B 1 55 ? -5.879 24.328 18.578 1 98.5 55 ILE B C 1
ATOM 2725 O O . ILE B 1 55 ? -6.293 23.828 19.625 1 98.5 55 ILE B O 1
ATOM 2729 N N . LEU B 1 56 ? -6.508 24.297 17.422 1 98.12 56 LEU B N 1
ATOM 2730 C CA . LEU B 1 56 ? -7.816 23.656 17.312 1 98.12 56 LEU B CA 1
ATOM 2731 C C . LEU B 1 56 ? -7.672 22.172 16.938 1 98.12 56 LEU B C 1
ATOM 2733 O O . LEU B 1 56 ? -7.207 21.859 15.844 1 98.12 56 LEU B O 1
ATOM 2737 N N . CYS B 1 57 ? -7.984 21.297 17.828 1 96.75 57 CYS B N 1
ATOM 2738 C CA . CYS B 1 57 ? -8.086 19.859 17.625 1 96.75 57 CYS B CA 1
ATOM 2739 C C . CYS B 1 57 ? -9.539 19.406 17.672 1 96.75 57 CYS B C 1
ATOM 2741 O O . CYS B 1 57 ? -9.938 18.656 18.547 1 96.75 57 CYS B O 1
ATOM 2743 N N . LEU B 1 58 ? -10.289 19.828 16.641 1 95.75 58 LEU B N 1
ATOM 2744 C CA . LEU B 1 58 ? -11.742 19.734 16.578 1 95.75 58 LEU B CA 1
ATOM 2745 C C . LEU B 1 58 ? -12.195 19.188 15.227 1 95.75 58 LEU B C 1
ATOM 2747 O O . LEU B 1 58 ? -11.445 19.219 14.258 1 95.75 58 LEU B O 1
ATOM 2751 N N . PRO B 1 59 ? -13.445 18.625 15.219 1 94.44 59 PRO B N 1
ATOM 2752 C CA . PRO B 1 59 ? -14.031 18.375 13.898 1 94.44 59 PRO B CA 1
ATOM 2753 C C . PRO B 1 59 ? -14.18 19.656 13.07 1 94.44 59 PRO B C 1
ATOM 2755 O O . PRO B 1 59 ? -14.133 20.75 13.617 1 94.44 59 PRO B O 1
ATOM 2758 N N . ASP B 1 60 ? -14.367 19.5 11.797 1 97 60 ASP B N 1
ATOM 2759 C CA . ASP B 1 60 ? -14.336 20.609 10.852 1 97 60 ASP B CA 1
ATOM 2760 C C . ASP B 1 60 ? -15.328 21.703 11.25 1 97 60 ASP B C 1
ATOM 2762 O O . ASP B 1 60 ? -14.969 22.875 11.328 1 97 60 ASP B O 1
ATOM 2766 N N . ASP B 1 61 ? -16.547 21.344 11.555 1 96.81 61 ASP B N 1
ATOM 2767 C CA . ASP B 1 61 ? -17.578 22.344 11.859 1 96.81 61 ASP B CA 1
ATOM 2768 C C . ASP B 1 61 ? -17.25 23.094 13.148 1 96.81 61 ASP B C 1
ATOM 2770 O O . ASP B 1 61 ? -17.438 24.312 13.234 1 96.81 61 ASP B O 1
ATOM 2774 N N . ALA B 1 62 ? -16.766 22.375 14.133 1 95.56 62 ALA B N 1
ATOM 2775 C CA . ALA B 1 62 ? -16.391 23 15.398 1 95.56 62 ALA B CA 1
ATOM 2776 C C . ALA B 1 62 ? -15.188 23.922 15.227 1 95.56 62 ALA B C 1
ATOM 2778 O O . ALA B 1 62 ? -15.086 24.953 15.898 1 95.56 62 ALA B O 1
ATOM 2779 N N . SER B 1 63 ? -14.289 23.547 14.344 1 97.38 63 SER B N 1
ATOM 2780 C CA . SER B 1 63 ? -13.148 24.391 14.039 1 97.38 63 SER B CA 1
ATOM 2781 C C . SER B 1 63 ? -13.602 25.703 13.406 1 97.38 63 SER B C 1
ATOM 2783 O O . SER B 1 63 ? -13.117 26.781 13.773 1 97.38 63 SER B O 1
ATOM 2785 N N . LYS B 1 64 ? -14.508 25.656 12.469 1 98.06 64 LYS B N 1
ATOM 2786 C CA . LYS B 1 64 ? -15.039 26.859 11.836 1 98.06 64 LYS B CA 1
ATOM 2787 C C . LYS B 1 64 ? -15.711 27.766 12.859 1 98.06 64 LYS B C 1
ATOM 2789 O O . LYS B 1 64 ? -15.547 28.984 12.812 1 98.06 64 LYS B O 1
ATOM 2794 N N . GLU B 1 65 ? -16.422 27.156 13.75 1 97.25 65 GLU B N 1
ATOM 2795 C CA . GLU B 1 65 ? -17.062 27.906 14.82 1 97.25 65 GLU B CA 1
ATOM 2796 C C . GLU B 1 65 ? -16.031 28.609 15.703 1 97.25 65 GLU B C 1
ATOM 2798 O O . GLU B 1 65 ? -16.203 29.781 16.062 1 97.25 65 GLU B O 1
ATOM 2803 N N . ALA B 1 66 ? -15.031 27.891 16.062 1 97.38 66 ALA B N 1
ATOM 2804 C CA . ALA B 1 66 ? -13.977 28.438 16.922 1 97.38 66 ALA B CA 1
ATOM 2805 C C . ALA B 1 66 ? -13.32 29.656 16.25 1 97.38 66 ALA B C 1
ATOM 2807 O O . ALA B 1 66 ? -13.023 30.641 16.922 1 97.38 66 ALA B O 1
ATOM 2808 N N . VAL B 1 67 ? -13.062 29.562 14.992 1 98 67 VAL B N 1
ATOM 2809 C CA . VAL B 1 67 ? -12.445 30.656 14.25 1 98 67 VAL B CA 1
ATOM 2810 C C . VAL B 1 67 ? -13.367 31.875 14.273 1 98 67 VAL B C 1
ATOM 2812 O O . VAL B 1 67 ? -12.898 33 14.406 1 98 67 VAL B O 1
ATOM 2815 N N . GLN B 1 68 ? -14.641 31.641 14.188 1 97.5 68 GLN B N 1
ATOM 2816 C CA . GLN B 1 68 ? -15.602 32.75 14.273 1 97.5 68 GLN B CA 1
ATOM 2817 C C . GLN B 1 68 ? -15.562 33.406 15.656 1 97.5 68 GLN B C 1
ATOM 2819 O O . GLN B 1 68 ? -15.703 34.625 15.773 1 97.5 68 GLN B O 1
ATOM 2824 N N . MET B 1 69 ? -15.406 32.625 16.672 1 97 69 MET B N 1
ATOM 2825 C CA . MET B 1 69 ? -15.391 33.125 18.062 1 97 69 MET B CA 1
ATOM 2826 C C . MET B 1 69 ? -14.234 34.094 18.281 1 97 69 MET B C 1
ATOM 2828 O O . MET B 1 69 ? -14.305 34.938 19.156 1 97 69 MET B O 1
ATOM 2832 N N . VAL B 1 70 ? -13.18 33.969 17.484 1 97.44 70 VAL B N 1
ATOM 2833 C CA . VAL B 1 70 ? -12.016 34.812 17.703 1 97.44 70 VAL B CA 1
ATOM 2834 C C . VAL B 1 70 ? -11.922 35.875 16.594 1 97.44 70 VAL B C 1
ATOM 2836 O O . VAL B 1 70 ? -10.914 36.562 16.469 1 97.44 70 VAL B O 1
ATOM 2839 N N . SER B 1 71 ? -12.93 35.969 15.719 1 95.06 71 SER B N 1
ATOM 2840 C CA . SER B 1 71 ? -12.883 36.812 14.523 1 95.06 71 SER B CA 1
ATOM 2841 C C . SER B 1 71 ? -12.633 38.25 14.875 1 95.06 71 SER B C 1
ATOM 2843 O O . SER B 1 71 ? -11.992 39 14.117 1 95.06 71 SER B O 1
ATOM 2845 N N . ALA B 1 72 ? -13.008 38.719 16.031 1 94.69 72 ALA B N 1
ATOM 2846 C CA . ALA B 1 72 ? -12.922 40.125 16.406 1 94.69 72 ALA B CA 1
ATOM 2847 C C . ALA B 1 72 ? -11.617 40.406 17.156 1 94.69 72 ALA B C 1
ATOM 2849 O O . ALA B 1 72 ? -11.305 41.562 17.438 1 94.69 72 ALA B O 1
ATOM 2850 N N . ASN B 1 73 ? -10.938 39.406 17.516 1 96.62 73 ASN B N 1
ATOM 2851 C CA . ASN B 1 73 ? -9.703 39.531 18.281 1 96.62 73 ASN B CA 1
ATOM 2852 C C . ASN B 1 73 ? -8.477 39.188 17.438 1 96.62 73 ASN B C 1
ATOM 2854 O O . ASN B 1 73 ? -8.039 38.031 17.422 1 96.62 73 ASN B O 1
ATOM 2858 N N . ASN B 1 74 ? -7.848 40.125 16.906 1 94.69 74 ASN B N 1
ATOM 2859 C CA . ASN B 1 74 ? -6.746 39.938 15.961 1 94.69 74 ASN B CA 1
ATOM 2860 C C . ASN B 1 74 ? -5.457 39.562 16.688 1 94.69 74 ASN B C 1
ATOM 2862 O O . ASN B 1 74 ? -4.453 39.25 16.047 1 94.69 74 ASN B O 1
ATOM 2866 N N . ASN B 1 75 ? -5.527 39.531 17.938 1 95.62 75 ASN B N 1
ATOM 2867 C CA . ASN B 1 75 ? -4.34 39.188 18.703 1 95.62 75 ASN B CA 1
ATOM 2868 C C . ASN B 1 75 ? -4.211 37.656 18.875 1 95.62 75 ASN B C 1
ATOM 2870 O O . ASN B 1 75 ? -3.152 37.156 19.266 1 95.62 75 ASN B O 1
ATOM 2874 N N . VAL B 1 76 ? -5.277 36.938 18.594 1 97.94 76 VAL B N 1
ATOM 2875 C CA . VAL B 1 76 ? -5.258 35.5 18.734 1 97.94 76 VAL B CA 1
ATOM 2876 C C . VAL B 1 76 ? -4.852 34.875 17.406 1 97.94 76 VAL B C 1
ATOM 2878 O O . VAL B 1 76 ? -5.473 35.125 16.375 1 97.94 76 VAL B O 1
ATOM 2881 N N . ARG B 1 77 ? -3.822 34.094 17.438 1 98.5 77 ARG B N 1
ATOM 2882 C CA . ARG B 1 77 ? -3.426 33.312 16.266 1 98.5 77 ARG B CA 1
ATOM 2883 C C . ARG B 1 77 ? -3.904 31.875 16.406 1 98.5 77 ARG B C 1
ATOM 2885 O O . ARG B 1 77 ? -4.09 31.375 17.516 1 98.5 77 ARG B O 1
ATOM 2892 N N . VAL B 1 78 ? -4.16 31.25 15.195 1 98.81 78 VAL B N 1
ATOM 2893 C CA . VAL B 1 78 ? -4.852 29.953 15.242 1 98.81 78 VAL B CA 1
ATOM 2894 C C . VAL B 1 78 ? -4.09 28.938 14.406 1 98.81 78 VAL B C 1
ATOM 2896 O O . VAL B 1 78 ? -3.625 29.25 13.305 1 98.81 78 VAL B O 1
ATOM 2899 N N . ILE B 1 79 ? -3.865 27.781 14.938 1 98.81 79 ILE B N 1
ATOM 2900 C CA . ILE B 1 79 ? -3.471 26.578 14.211 1 98.81 79 ILE B CA 1
ATOM 2901 C C . ILE B 1 79 ? -4.633 25.578 14.188 1 98.81 79 ILE B C 1
ATOM 2903 O O . ILE B 1 79 ? -5.102 25.141 15.242 1 98.81 79 ILE B O 1
ATOM 2907 N N . ASP B 1 80 ? -5.125 25.266 13.055 1 98.81 80 ASP B N 1
ATOM 2908 C CA . ASP B 1 80 ? -6.223 24.312 12.93 1 98.81 80 ASP B CA 1
ATOM 2909 C C . ASP B 1 80 ? -5.719 22.969 12.422 1 98.81 80 ASP B C 1
ATOM 2911 O O . ASP B 1 80 ? -5.098 22.891 11.359 1 98.81 80 ASP B O 1
ATOM 2915 N N . THR B 1 81 ? -6.027 21.891 13.133 1 98.19 81 THR B N 1
ATOM 2916 C CA . THR B 1 81 ? -5.539 20.578 12.742 1 98.19 81 THR B CA 1
ATOM 2917 C C . THR B 1 81 ? -6.602 19.812 11.945 1 98.19 81 THR B C 1
ATOM 2919 O O . THR B 1 81 ? -6.348 18.719 11.445 1 98.19 81 THR B O 1
ATOM 2922 N N . SER B 1 82 ? -7.828 20.344 11.797 1 97.25 82 SER B N 1
ATOM 2923 C CA . SER B 1 82 ? -8.867 19.703 11 1 97.25 82 SER B CA 1
ATOM 2924 C C . SER B 1 82 ? -8.648 19.953 9.516 1 97.25 82 SER B C 1
ATOM 2926 O O . SER B 1 82 ? -7.602 20.453 9.109 1 97.25 82 SER B O 1
ATOM 2928 N N . THR B 1 83 ? -9.562 19.531 8.719 1 97.31 83 THR B N 1
ATOM 2929 C CA . THR B 1 83 ? -9.43 19.703 7.277 1 97.31 83 THR B CA 1
ATOM 2930 C C . THR B 1 83 ? -10.156 20.969 6.812 1 97.31 83 THR B C 1
ATOM 2932 O O . THR B 1 83 ? -10.164 21.281 5.617 1 97.31 83 THR B O 1
ATOM 2935 N N . ALA B 1 84 ? -10.68 21.75 7.672 1 98 84 ALA B N 1
ATOM 2936 C CA . ALA B 1 84 ? -11.625 22.812 7.371 1 98 84 ALA B CA 1
ATOM 2937 C C . ALA B 1 84 ? -10.992 23.875 6.488 1 98 84 ALA B C 1
ATOM 2939 O O . ALA B 1 84 ? -11.672 24.5 5.664 1 98 84 ALA B O 1
ATOM 2940 N N . PHE B 1 85 ? -9.68 24.047 6.605 1 98.44 85 PHE B N 1
ATOM 2941 C CA . PHE B 1 85 ? -9.094 25.219 5.961 1 98.44 85 PHE B CA 1
ATOM 2942 C C . PHE B 1 85 ? -7.832 24.844 5.191 1 98.44 85 PHE B C 1
ATOM 2944 O O . PHE B 1 85 ? -7 25.703 4.895 1 98.44 85 PHE B O 1
ATOM 2951 N N . ARG B 1 86 ? -7.684 23.578 4.863 1 98.06 86 ARG B N 1
ATOM 2952 C CA . ARG B 1 86 ? -6.441 23.047 4.316 1 98.06 86 ARG B CA 1
ATOM 2953 C C . ARG B 1 86 ? -6.137 23.656 2.953 1 98.06 86 ARG B C 1
ATOM 2955 O O . ARG B 1 86 ? -4.973 23.75 2.557 1 98.06 86 ARG B O 1
ATOM 2962 N N . VAL B 1 87 ? -7.16 24.047 2.248 1 98.19 87 VAL B N 1
ATOM 2963 C CA . VAL B 1 87 ? -6.922 24.594 0.916 1 98.19 87 VAL B CA 1
ATOM 2964 C C . VAL B 1 87 ? -7.445 26.016 0.839 1 98.19 87 VAL B C 1
ATOM 2966 O O . VAL B 1 87 ? -7.715 26.531 -0.25 1 98.19 87 VAL B O 1
ATOM 2969 N N . ASN B 1 88 ? -7.727 26.656 1.965 1 98.06 88 ASN B N 1
ATOM 2970 C CA . ASN B 1 88 ? -8.117 28.062 2.037 1 98.06 88 ASN B CA 1
ATOM 2971 C C . ASN B 1 88 ? -6.93 28.984 1.779 1 98.06 88 ASN B C 1
ATOM 2973 O O . ASN B 1 88 ? -5.945 28.953 2.518 1 98.06 88 ASN B O 1
ATOM 2977 N N . PRO B 1 89 ? -6.984 29.828 0.779 1 97.12 89 PRO B N 1
ATOM 2978 C CA . PRO B 1 89 ? -5.84 30.672 0.431 1 97.12 89 PRO B CA 1
ATOM 2979 C C . PRO B 1 89 ? -5.512 31.703 1.512 1 97.12 89 PRO B C 1
ATOM 2981 O O . PRO B 1 89 ? -4.41 32.25 1.529 1 97.12 89 PRO B O 1
ATOM 2984 N N . GLY B 1 90 ? -6.426 32 2.395 1 97.56 90 GLY B N 1
ATOM 2985 C CA . GLY B 1 90 ? -6.191 32.938 3.471 1 97.56 90 GLY B CA 1
ATOM 2986 C C . GLY B 1 90 ? -5.453 32.344 4.652 1 97.56 90 GLY B C 1
ATOM 2987 O O . GLY B 1 90 ? -5.113 33.031 5.605 1 97.56 90 GLY B O 1
ATOM 2988 N N . TRP B 1 91 ? -5.207 31.062 4.578 1 98.62 91 TRP B N 1
ATOM 2989 C CA . TRP B 1 91 ? -4.5 30.344 5.633 1 98.62 91 TRP B CA 1
ATOM 2990 C C . TRP B 1 91 ? -3.113 29.922 5.164 1 98.62 91 TRP B C 1
ATOM 2992 O O . TRP B 1 91 ? -2.947 29.484 4.023 1 98.62 91 TRP B O 1
ATOM 3002 N N . ALA B 1 92 ? -2.09 30.094 6.012 1 98.62 92 ALA B N 1
ATOM 3003 C CA . ALA B 1 92 ? -0.798 29.469 5.711 1 98.62 92 ALA B CA 1
ATOM 3004 C C . ALA B 1 92 ? -0.854 27.953 5.895 1 98.62 92 ALA B C 1
ATOM 3006 O O . ALA B 1 92 ? -1.343 27.469 6.914 1 98.62 92 ALA B O 1
ATOM 3007 N N . TYR B 1 93 ? -0.446 27.281 4.887 1 98.75 93 TYR B N 1
ATOM 3008 C CA . TYR B 1 93 ? -0.338 25.828 5.02 1 98.75 93 TYR B CA 1
ATOM 3009 C C . TYR B 1 93 ? 0.865 25.453 5.875 1 98.75 93 TYR B C 1
ATOM 3011 O O . TYR B 1 93 ? 1.982 25.906 5.625 1 98.75 93 TYR B O 1
ATOM 3019 N N . GLY B 1 94 ? 0.667 24.641 6.895 1 98.75 94 GLY B N 1
ATOM 3020 C CA . GLY B 1 94 ? 1.603 24.469 7.996 1 98.75 94 GLY B CA 1
ATOM 3021 C C . GLY B 1 94 ? 2.645 23.406 7.734 1 98.75 94 GLY B C 1
ATOM 3022 O O . GLY B 1 94 ? 3.037 22.672 8.648 1 98.75 94 GLY B O 1
ATOM 3023 N N . PHE B 1 95 ? 2.998 23.172 6.48 1 98.81 95 PHE B N 1
ATOM 3024 C CA . PHE B 1 95 ? 4.145 22.328 6.141 1 98.81 95 PHE B CA 1
ATOM 3025 C C . PHE B 1 95 ? 5.387 23.188 5.914 1 98.81 95 PHE B C 1
ATOM 3027 O O . PHE B 1 95 ? 5.703 23.547 4.777 1 98.81 95 PHE B O 1
ATOM 3034 N N . ALA B 1 96 ? 6.18 23.375 6.992 1 98.25 96 ALA B N 1
ATOM 3035 C CA . ALA B 1 96 ? 7.23 24.391 7.039 1 98.25 96 ALA B CA 1
ATOM 3036 C C . ALA B 1 96 ? 8.289 24.141 5.969 1 98.25 96 ALA B C 1
ATOM 3038 O O . ALA B 1 96 ? 8.836 25.094 5.398 1 98.25 96 ALA B O 1
ATOM 3039 N N . GLU B 1 97 ? 8.5 22.875 5.652 1 98.31 97 GLU B N 1
ATOM 3040 C CA . GLU B 1 97 ? 9.586 22.5 4.754 1 98.31 97 GLU B CA 1
ATOM 3041 C C . GLU B 1 97 ? 9.117 22.453 3.303 1 98.31 97 GLU B C 1
ATOM 3043 O O . GLU B 1 97 ? 9.898 22.156 2.4 1 98.31 97 GLU B O 1
ATOM 3048 N N . MET B 1 98 ? 7.816 22.719 3.002 1 96.56 98 MET B N 1
ATOM 3049 C CA . MET B 1 98 ? 7.242 22.438 1.688 1 96.56 98 MET B CA 1
ATOM 3050 C C . MET B 1 98 ? 7.863 23.328 0.62 1 96.56 98 MET B C 1
ATOM 3052 O O . MET B 1 98 ? 7.871 22.969 -0.561 1 96.56 98 MET B O 1
ATOM 3056 N N . ASP B 1 99 ? 8.344 24.484 0.979 1 93.38 99 ASP B N 1
ATOM 3057 C CA . ASP B 1 99 ? 9.148 25.328 0.098 1 93.38 99 ASP B CA 1
ATOM 3058 C C . ASP B 1 99 ? 9.977 26.328 0.9 1 93.38 99 ASP B C 1
ATOM 3060 O O . ASP B 1 99 ? 9.859 26.391 2.125 1 93.38 99 ASP B O 1
ATOM 3064 N N . GLY B 1 100 ? 10.875 27.047 0.281 1 94.06 100 GLY B N 1
ATOM 3065 C CA . GLY B 1 100 ? 11.859 27.891 0.941 1 94.06 100 GLY B CA 1
ATOM 3066 C C . GLY B 1 100 ? 11.242 29.031 1.734 1 94.06 100 GLY B C 1
ATOM 3067 O O . GLY B 1 100 ? 11.789 29.453 2.758 1 94.06 100 GLY B O 1
ATOM 3068 N N . ALA B 1 101 ? 10.078 29.516 1.371 1 95.94 101 ALA B N 1
ATOM 3069 C CA . ALA B 1 101 ? 9.469 30.688 1.997 1 95.94 101 ALA B CA 1
ATOM 3070 C C . ALA B 1 101 ? 8.422 30.266 3.031 1 95.94 101 ALA B C 1
ATOM 3072 O O . ALA B 1 101 ? 7.91 31.094 3.777 1 95.94 101 ALA B O 1
ATOM 3073 N N . GLN B 1 102 ? 8.156 29.016 3.111 1 97.88 102 GLN B N 1
ATOM 3074 C CA . GLN B 1 102 ? 6.973 28.562 3.832 1 97.88 102 GLN B CA 1
ATOM 3075 C C . GLN B 1 102 ? 7.113 28.812 5.332 1 97.88 102 GLN B C 1
ATOM 3077 O O . GLN B 1 102 ? 6.145 29.188 5.996 1 97.88 102 GLN B O 1
ATOM 3082 N N . ALA B 1 103 ? 8.289 28.609 5.879 1 97.62 103 ALA B N 1
ATOM 3083 C CA . ALA B 1 103 ? 8.5 28.844 7.305 1 97.62 103 ALA B CA 1
ATOM 3084 C C . ALA B 1 103 ? 8.203 30.297 7.664 1 97.62 103 ALA B C 1
ATOM 3086 O O . ALA B 1 103 ? 7.562 30.578 8.688 1 97.62 103 ALA B O 1
ATOM 3087 N N . ASP B 1 104 ? 8.641 31.203 6.871 1 98 104 ASP B N 1
ATOM 3088 C CA . ASP B 1 104 ? 8.391 32.625 7.113 1 98 104 ASP B CA 1
ATOM 3089 C C . ASP B 1 104 ? 6.906 32.938 7 1 98 104 ASP B C 1
ATOM 3091 O O . ASP B 1 104 ? 6.391 33.781 7.75 1 98 104 ASP B O 1
ATOM 3095 N N . LYS B 1 105 ? 6.27 32.312 6.039 1 98.12 105 LYS B N 1
ATOM 3096 C CA . LYS B 1 105 ? 4.828 32.469 5.898 1 98.12 105 LYS B CA 1
ATOM 3097 C C . LYS B 1 105 ? 4.09 32.031 7.16 1 98.12 105 LYS B C 1
ATOM 3099 O O . LYS B 1 105 ? 3.172 32.719 7.617 1 98.12 105 LYS B O 1
ATOM 3104 N N . ILE B 1 106 ? 4.473 30.938 7.691 1 98.69 106 ILE B N 1
ATOM 3105 C CA . ILE B 1 106 ? 3.861 30.422 8.906 1 98.69 106 ILE B CA 1
ATOM 3106 C C . ILE B 1 106 ? 4.156 31.344 10.078 1 98.69 106 ILE B C 1
ATOM 3108 O O . ILE B 1 106 ? 3.258 31.672 10.859 1 98.69 106 ILE B O 1
ATOM 3112 N N . LYS B 1 107 ? 5.363 31.844 10.211 1 98.19 107 LYS B N 1
ATOM 3113 C CA . LYS B 1 107 ? 5.781 32.75 11.273 1 98.19 107 LYS B CA 1
ATOM 3114 C C . LYS B 1 107 ? 4.91 34 11.297 1 98.19 107 LYS B C 1
ATOM 3116 O O . LYS B 1 107 ? 4.57 34.5 12.375 1 98.19 107 LYS B O 1
ATOM 3121 N N . ALA B 1 108 ? 4.543 34.438 10.203 1 97.75 108 ALA B N 1
ATOM 3122 C CA . ALA B 1 108 ? 3.855 35.75 10.086 1 97.75 108 ALA B CA 1
ATOM 3123 C C . ALA B 1 108 ? 2.342 35.562 10.102 1 97.75 108 ALA B C 1
ATOM 3125 O O . ALA B 1 108 ? 1.594 36.531 10.273 1 97.75 108 ALA B O 1
ATOM 3126 N N . ALA B 1 109 ? 1.874 34.375 9.984 1 98.06 109 ALA B N 1
ATOM 3127 C CA . ALA B 1 109 ? 0.459 34.125 9.75 1 98.06 109 ALA B CA 1
ATOM 3128 C C . ALA B 1 109 ? -0.353 34.25 11.031 1 98.06 109 ALA B C 1
ATOM 3130 O O . ALA B 1 109 ? 0.134 33.938 12.117 1 98.06 109 ALA B O 1
ATOM 3131 N N . ARG B 1 110 ? -1.535 34.719 10.875 1 98.31 110 ARG B N 1
ATOM 3132 C CA . ARG B 1 110 ? -2.502 34.625 11.961 1 98.31 110 ARG B CA 1
ATOM 3133 C C . ARG B 1 110 ? -3.168 33.281 12.016 1 98.31 110 ARG B C 1
ATOM 3135 O O . ARG B 1 110 ? -3.473 32.75 13.102 1 98.31 110 ARG B O 1
ATOM 3142 N N . PHE B 1 111 ? -3.426 32.688 10.758 1 98.69 111 PHE B N 1
ATOM 3143 C CA . PHE B 1 111 ? -4.113 31.422 10.617 1 98.69 111 PHE B CA 1
ATOM 3144 C C . PHE B 1 111 ? -3.227 30.406 9.914 1 98.69 111 PHE B C 1
ATOM 3146 O O . PHE B 1 111 ? -2.742 30.656 8.805 1 98.69 111 PHE B O 1
ATOM 3153 N N . VAL B 1 112 ? -2.992 29.266 10.539 1 98.88 112 VAL B N 1
ATOM 3154 C CA . VAL B 1 112 ? -2.189 28.172 9.984 1 98.88 112 VAL B CA 1
ATOM 3155 C C . VAL B 1 112 ? -3.027 26.906 9.898 1 98.88 112 VAL B C 1
ATOM 3157 O O . VAL B 1 112 ? -3.678 26.516 10.875 1 98.88 112 VAL B O 1
ATOM 3160 N N . ALA B 1 113 ? -3.127 26.328 8.703 1 98.88 113 ALA B N 1
ATOM 3161 C CA . ALA B 1 113 ? -3.744 25.016 8.516 1 98.88 113 ALA B CA 1
ATOM 3162 C C . ALA B 1 113 ? -2.713 23.906 8.641 1 98.88 113 ALA B C 1
ATOM 3164 O O . ALA B 1 113 ? -1.858 23.734 7.766 1 98.88 113 ALA B O 1
ATOM 3165 N N . ASN B 1 114 ? -2.777 23.188 9.766 1 98.75 114 ASN B N 1
ATOM 3166 C CA . ASN B 1 114 ? -1.869 22.078 10.023 1 98.75 114 ASN B CA 1
ATOM 3167 C C . ASN B 1 114 ? -2.145 20.906 9.094 1 98.75 114 ASN B C 1
ATOM 3169 O O . ASN B 1 114 ? -3.281 20.438 9 1 98.75 114 ASN B O 1
ATOM 3173 N N . PRO B 1 115 ? -1.151 20.406 8.398 1 98.44 115 PRO B N 1
ATOM 3174 C CA . PRO B 1 115 ? -1.356 19.375 7.375 1 98.44 115 PRO B CA 1
ATOM 3175 C C . PRO B 1 115 ? -1.864 18.062 7.953 1 98.44 115 PRO B C 1
ATOM 3177 O O . PRO B 1 115 ? -1.684 17.781 9.141 1 98.44 115 PRO B O 1
ATOM 3180 N N . GLY B 1 116 ? -2.502 17.281 7.098 1 97.94 116 GLY B N 1
ATOM 3181 C CA . GLY B 1 116 ? -2.773 15.891 7.418 1 97.94 116 GLY B CA 1
ATOM 3182 C C . GLY B 1 116 ? -1.557 14.992 7.277 1 97.94 116 GLY B C 1
ATOM 3183 O O . GLY B 1 116 ? -0.586 15.359 6.609 1 97.94 116 GLY B O 1
ATOM 3184 N N . CYS B 1 117 ? -1.654 13.836 7.867 1 98.56 117 CYS B N 1
ATOM 3185 C CA . CYS B 1 117 ? -0.493 12.953 7.906 1 98.56 117 CYS B CA 1
ATOM 3186 C C . CYS B 1 117 ? -0.16 12.438 6.512 1 98.56 117 CYS B C 1
ATOM 3188 O O . CYS B 1 117 ? 0.979 12.555 6.059 1 98.56 117 CYS B O 1
ATOM 3190 N N . TYR B 1 118 ? -1.136 11.938 5.699 1 98.75 118 TYR B N 1
ATOM 3191 C CA . TYR B 1 118 ? -0.877 11.398 4.367 1 98.75 118 TYR B CA 1
ATOM 3192 C C . TYR B 1 118 ? -0.375 12.492 3.43 1 98.75 118 TYR B C 1
ATOM 3194 O O . TYR B 1 118 ? 0.631 12.305 2.74 1 98.75 118 TYR B O 1
ATOM 3202 N N . PRO B 1 119 ? -1.047 13.672 3.43 1 98.75 119 PRO B N 1
ATOM 3203 C CA . PRO B 1 119 ? -0.58 14.742 2.541 1 98.75 119 PRO B CA 1
ATOM 3204 C C . PRO B 1 119 ? 0.845 15.188 2.855 1 98.75 119 PRO B C 1
ATOM 3206 O O . PRO B 1 119 ? 1.592 15.57 1.949 1 98.75 119 PRO B O 1
ATOM 3209 N N . THR B 1 120 ? 1.209 15.18 4.156 1 98.88 120 THR B N 1
ATOM 3210 C CA . THR B 1 120 ? 2.572 15.555 4.512 1 98.88 120 THR B CA 1
ATOM 3211 C C . THR B 1 120 ? 3.584 14.719 3.73 1 98.88 120 THR B C 1
ATOM 3213 O O . THR B 1 120 ? 4.516 15.266 3.131 1 98.88 120 THR B O 1
ATOM 3216 N N . GLY B 1 121 ? 3.371 13.414 3.686 1 98.88 121 GLY B N 1
ATOM 3217 C CA . GLY B 1 121 ? 4.258 12.547 2.922 1 98.88 121 GLY B CA 1
ATOM 3218 C C . GLY B 1 121 ? 4.16 12.766 1.424 1 98.88 121 GLY B C 1
ATOM 3219 O O . GLY B 1 121 ? 5.18 12.906 0.744 1 98.88 121 GLY B O 1
ATOM 3220 N N . ALA B 1 122 ? 2.957 12.828 0.89 1 98.94 122 ALA B N 1
ATOM 3221 C CA . ALA B 1 122 ? 2.723 12.953 -0.547 1 98.94 122 ALA B CA 1
ATOM 3222 C C . ALA B 1 122 ? 3.291 14.266 -1.082 1 98.94 122 ALA B C 1
ATOM 3224 O O . ALA B 1 122 ? 4.027 14.273 -2.07 1 98.94 122 ALA B O 1
ATOM 3225 N N . ILE B 1 123 ? 2.932 15.367 -0.399 1 98.88 123 ILE B N 1
ATOM 3226 C CA . ILE B 1 123 ? 3.387 16.688 -0.828 1 98.88 123 ILE B CA 1
ATOM 3227 C C . ILE B 1 123 ? 4.906 16.766 -0.722 1 98.88 123 ILE B C 1
ATOM 3229 O O . ILE B 1 123 ? 5.566 17.328 -1.6 1 98.88 123 ILE B O 1
ATOM 3233 N N . GLY B 1 124 ? 5.461 16.156 0.396 1 98.81 124 GLY B N 1
ATOM 3234 C CA . GLY B 1 124 ? 6.906 16.141 0.558 1 98.81 124 GLY B CA 1
ATOM 3235 C C . GLY B 1 124 ? 7.629 15.492 -0.614 1 98.81 124 GLY B C 1
ATOM 3236 O O . GLY B 1 124 ? 8.766 15.852 -0.919 1 98.81 124 GLY B O 1
ATOM 3237 N N . LEU B 1 125 ? 7 14.602 -1.315 1 98.94 125 LEU B N 1
ATOM 3238 C CA . LEU B 1 125 ? 7.594 13.883 -2.438 1 98.94 125 LEU B CA 1
ATOM 3239 C C . LEU B 1 125 ? 7.273 14.57 -3.758 1 98.94 125 LEU B C 1
ATOM 3241 O O . LEU B 1 125 ? 8.141 14.703 -4.621 1 98.94 125 LEU B O 1
ATOM 3245 N N . ILE B 1 126 ? 6.086 15.047 -3.938 1 98.88 126 ILE B N 1
ATOM 3246 C CA . ILE B 1 126 ? 5.539 15.445 -5.23 1 98.88 126 ILE B CA 1
ATOM 3247 C C . ILE B 1 126 ? 5.922 16.891 -5.527 1 98.88 126 ILE B C 1
ATOM 3249 O O . ILE B 1 126 ? 6.391 17.203 -6.621 1 98.88 126 ILE B O 1
ATOM 3253 N N . ARG B 1 127 ? 5.758 17.797 -4.559 1 98.81 127 ARG B N 1
ATOM 3254 C CA . ARG B 1 127 ? 5.867 19.234 -4.789 1 98.81 127 ARG B CA 1
ATOM 3255 C C . ARG B 1 127 ? 7.258 19.609 -5.301 1 98.81 127 ARG B C 1
ATOM 3257 O O . ARG B 1 127 ? 7.387 20.375 -6.262 1 98.81 127 ARG B O 1
ATOM 3264 N N . PRO B 1 128 ? 8.383 19.078 -4.688 1 98.81 128 PRO B N 1
ATOM 3265 C CA . PRO B 1 128 ? 9.711 19.422 -5.203 1 98.81 128 PRO B CA 1
ATOM 3266 C C . PRO B 1 128 ? 9.883 19.078 -6.68 1 98.81 128 PRO B C 1
ATOM 3268 O O . PRO B 1 128 ? 10.539 19.812 -7.418 1 98.81 128 PRO B O 1
ATOM 3271 N N . LEU B 1 129 ? 9.281 17.969 -7.098 1 98.88 129 LEU B N 1
ATOM 3272 C CA . LEU B 1 129 ? 9.422 17.531 -8.484 1 98.88 129 LEU B CA 1
ATOM 3273 C C . LEU B 1 129 ? 8.594 18.406 -9.414 1 98.88 129 LEU B C 1
ATOM 3275 O O . LEU B 1 129 ? 9.008 18.672 -10.547 1 98.88 129 LEU B O 1
ATOM 3279 N N . ARG B 1 130 ? 7.391 18.766 -8.953 1 98.62 130 ARG B N 1
ATOM 3280 C CA . ARG B 1 130 ? 6.57 19.703 -9.719 1 98.62 130 ARG B CA 1
ATOM 3281 C C . ARG B 1 130 ? 7.266 21.047 -9.867 1 98.62 130 ARG B C 1
ATOM 3283 O O . ARG B 1 130 ? 7.355 21.594 -10.969 1 98.62 130 ARG B O 1
ATOM 3290 N N . ALA B 1 131 ? 7.773 21.562 -8.758 1 97.75 131 ALA B N 1
ATOM 3291 C CA . ALA B 1 131 ? 8.43 22.859 -8.734 1 97.75 131 ALA B CA 1
ATOM 3292 C C . ALA B 1 131 ? 9.672 22.875 -9.617 1 97.75 131 ALA B C 1
ATOM 3294 O O . ALA B 1 131 ? 9.992 23.891 -10.242 1 97.75 131 ALA B O 1
ATOM 3295 N N . ALA B 1 132 ? 10.352 21.719 -9.719 1 97.81 132 ALA B N 1
ATOM 3296 C CA . ALA B 1 132 ? 11.578 21.609 -10.492 1 97.81 132 ALA B CA 1
ATOM 3297 C C . ALA B 1 132 ? 11.281 21.312 -11.961 1 97.81 132 ALA B C 1
ATOM 3299 O O . ALA B 1 132 ? 12.195 21.25 -12.789 1 97.81 132 ALA B O 1
ATOM 3300 N N . GLY B 1 133 ? 10 21.062 -12.289 1 98.19 133 GLY B N 1
ATOM 3301 C CA . GLY B 1 133 ? 9.609 20.781 -13.656 1 98.19 133 GLY B CA 1
ATOM 3302 C C . GLY B 1 133 ? 9.883 19.344 -14.07 1 98.19 133 GLY B C 1
ATOM 3303 O O . GLY B 1 133 ? 9.828 19.016 -15.258 1 98.19 133 GLY B O 1
ATOM 3304 N N . ILE B 1 134 ? 10.211 18.5 -13.156 1 98.81 134 ILE B N 1
ATOM 3305 C CA . ILE B 1 134 ? 10.523 17.109 -13.422 1 98.81 134 ILE B CA 1
ATOM 3306 C C . ILE B 1 134 ? 9.234 16.328 -13.641 1 98.81 134 ILE B C 1
ATOM 3308 O O . ILE B 1 134 ? 9.133 15.523 -14.578 1 98.81 134 ILE B O 1
ATOM 3312 N N . LEU B 1 135 ? 8.258 16.5 -12.766 1 98.81 135 LEU B N 1
ATOM 3313 C CA . LEU B 1 135 ? 6.941 15.891 -12.906 1 98.81 135 LEU B CA 1
ATOM 3314 C C . LEU B 1 135 ? 6.027 16.766 -13.758 1 98.81 135 LEU B C 1
ATOM 3316 O O . LEU B 1 135 ? 5.652 17.859 -13.352 1 98.81 135 LEU B O 1
ATOM 3320 N N . PRO B 1 136 ? 5.676 16.344 -14.914 1 98.19 136 PRO B N 1
ATOM 3321 C CA . PRO B 1 136 ? 4.898 17.203 -15.805 1 98.19 136 PRO B CA 1
ATOM 3322 C C . PRO B 1 136 ? 3.418 17.266 -15.43 1 98.19 136 PRO B C 1
ATOM 3324 O O . PRO B 1 136 ? 2.936 16.406 -14.68 1 98.19 136 PRO B O 1
ATOM 3327 N N . ASP B 1 137 ? 2.738 18.25 -15.992 1 95.88 137 ASP B N 1
ATOM 3328 C CA . ASP B 1 137 ? 1.283 18.297 -15.898 1 95.88 137 ASP B CA 1
ATOM 3329 C C . ASP B 1 137 ? 0.647 17.078 -16.547 1 95.88 137 ASP B C 1
ATOM 3331 O O . ASP B 1 137 ? 1.124 16.594 -17.578 1 95.88 137 ASP B O 1
ATOM 3335 N N . GLY B 1 138 ? -0.316 16.609 -15.938 1 94.25 138 GLY B N 1
ATOM 3336 C CA . GLY B 1 138 ? -1.101 15.539 -16.547 1 94.25 138 GLY B CA 1
ATOM 3337 C C . GLY B 1 138 ? -0.599 14.148 -16.188 1 94.25 138 GLY B C 1
ATOM 3338 O O . GLY B 1 138 ? -1.251 13.148 -16.5 1 94.25 138 GLY B O 1
ATOM 3339 N N . TYR B 1 139 ? 0.686 14.055 -15.656 1 97.56 139 TYR B N 1
ATOM 3340 C CA . TYR B 1 139 ? 1.123 12.742 -15.203 1 97.56 139 TYR B CA 1
ATOM 3341 C C . TYR B 1 139 ? 0.081 12.109 -14.289 1 97.56 139 TYR B C 1
ATOM 3343 O O . TYR B 1 139 ? -0.49 12.781 -13.43 1 97.56 139 TYR B O 1
ATOM 3351 N N . PRO B 1 140 ? -0.29 10.797 -14.453 1 98.19 140 PRO B N 1
ATOM 3352 C CA . PRO B 1 140 ? -1.299 10.133 -13.625 1 98.19 140 PRO B CA 1
ATOM 3353 C C . PRO B 1 140 ? -0.755 9.703 -12.266 1 98.19 140 PRO B C 1
ATOM 3355 O O . PRO B 1 140 ? -0.533 8.508 -12.031 1 98.19 140 PRO B O 1
ATOM 3358 N N . VAL B 1 141 ? -0.667 10.586 -11.352 1 98.81 141 VAL B N 1
ATOM 3359 C CA . VAL B 1 141 ? -0.053 10.367 -10.039 1 98.81 141 VAL B CA 1
ATOM 3360 C C . VAL B 1 141 ? -0.936 9.445 -9.203 1 98.81 141 VAL B C 1
ATOM 3362 O O . VAL B 1 141 ? -2.156 9.617 -9.164 1 98.81 141 VAL B O 1
ATOM 3365 N N . THR B 1 142 ? -0.376 8.438 -8.648 1 98.81 142 THR B N 1
ATOM 3366 C CA . THR B 1 142 ? -1.014 7.609 -7.629 1 98.81 142 THR B CA 1
ATOM 3367 C C . THR B 1 142 ? -0.24 7.676 -6.316 1 98.81 142 THR B C 1
ATOM 3369 O O . THR B 1 142 ? 0.991 7.746 -6.32 1 98.81 142 THR B O 1
ATOM 3372 N N . VAL B 1 143 ? -0.944 7.762 -5.211 1 98.88 143 VAL B N 1
ATOM 3373 C CA . VAL B 1 143 ? -0.378 7.773 -3.865 1 98.88 143 VAL B CA 1
ATOM 3374 C C . VAL B 1 143 ? -0.902 6.574 -3.074 1 98.88 143 VAL B C 1
ATOM 3376 O O . VAL B 1 143 ? -2.096 6.5 -2.771 1 98.88 143 VAL B O 1
ATOM 3379 N N . ASN B 1 144 ? -0.044 5.648 -2.773 1 98.56 144 ASN B N 1
ATOM 3380 C CA . ASN B 1 144 ? -0.352 4.488 -1.945 1 98.56 144 ASN B CA 1
ATOM 3381 C C . ASN B 1 144 ? 0.275 4.605 -0.559 1 98.56 144 ASN B C 1
ATOM 3383 O O . ASN B 1 144 ? 1.479 4.84 -0.435 1 98.56 144 ASN B O 1
ATOM 3387 N N . ALA B 1 145 ? -0.55 4.414 0.465 1 98.81 145 ALA B N 1
ATOM 3388 C CA . ALA B 1 145 ? 0.02 4.68 1.783 1 98.81 145 ALA B CA 1
ATOM 3389 C C . ALA B 1 145 ? -0.558 3.734 2.832 1 98.81 145 ALA B C 1
ATOM 3391 O O . ALA B 1 145 ? -1.703 3.291 2.713 1 98.81 145 ALA B O 1
ATOM 3392 N N . VAL B 1 146 ? 0.23 3.389 3.844 1 98.88 146 VAL B N 1
ATOM 3393 C CA . VAL B 1 146 ? -0.15 2.598 5.012 1 98.88 146 VAL B CA 1
ATOM 3394 C C . VAL B 1 146 ? 0.129 3.391 6.285 1 98.88 146 VAL B C 1
ATOM 3396 O O . VAL B 1 146 ? 1.232 3.908 6.473 1 98.88 146 VAL B O 1
ATOM 3399 N N . SER B 1 147 ? -0.859 3.529 7.09 1 98.81 147 SER B N 1
ATOM 3400 C CA . SER B 1 147 ? -0.718 4.273 8.336 1 98.81 147 SER B CA 1
ATOM 3401 C C . SER B 1 147 ? -0.992 3.381 9.547 1 98.81 147 SER B C 1
ATOM 3403 O O . SER B 1 147 ? -1.671 2.359 9.43 1 98.81 147 SER B O 1
ATOM 3405 N N . GLY B 1 148 ? -0.492 3.809 10.703 1 98.75 148 GLY B N 1
ATOM 3406 C CA . GLY B 1 148 ? -0.993 3.279 11.961 1 98.75 148 GLY B CA 1
ATOM 3407 C C . GLY B 1 148 ? -2.43 3.674 12.242 1 98.75 148 GLY B C 1
ATOM 3408 O O . GLY B 1 148 ? -2.926 4.664 11.703 1 98.75 148 GLY B O 1
ATOM 3409 N N . TYR B 1 149 ? -3.064 2.904 13.148 1 98.62 149 TYR B N 1
ATOM 3410 C CA . TYR B 1 149 ? -4.504 3.057 13.328 1 98.62 149 TYR B CA 1
ATOM 3411 C C . TYR B 1 149 ? -4.828 4.297 14.148 1 98.62 149 TYR B C 1
ATOM 3413 O O . TYR B 1 149 ? -5.977 4.738 14.203 1 98.62 149 TYR B O 1
ATOM 3421 N N . THR B 1 150 ? -3.822 4.949 14.773 1 98.25 150 THR B N 1
ATOM 3422 C CA . THR B 1 150 ? -4.082 6.164 15.539 1 98.25 150 THR B CA 1
ATOM 3423 C C . THR B 1 150 ? -4.488 7.309 14.609 1 98.25 150 THR B C 1
ATOM 3425 O O . THR B 1 150 ? -5.062 8.305 15.062 1 98.25 150 THR B O 1
ATOM 3428 N N . GLY B 1 151 ? -4.152 7.148 13.32 1 96.12 151 GLY B N 1
ATOM 3429 C CA . GLY B 1 151 ? -4.598 8.133 12.344 1 96.12 151 GLY B CA 1
ATOM 3430 C C . GLY B 1 151 ? -6.105 8.242 12.25 1 96.12 151 GLY B C 1
ATOM 3431 O O . GLY B 1 151 ? -6.633 9.25 11.781 1 96.12 151 GLY B O 1
ATOM 3432 N N . GLY B 1 152 ? -6.777 7.18 12.664 1 96.31 152 GLY B N 1
ATOM 3433 C CA . GLY B 1 152 ? -8.227 7.16 12.633 1 96.31 152 GLY B CA 1
ATOM 3434 C C . GLY B 1 152 ? -8.859 7.777 13.867 1 96.31 152 GLY B C 1
ATOM 3435 O O . GLY B 1 152 ? -10.086 7.82 13.984 1 96.31 152 GLY B O 1
ATOM 3436 N N . GLY B 1 153 ? -8.039 8.242 14.805 1 95.88 153 GLY B N 1
ATOM 3437 C CA . GLY B 1 153 ? -8.539 8.906 16 1 95.88 153 GLY B CA 1
ATOM 3438 C C . GLY B 1 153 ? -9.039 7.941 17.062 1 95.88 153 GLY B C 1
ATOM 3439 O O . GLY B 1 153 ? -8.789 6.734 16.969 1 95.88 153 GLY B O 1
ATOM 3440 N N . LYS B 1 154 ? -9.703 8.5 18 1 94.88 154 LYS B N 1
ATOM 3441 C CA . LYS B 1 154 ? -10.172 7.746 19.156 1 94.88 154 LYS B CA 1
ATOM 3442 C C . LYS B 1 154 ? -11.086 6.602 18.734 1 94.88 154 LYS B C 1
ATOM 3444 O O . LYS B 1 154 ? -11.062 5.523 19.344 1 94.88 154 LYS B O 1
ATOM 3449 N N . GLN B 1 155 ? -11.867 6.898 17.75 1 95.31 155 GLN B N 1
ATOM 3450 C CA . GLN B 1 155 ? -12.82 5.883 17.312 1 95.31 155 GLN B CA 1
ATOM 3451 C C . GLN B 1 155 ? -12.102 4.641 16.797 1 95.31 155 GLN B C 1
ATOM 3453 O O . GLN B 1 155 ? -12.352 3.529 17.266 1 95.31 155 GLN B O 1
ATOM 3458 N N . MET B 1 156 ? -11.211 4.773 15.898 1 97.31 156 MET B N 1
ATOM 3459 C CA . MET B 1 156 ? -10.516 3.625 15.328 1 97.31 156 MET B CA 1
ATOM 3460 C C . MET B 1 156 ? -9.609 2.971 16.375 1 97.31 156 MET B C 1
ATOM 3462 O O . MET B 1 156 ? -9.453 1.748 16.375 1 97.31 156 MET B O 1
ATOM 3466 N N . ILE B 1 157 ? -9.016 3.805 17.203 1 98 157 ILE B N 1
ATOM 3467 C CA . ILE B 1 157 ? -8.203 3.258 18.281 1 98 157 ILE B CA 1
ATOM 3468 C C . ILE B 1 157 ? -9.055 2.307 19.125 1 98 157 ILE B C 1
ATOM 3470 O O . ILE B 1 157 ? -8.641 1.174 19.391 1 98 157 ILE B O 1
ATOM 3474 N N . ALA B 1 158 ? -10.219 2.777 19.469 1 97.94 158 ALA B N 1
ATOM 3475 C CA . ALA B 1 158 ? -11.117 1.944 20.281 1 97.94 158 ALA B CA 1
ATOM 3476 C C . ALA B 1 158 ? -11.5 0.675 19.516 1 97.94 158 ALA B C 1
ATOM 3478 O O . ALA B 1 158 ? -11.5 -0.418 20.094 1 97.94 158 ALA B O 1
ATOM 3479 N N . GLN B 1 159 ? -11.805 0.782 18.266 1 98.12 159 GLN B N 1
ATOM 3480 C CA . GLN B 1 159 ? -12.203 -0.348 17.438 1 98.12 159 GLN B CA 1
ATOM 3481 C C . GLN B 1 159 ? -11.078 -1.373 17.312 1 98.12 159 GLN B C 1
ATOM 3483 O O . GLN B 1 159 ? -11.336 -2.578 17.266 1 98.12 159 GLN B O 1
ATOM 3488 N N . MET B 1 160 ? -9.875 -0.925 17.266 1 98 160 MET B N 1
ATOM 3489 C CA . MET B 1 160 ? -8.727 -1.783 17 1 98 160 MET B CA 1
ATOM 3490 C C . MET B 1 160 ? -8.195 -2.402 18.281 1 98 160 MET B C 1
ATOM 3492 O O . MET B 1 160 ? -7.637 -3.502 18.266 1 98 160 MET B O 1
ATOM 3496 N N . GLU B 1 161 ? -8.344 -1.75 19.391 1 97.81 161 GLU B N 1
ATOM 3497 C CA . GLU B 1 161 ? -7.695 -2.18 20.625 1 97.81 161 GLU B CA 1
ATOM 3498 C C . GLU B 1 161 ? -8.672 -2.916 21.531 1 97.81 161 GLU B C 1
ATOM 3500 O O . GLU B 1 161 ? -8.258 -3.688 22.406 1 97.81 161 GLU B O 1
ATOM 3505 N N . ASN B 1 162 ? -9.961 -2.635 21.438 1 97.31 162 ASN B N 1
ATOM 3506 C CA . ASN B 1 162 ? -10.977 -3.27 22.281 1 97.31 162 ASN B CA 1
ATOM 3507 C C . ASN B 1 162 ? -11.695 -4.391 21.531 1 97.31 162 ASN B C 1
ATOM 3509 O O . ASN B 1 162 ? -12.656 -4.141 20.812 1 97.31 162 ASN B O 1
ATOM 3513 N N . PRO B 1 163 ? -11.375 -5.582 21.812 1 94.69 163 PRO B N 1
ATOM 3514 C CA . PRO B 1 163 ? -12 -6.695 21.094 1 94.69 163 PRO B CA 1
ATOM 3515 C C . PRO B 1 163 ? -13.5 -6.801 21.359 1 94.69 163 PRO B C 1
ATOM 3517 O O . PRO B 1 163 ? -14.227 -7.422 20.578 1 94.69 163 PRO B O 1
ATOM 3520 N N . ASP B 1 164 ? -13.961 -6.156 22.406 1 96.5 164 ASP B N 1
ATOM 3521 C CA . ASP B 1 164 ? -15.375 -6.238 22.766 1 96.5 164 ASP B CA 1
ATOM 3522 C C . ASP B 1 164 ? -16.156 -5.066 22.188 1 96.5 164 ASP B C 1
ATOM 3524 O O . ASP B 1 164 ? -17.375 -4.953 22.406 1 96.5 164 ASP B O 1
ATOM 3528 N N . HIS B 1 165 ? -15.445 -4.191 21.516 1 97 165 HIS B N 1
ATOM 3529 C CA . HIS B 1 165 ? -16.141 -3.1 20.844 1 97 165 HIS B CA 1
ATOM 3530 C C . HIS B 1 165 ? -17.188 -3.633 19.859 1 97 165 HIS B C 1
ATOM 3532 O O . HIS B 1 165 ? -16.922 -4.594 19.141 1 97 165 HIS B O 1
ATOM 3538 N N . PRO B 1 166 ? -18.391 -3.082 19.797 1 96.94 166 PRO B N 1
ATOM 3539 C CA . PRO B 1 166 ? -19.422 -3.578 18.875 1 96.94 166 PRO B CA 1
ATOM 3540 C C . PRO B 1 166 ? -18.969 -3.555 17.422 1 96.94 166 PRO B C 1
ATOM 3542 O O . PRO B 1 166 ? -19.406 -4.391 16.625 1 96.94 166 PRO B O 1
ATOM 3545 N N . ASP B 1 167 ? -18.141 -2.645 17.078 1 96.69 167 ASP B N 1
ATOM 3546 C CA . ASP B 1 167 ? -17.578 -2.535 15.742 1 96.69 167 ASP B CA 1
ATOM 3547 C C . ASP B 1 167 ? -16.078 -2.799 15.75 1 96.69 167 ASP B C 1
ATOM 3549 O O . ASP B 1 167 ? -15.312 -2.07 15.109 1 96.69 167 ASP B O 1
ATOM 3553 N N . ALA B 1 168 ? -15.688 -3.715 16.469 1 98.06 168 ALA B N 1
ATOM 3554 C CA . ALA B 1 168 ? -14.273 -4.055 16.578 1 98.06 168 ALA B CA 1
ATOM 3555 C C . ALA B 1 168 ? -13.688 -4.387 15.211 1 98.06 168 ALA B C 1
ATOM 3557 O O . ALA B 1 168 ? -14.328 -5.051 14.398 1 98.06 168 ALA B O 1
ATOM 3558 N N . ILE B 1 169 ? -12.539 -3.924 14.93 1 98.06 169 ILE B N 1
ATOM 3559 C CA . ILE B 1 169 ? -11.805 -4.23 13.711 1 98.06 169 ILE B CA 1
ATOM 3560 C C . ILE B 1 169 ? -10.695 -5.234 14.016 1 98.06 169 ILE B C 1
ATOM 3562 O O . ILE B 1 169 ? -9.734 -4.914 14.719 1 98.06 169 ILE B O 1
ATOM 3566 N N . THR B 1 170 ? -10.82 -6.367 13.5 1 96.88 170 THR B N 1
ATOM 3567 C CA . THR B 1 170 ? -9.852 -7.426 13.781 1 96.88 170 THR B CA 1
ATOM 3568 C C . THR B 1 170 ? -8.875 -7.59 12.617 1 96.88 170 THR B C 1
ATOM 3570 O O . THR B 1 170 ? -7.863 -8.281 12.75 1 96.88 170 THR B O 1
ATOM 3573 N N . ALA B 1 171 ? -9.18 -6.938 11.477 1 98 171 ALA B N 1
ATOM 3574 C CA . ALA B 1 171 ? -8.312 -7.031 10.305 1 98 171 ALA B CA 1
ATOM 3575 C C . ALA B 1 171 ? -6.906 -6.547 10.625 1 98 171 ALA B C 1
ATOM 3577 O O . ALA B 1 171 ? -6.723 -5.434 11.125 1 98 171 ALA B O 1
ATOM 3578 N N . PRO B 1 172 ? -5.891 -7.371 10.328 1 98.38 172 PRO B N 1
ATOM 3579 C CA . PRO B 1 172 ? -4.516 -6.938 10.594 1 98.38 172 PRO B CA 1
ATOM 3580 C C . PRO B 1 172 ? -4.02 -5.902 9.578 1 98.38 172 PRO B C 1
ATOM 3582 O O . PRO B 1 172 ? -2.973 -5.285 9.789 1 98.38 172 PRO B O 1
ATOM 3585 N N . HIS B 1 173 ? -4.688 -5.781 8.492 1 98.81 173 HIS B N 1
ATOM 3586 C CA . HIS B 1 173 ? -4.477 -4.824 7.418 1 98.81 173 HIS B CA 1
ATOM 3587 C C . HIS B 1 173 ? -5.742 -4.648 6.582 1 98.81 173 HIS B C 1
ATOM 3589 O O . HIS B 1 173 ? -6.387 -5.629 6.211 1 98.81 173 HIS B O 1
ATOM 3595 N N . PHE B 1 174 ? -6.047 -3.367 6.27 1 98.88 174 PHE B N 1
ATOM 3596 C CA . PHE B 1 174 ? -7.242 -3.199 5.445 1 98.88 174 PHE B CA 1
ATOM 3597 C C . PHE B 1 174 ? -7.16 -1.914 4.633 1 98.88 174 PHE B C 1
ATOM 3599 O O . PHE B 1 174 ? -6.523 -0.946 5.051 1 98.88 174 PHE B O 1
ATOM 3606 N N . LEU B 1 175 ? -7.754 -1.937 3.455 1 98.88 175 LEU B N 1
ATOM 3607 C CA . LEU B 1 175 ? -7.973 -0.743 2.645 1 98.88 175 LEU B CA 1
ATOM 3608 C C . LEU B 1 175 ? -9.203 0.023 3.129 1 98.88 175 LEU B C 1
ATOM 3610 O O . LEU B 1 175 ? -10.156 -0.577 3.621 1 98.88 175 LEU B O 1
ATOM 3614 N N . TYR B 1 176 ? -9.203 1.271 2.984 1 98.62 176 TYR B N 1
ATOM 3615 C CA . TYR B 1 176 ? -10.352 2.145 3.182 1 98.62 176 TYR B CA 1
ATOM 3616 C C . TYR B 1 176 ? -10.312 3.328 2.225 1 98.62 176 TYR B C 1
ATOM 3618 O O . TYR B 1 176 ? -9.453 3.389 1.339 1 98.62 176 TYR B O 1
ATOM 3626 N N . GLY B 1 177 ? -11.273 4.293 2.406 1 98.38 177 GLY B N 1
ATOM 3627 C CA . GLY B 1 177 ? -11.305 5.352 1.41 1 98.38 177 GLY B CA 1
ATOM 3628 C C . GLY B 1 177 ? -11.594 4.844 0.011 1 98.38 177 GLY B C 1
ATOM 3629 O O . GLY B 1 177 ? -11.039 5.348 -0.966 1 98.38 177 GLY B O 1
ATOM 3630 N N . LEU B 1 178 ? -12.438 3.816 -0.106 1 98.75 178 LEU B N 1
ATOM 3631 C CA . LEU B 1 178 ? -12.641 3.004 -1.302 1 98.75 178 LEU B CA 1
ATOM 3632 C C . LEU B 1 178 ? -13.289 3.82 -2.412 1 98.75 178 LEU B C 1
ATOM 3634 O O . LEU B 1 178 ? -13.016 3.604 -3.594 1 98.75 178 LEU B O 1
ATOM 3638 N N . PRO B 1 179 ? -14.094 4.891 -2.139 1 98.31 179 PRO B N 1
ATOM 3639 C CA . PRO B 1 179 ? -14.703 5.715 -3.188 1 98.31 179 PRO B CA 1
ATOM 3640 C C . PRO B 1 179 ? -13.703 6.672 -3.838 1 98.31 179 PRO B C 1
ATOM 3642 O O . PRO B 1 179 ? -14.055 7.371 -4.793 1 98.31 179 PRO B O 1
ATOM 3645 N N . LEU B 1 180 ? -12.508 6.836 -3.262 1 98.44 180 LEU B N 1
ATOM 3646 C CA . LEU B 1 180 ? -11.391 7.621 -3.783 1 98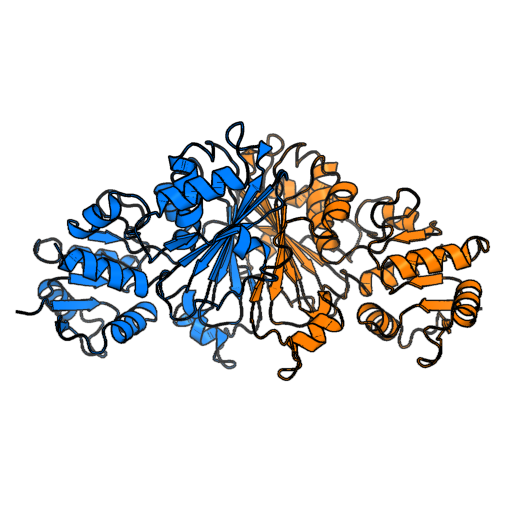.44 180 LEU B CA 1
ATOM 3647 C C . LEU B 1 180 ? -11.672 9.117 -3.648 1 98.44 180 LEU B C 1
ATOM 3649 O O . LEU B 1 180 ? -11.188 9.914 -4.453 1 98.44 180 LEU B O 1
ATOM 3653 N N . THR B 1 181 ? -12.477 9.523 -2.641 1 97.56 181 THR B N 1
ATOM 3654 C CA . THR B 1 181 ? -12.781 10.914 -2.322 1 97.56 181 THR B CA 1
ATOM 3655 C C . THR B 1 181 ? -12.328 11.25 -0.905 1 97.56 181 THR B C 1
ATOM 3657 O O . THR B 1 181 ? -13 12.008 -0.2 1 97.56 181 THR B O 1
ATOM 3660 N N . HIS B 1 182 ? -11.258 10.641 -0.508 1 97.88 182 HIS B N 1
ATOM 3661 C CA . HIS B 1 182 ? -10.711 10.891 0.819 1 97.88 182 HIS B CA 1
ATOM 3662 C C . HIS B 1 182 ? -10.516 12.383 1.063 1 97.88 182 HIS B C 1
ATOM 3664 O O . HIS B 1 182 ? -10.109 13.117 0.16 1 97.88 182 HIS B O 1
ATOM 3670 N N . LYS B 1 183 ? -10.656 12.812 2.203 1 97 183 LYS B N 1
ATOM 3671 C CA . LYS B 1 183 ? -10.672 14.227 2.572 1 97 183 LYS B CA 1
ATOM 3672 C C . LYS B 1 183 ? -9.312 14.875 2.328 1 97 183 LYS B C 1
ATOM 3674 O O . LYS B 1 183 ? -9.219 16.094 2.209 1 97 183 LYS B O 1
ATOM 3679 N N . HIS B 1 184 ? -8.242 14.062 2.242 1 98 184 HIS B N 1
ATOM 3680 C CA . HIS B 1 184 ? -6.887 14.594 2.096 1 98 184 HIS B CA 1
ATOM 3681 C C . HIS B 1 184 ? -6.566 14.883 0.633 1 98 184 HIS B C 1
ATOM 3683 O O . HIS B 1 184 ? -5.555 15.516 0.331 1 98 184 HIS B O 1
ATOM 3689 N N . VAL B 1 185 ? -7.375 14.453 -0.318 1 98.5 185 VAL B N 1
ATOM 3690 C CA . VAL B 1 185 ? -7.07 14.539 -1.742 1 98.5 185 VAL B CA 1
ATOM 3691 C C . VAL B 1 185 ? -6.977 16 -2.164 1 98.5 185 VAL B C 1
ATOM 3693 O O . VAL B 1 185 ? -6.043 16.391 -2.867 1 98.5 185 VAL B O 1
ATOM 3696 N N . PRO B 1 186 ? -7.887 16.906 -1.665 1 98.12 186 PRO B N 1
ATOM 3697 C CA . PRO B 1 186 ? -7.754 18.312 -2.049 1 98.12 186 PRO B CA 1
ATOM 3698 C C . PRO B 1 186 ? -6.43 18.922 -1.598 1 98.12 186 PRO B C 1
ATOM 3700 O O . PRO B 1 186 ? -5.801 19.672 -2.354 1 98.12 186 PRO B O 1
ATOM 3703 N N . GLU B 1 187 ? -5.949 18.562 -0.389 1 97.69 187 GLU B N 1
ATOM 3704 C CA . GLU B 1 187 ? -4.66 19.031 0.117 1 97.69 187 GLU B CA 1
ATOM 3705 C C . GLU B 1 187 ? -3.516 18.562 -0.778 1 97.69 187 GLU B C 1
ATOM 3707 O O . GLU B 1 187 ? -2.629 19.344 -1.123 1 97.69 187 GLU B O 1
ATOM 3712 N N . MET B 1 188 ? -3.576 17.281 -1.146 1 98.62 188 MET B N 1
ATOM 3713 C CA . MET B 1 188 ? -2.545 16.703 -2.002 1 98.62 188 MET B CA 1
ATOM 3714 C C . MET B 1 188 ? -2.5 17.406 -3.352 1 98.62 188 MET B C 1
ATOM 3716 O O . MET B 1 188 ? -1.421 17.656 -3.895 1 98.62 188 MET B O 1
ATOM 3720 N N . THR B 1 189 ? -3.668 17.75 -3.824 1 98.62 189 THR B N 1
ATOM 3721 C CA . THR B 1 189 ? -3.777 18.328 -5.16 1 98.62 189 THR B CA 1
ATOM 3722 C C . THR B 1 189 ? -3.248 19.766 -5.172 1 98.62 189 THR B C 1
ATOM 3724 O O . THR B 1 189 ? -2.336 20.094 -5.938 1 98.62 189 THR B O 1
ATOM 3727 N N . VAL B 1 190 ? -3.742 20.609 -4.266 1 98.56 190 VAL B N 1
ATOM 3728 C CA . VAL B 1 190 ? -3.432 22.031 -4.262 1 98.56 190 VAL B CA 1
ATOM 3729 C C . VAL B 1 190 ? -1.977 22.234 -3.846 1 98.56 190 VAL B C 1
ATOM 3731 O O . VAL B 1 190 ? -1.213 22.906 -4.551 1 98.56 190 VAL B O 1
ATOM 3734 N N . HIS B 1 191 ? -1.555 21.594 -2.783 1 98.69 191 HIS B N 1
ATOM 3735 C CA . HIS B 1 191 ? -0.233 21.875 -2.23 1 98.69 191 HIS B CA 1
ATOM 3736 C C . HIS B 1 191 ? 0.832 21 -2.883 1 98.69 191 HIS B C 1
ATOM 3738 O O . HIS B 1 191 ? 2.027 21.297 -2.777 1 98.69 191 HIS B O 1
ATOM 3744 N N . GLY B 1 192 ? 0.418 19.953 -3.555 1 98.56 192 GLY B N 1
ATOM 3745 C CA . GLY B 1 192 ? 1.327 19.188 -4.398 1 98.56 192 GLY B CA 1
ATOM 3746 C C . GLY B 1 192 ? 1.57 19.844 -5.75 1 98.56 192 GLY B C 1
ATOM 3747 O O . GLY B 1 192 ? 2.404 19.375 -6.527 1 98.56 192 GLY B O 1
ATOM 3748 N N . LEU B 1 193 ? 0.809 20.906 -6.023 1 98.56 193 LEU B N 1
ATOM 3749 C CA . LEU B 1 193 ? 0.87 21.656 -7.273 1 98.56 193 LEU B CA 1
ATOM 3750 C C . LEU B 1 193 ? 0.461 20.766 -8.453 1 98.56 193 LEU B C 1
ATOM 3752 O O . LEU B 1 193 ? 1.091 20.812 -9.508 1 98.56 193 LEU B O 1
ATOM 3756 N N . LEU B 1 194 ? -0.542 19.953 -8.234 1 98.56 194 LEU B N 1
ATOM 3757 C CA . LEU B 1 194 ? -1.015 19.047 -9.273 1 98.56 194 LEU B CA 1
ATOM 3758 C C . LEU B 1 194 ? -2.16 19.656 -10.062 1 98.56 194 LEU B C 1
ATOM 3760 O O . LEU B 1 194 ? -3.002 20.359 -9.5 1 98.56 194 LEU B O 1
ATOM 3764 N N . ASP B 1 195 ? -2.277 19.359 -11.289 1 96.69 195 ASP B N 1
ATOM 3765 C CA . ASP B 1 195 ? -3.34 19.891 -12.141 1 96.69 195 ASP B CA 1
ATOM 3766 C C . ASP B 1 195 ? -4.609 19.047 -12.008 1 96.69 195 ASP B C 1
ATOM 3768 O O . ASP B 1 195 ? -5.695 19.5 -12.391 1 96.69 195 ASP B O 1
ATOM 3772 N N . ARG B 1 196 ? -4.523 17.875 -11.617 1 96.31 196 ARG B N 1
ATOM 3773 C CA . ARG B 1 196 ? -5.656 17 -11.305 1 96.31 196 ARG B CA 1
ATOM 3774 C C . ARG B 1 196 ? -5.402 16.203 -10.023 1 96.31 196 ARG B C 1
ATOM 3776 O O . ARG B 1 196 ? -4.25 16.031 -9.625 1 96.31 196 ARG B O 1
ATOM 3783 N N . ALA B 1 197 ? -6.398 15.719 -9.422 1 98.31 197 ALA B N 1
ATOM 3784 C CA . ALA B 1 197 ? -6.305 14.961 -8.172 1 98.31 197 ALA B CA 1
ATOM 3785 C C . ALA B 1 197 ? -5.52 13.672 -8.367 1 98.31 197 ALA B C 1
ATOM 3787 O O . ALA B 1 197 ? -5.711 12.961 -9.359 1 98.31 197 ALA B O 1
ATOM 3788 N N . PRO B 1 198 ? -4.535 13.359 -7.535 1 98.81 198 PRO B N 1
ATOM 3789 C CA . PRO B 1 198 ? -3.943 12.016 -7.559 1 98.81 198 PRO B CA 1
ATOM 3790 C C . PRO B 1 198 ? -4.922 10.93 -7.117 1 98.81 198 PRO B C 1
ATOM 3792 O O . PRO B 1 198 ? -5.902 11.219 -6.426 1 98.81 198 PRO B O 1
ATOM 3795 N N . ILE B 1 199 ? -4.781 9.688 -7.598 1 98.88 199 ILE B N 1
ATOM 3796 C CA . ILE B 1 199 ? -5.48 8.57 -6.977 1 98.88 199 ILE B CA 1
ATOM 3797 C C . ILE B 1 199 ? -4.852 8.25 -5.625 1 98.88 199 ILE B C 1
ATOM 3799 O O . ILE B 1 199 ? -3.658 7.945 -5.547 1 98.88 199 ILE B O 1
ATOM 3803 N N . PHE B 1 200 ? -5.613 8.43 -4.621 1 98.88 200 PHE B N 1
ATOM 3804 C CA . PHE B 1 200 ? -5.125 8.18 -3.27 1 98.88 200 PHE B CA 1
ATOM 3805 C C . PHE B 1 200 ? -5.699 6.875 -2.723 1 98.88 200 PHE B C 1
ATOM 3807 O O . PHE B 1 200 ? -6.914 6.738 -2.576 1 98.88 200 PHE B O 1
ATOM 3814 N N . SER B 1 201 ? -4.793 5.895 -2.42 1 98.62 201 SER B N 1
ATOM 3815 C CA . SER B 1 201 ? -5.176 4.594 -1.876 1 98.62 201 SER B CA 1
ATOM 3816 C C . SER B 1 201 ? -4.633 4.406 -0.463 1 98.62 201 SER B C 1
ATOM 3818 O O . SER B 1 201 ? -3.535 3.881 -0.279 1 98.62 201 SER B O 1
ATOM 3820 N N . PRO B 1 202 ? -5.379 4.75 0.531 1 98.75 202 PRO B N 1
ATOM 3821 C CA . PRO B 1 202 ? -4.926 4.602 1.916 1 98.75 202 PRO B CA 1
ATOM 3822 C C . PRO B 1 202 ? -5.234 3.223 2.494 1 98.75 202 PRO B C 1
ATOM 3824 O O . PRO B 1 202 ? -6.207 2.586 2.092 1 98.75 202 PRO B O 1
ATOM 3827 N N . SER B 1 203 ? -4.426 2.77 3.385 1 98.88 203 SER B N 1
ATOM 3828 C CA . SER B 1 203 ? -4.652 1.558 4.164 1 98.88 203 SER B CA 1
ATOM 3829 C C . SER B 1 203 ? -4.156 1.72 5.598 1 98.88 203 SER B C 1
ATOM 3831 O O . SER B 1 203 ? -3.457 2.686 5.91 1 98.88 203 SER B O 1
ATOM 3833 N N . VAL B 1 204 ? -4.641 0.824 6.465 1 98.88 204 VAL B N 1
ATOM 3834 C CA . VAL B 1 204 ? -4.25 0.816 7.867 1 98.88 204 VAL B CA 1
ATOM 3835 C C . VAL B 1 204 ? -3.629 -0.533 8.227 1 98.88 204 VAL B C 1
ATOM 3837 O O . VAL B 1 204 ? -4.164 -1.584 7.859 1 98.88 204 VAL B O 1
ATOM 3840 N N . GLY B 1 205 ? -2.461 -0.514 8.773 1 98.56 205 GLY B N 1
ATOM 3841 C CA . GLY B 1 205 ? -1.854 -1.704 9.352 1 98.56 205 GLY B CA 1
ATOM 3842 C C . GLY B 1 205 ? -2.109 -1.842 10.844 1 98.56 205 GLY B C 1
ATOM 3843 O O . GLY B 1 205 ? -2.605 -0.912 11.484 1 98.56 205 GLY B O 1
ATOM 3844 N N . LYS B 1 206 ? -1.76 -2.996 11.391 1 97.62 206 LYS B N 1
ATOM 3845 C CA . LYS B 1 206 ? -1.997 -3.254 12.805 1 97.62 206 LYS B CA 1
ATOM 3846 C C . LYS B 1 206 ? -0.825 -2.771 13.656 1 97.62 206 LYS B C 1
ATOM 3848 O O . LYS B 1 206 ? -0.131 -3.576 14.281 1 97.62 206 LYS B O 1
ATOM 3853 N N . PHE B 1 207 ? -0.608 -1.557 13.727 1 98.62 207 PHE B N 1
ATOM 3854 C CA . PHE B 1 207 ? 0.314 -0.829 14.586 1 98.62 207 PHE B CA 1
ATOM 3855 C C . PHE B 1 207 ? -0.218 0.566 14.898 1 98.62 207 PHE B C 1
ATOM 3857 O O . PHE B 1 207 ? -1.004 1.12 14.125 1 98.62 207 PHE B O 1
ATOM 3864 N N . ALA B 1 208 ? 0.154 1.099 15.992 1 98.31 208 ALA B N 1
ATOM 3865 C CA . ALA B 1 208 ? -0.474 2.322 16.484 1 98.31 208 ALA B CA 1
ATOM 3866 C C . ALA B 1 208 ? 0.015 3.541 15.703 1 98.31 208 ALA B C 1
ATOM 3868 O O . ALA B 1 208 ? -0.788 4.297 15.148 1 98.31 208 ALA B O 1
ATOM 3869 N N . GLN B 1 209 ? 1.399 3.719 15.625 1 98.69 209 GLN B N 1
ATOM 3870 C CA . GLN B 1 209 ? 1.964 4.906 14.992 1 98.69 209 GLN B CA 1
ATOM 3871 C C . GLN B 1 209 ? 3.033 4.527 13.969 1 98.69 209 GLN B C 1
ATOM 3873 O O . GLN B 1 209 ? 3.791 3.578 14.18 1 98.69 209 GLN B O 1
ATOM 3878 N N . GLY B 1 210 ? 3.143 5.316 12.961 1 98.81 210 GLY B N 1
ATOM 3879 C CA . GLY B 1 210 ? 3.998 5.09 11.812 1 98.81 210 GLY B CA 1
ATOM 3880 C C . GLY B 1 210 ? 3.266 5.223 10.484 1 98.81 210 GLY B C 1
ATOM 3881 O O . GLY B 1 210 ? 2.041 5.098 10.438 1 98.81 210 GLY B O 1
ATOM 3882 N N . MET B 1 211 ? 4.023 5.477 9.461 1 98.88 211 MET B N 1
ATOM 3883 C CA . MET B 1 211 ? 3.375 5.652 8.164 1 98.88 211 MET B CA 1
ATOM 3884 C C . MET B 1 211 ? 4.395 5.578 7.027 1 98.88 211 MET B C 1
ATOM 3886 O O . MET B 1 211 ? 5.5 6.105 7.148 1 98.88 211 MET B O 1
ATOM 3890 N N . ILE B 1 212 ? 4.02 4.941 5.938 1 98.94 212 ILE B N 1
ATOM 3891 C CA . ILE B 1 212 ? 4.75 4.934 4.676 1 98.94 212 ILE B CA 1
ATOM 3892 C C . ILE B 1 212 ? 3.861 5.469 3.559 1 98.94 212 ILE B C 1
ATOM 3894 O O . ILE B 1 212 ? 2.709 5.051 3.42 1 98.94 212 ILE B O 1
ATOM 3898 N N . VAL B 1 213 ? 4.348 6.398 2.838 1 98.94 213 VAL B N 1
ATOM 3899 C CA . VAL B 1 213 ? 3.666 6.941 1.665 1 98.94 213 VAL B CA 1
ATOM 3900 C C . VAL B 1 213 ? 4.508 6.688 0.417 1 98.94 213 VAL B C 1
ATOM 3902 O O . VAL B 1 213 ? 5.715 6.949 0.411 1 98.94 213 VAL B O 1
ATOM 3905 N N . GLN B 1 214 ? 3.889 6.164 -0.665 1 98.94 214 GLN B N 1
ATOM 3906 C CA . GLN B 1 214 ? 4.613 5.801 -1.879 1 98.94 214 GLN B CA 1
ATOM 3907 C C . GLN B 1 214 ? 4.051 6.531 -3.094 1 98.94 214 GLN B C 1
ATOM 3909 O O . GLN B 1 214 ? 2.834 6.656 -3.244 1 98.94 214 GLN B O 1
ATOM 3914 N N . VAL B 1 215 ? 4.941 7.008 -3.918 1 98.94 215 VAL B N 1
ATOM 3915 C CA . VAL B 1 215 ? 4.613 7.629 -5.195 1 98.94 215 VAL B CA 1
ATOM 3916 C C . VAL B 1 215 ? 5.473 7.02 -6.301 1 98.94 215 VAL B C 1
ATOM 3918 O O . VAL B 1 215 ? 6.59 7.477 -6.551 1 98.94 215 VAL B O 1
ATOM 3921 N N . PRO B 1 216 ? 4.977 6.039 -7.012 1 98.94 216 PRO B N 1
ATOM 3922 C CA . PRO B 1 216 ? 5.723 5.43 -8.117 1 98.94 216 PRO B CA 1
ATOM 3923 C C . PRO B 1 216 ? 5.699 6.281 -9.383 1 98.94 216 PRO B C 1
ATOM 3925 O O . PRO B 1 216 ? 4.668 6.875 -9.719 1 98.94 216 PRO B O 1
ATOM 3928 N N . LEU B 1 217 ? 6.828 6.332 -10.078 1 98.88 217 LEU B N 1
ATOM 3929 C CA . LEU B 1 217 ? 6.93 7.156 -11.281 1 98.88 217 LEU B CA 1
ATOM 3930 C C . LEU B 1 217 ? 7.656 6.41 -12.391 1 98.88 217 LEU B C 1
ATOM 3932 O O . LEU B 1 217 ? 8.719 5.82 -12.156 1 98.88 217 LEU B O 1
ATOM 3936 N N . HIS B 1 218 ? 7.09 6.402 -13.586 1 98.69 218 HIS B N 1
ATOM 3937 C CA . HIS B 1 218 ? 7.773 5.969 -14.797 1 98.69 218 HIS B CA 1
ATOM 3938 C C . HIS B 1 218 ? 8.641 7.086 -15.375 1 98.69 218 HIS B C 1
ATOM 3940 O O . HIS B 1 218 ? 8.117 8.086 -15.875 1 98.69 218 HIS B O 1
ATOM 3946 N N . LEU B 1 219 ? 9.914 6.898 -15.414 1 98.56 219 LEU B N 1
ATOM 3947 C CA . LEU B 1 219 ? 10.852 7.965 -15.75 1 98.56 219 LEU B CA 1
ATOM 3948 C C . LEU B 1 219 ? 10.625 8.453 -17.172 1 98.56 219 LEU B C 1
ATOM 3950 O O . LEU B 1 219 ? 10.789 9.641 -17.453 1 98.56 219 LEU B O 1
ATOM 3954 N N . ASP B 1 220 ? 10.227 7.555 -18.062 1 97.19 220 ASP B N 1
ATOM 3955 C CA . ASP B 1 220 ? 10.055 7.883 -19.469 1 97.19 220 ASP B CA 1
ATOM 3956 C C . ASP B 1 220 ? 8.875 8.836 -19.672 1 97.19 220 ASP B C 1
ATOM 3958 O O . ASP B 1 220 ? 8.734 9.438 -20.734 1 97.19 220 ASP B O 1
ATOM 3962 N N . ASP B 1 221 ? 8.047 8.953 -18.672 1 97.75 221 ASP B N 1
ATOM 3963 C CA . ASP B 1 221 ? 6.871 9.812 -18.766 1 97.75 221 ASP B CA 1
ATOM 3964 C C . ASP B 1 221 ? 7.102 11.141 -18.047 1 97.75 221 ASP B C 1
ATOM 3966 O O . ASP B 1 221 ? 6.172 11.938 -17.875 1 97.75 221 ASP B O 1
ATOM 3970 N N . LEU B 1 222 ? 8.32 11.344 -17.531 1 98.56 222 LEU B N 1
ATOM 3971 C CA . LEU B 1 222 ? 8.703 12.586 -16.875 1 98.56 222 LEU B CA 1
ATOM 3972 C C . LEU B 1 222 ? 9.469 13.492 -17.828 1 98.56 222 LEU B C 1
ATOM 3974 O O . LEU B 1 222 ? 9.484 13.258 -19.047 1 98.56 222 LEU B O 1
ATOM 3978 N N . ALA B 1 223 ? 9.914 14.641 -17.297 1 98.44 223 ALA B N 1
ATOM 3979 C CA . ALA B 1 223 ? 10.711 15.547 -18.125 1 98.44 223 ALA B CA 1
ATOM 3980 C C . ALA B 1 223 ? 11.867 14.812 -18.797 1 98.44 223 ALA B C 1
ATOM 3982 O O . ALA B 1 223 ? 12.469 13.922 -18.188 1 98.44 223 ALA B O 1
ATOM 3983 N N . GLU B 1 224 ? 12.219 15.211 -19.984 1 97.75 224 GLU B N 1
ATOM 3984 C CA . GLU B 1 224 ? 13.273 14.555 -20.766 1 97.75 224 GLU B CA 1
ATOM 3985 C C . GLU B 1 224 ? 14.586 14.516 -19.984 1 97.75 224 GLU B C 1
ATOM 3987 O O . GLU B 1 224 ? 14.977 15.516 -19.375 1 97.75 224 GLU B O 1
ATOM 3992 N N . GLY B 1 225 ? 15.203 13.414 -19.938 1 96.88 225 GLY B N 1
ATOM 3993 C CA . GLY B 1 225 ? 16.516 13.273 -19.312 1 96.88 225 GLY B CA 1
ATOM 3994 C C . GLY B 1 225 ? 16.438 12.961 -17.828 1 96.88 225 GLY B C 1
ATOM 3995 O O . GLY B 1 225 ? 17.469 12.805 -17.172 1 96.88 225 GLY B O 1
ATOM 3996 N N . THR B 1 226 ? 15.227 12.797 -17.312 1 98.56 226 THR B N 1
ATOM 3997 C CA . THR B 1 226 ? 15.062 12.5 -15.891 1 98.56 226 THR B CA 1
ATOM 3998 C C . THR B 1 226 ? 15.633 11.125 -15.555 1 98.56 226 THR B C 1
ATOM 4000 O O . THR B 1 226 ? 15.43 10.164 -16.297 1 98.56 226 THR B O 1
ATOM 4003 N N . THR B 1 227 ? 16.406 11.055 -14.477 1 98.5 227 THR B N 1
ATOM 4004 C CA . THR B 1 227 ? 16.953 9.82 -13.93 1 98.5 227 THR B CA 1
ATOM 4005 C C . THR B 1 227 ? 16.656 9.711 -12.438 1 98.5 227 THR B C 1
ATOM 4007 O O . THR B 1 227 ? 16.172 10.664 -11.828 1 98.5 227 THR B O 1
ATOM 4010 N N . MET B 1 228 ? 16.922 8.523 -11.922 1 98.62 228 MET B N 1
ATOM 4011 C CA . MET B 1 228 ? 16.812 8.344 -10.477 1 98.62 228 MET B CA 1
ATOM 4012 C C . MET B 1 228 ? 17.672 9.359 -9.734 1 98.62 228 MET B C 1
ATOM 4014 O O . MET B 1 228 ? 17.234 9.953 -8.75 1 98.62 228 MET B O 1
ATOM 4018 N N . GLU B 1 229 ? 18.859 9.625 -10.227 1 98.62 229 GLU B N 1
ATOM 4019 C CA . GLU B 1 229 ? 19.812 10.531 -9.617 1 98.62 229 GLU B CA 1
ATOM 4020 C C . GLU B 1 229 ? 19.328 11.977 -9.68 1 98.62 229 GLU B C 1
ATOM 4022 O O . GLU B 1 229 ? 19.516 12.742 -8.734 1 98.62 229 GLU B O 1
ATOM 4027 N N . SER B 1 230 ? 18.75 12.367 -10.797 1 98.62 230 SER B N 1
ATOM 4028 C CA . SER B 1 230 ? 18.281 13.742 -10.914 1 98.62 230 SER B CA 1
ATOM 4029 C C . SER B 1 230 ? 17.094 14 -9.992 1 98.62 230 SER B C 1
ATOM 4031 O O . SER B 1 230 ? 16.922 15.109 -9.477 1 98.62 230 SER B O 1
ATOM 4033 N N . ILE B 1 231 ? 16.219 13.008 -9.844 1 98.88 231 ILE B N 1
ATOM 4034 C CA . ILE B 1 231 ? 15.117 13.117 -8.898 1 98.88 231 ILE B CA 1
ATOM 4035 C C . ILE B 1 231 ? 15.664 13.273 -7.477 1 98.88 231 ILE B C 1
ATOM 4037 O O . ILE B 1 231 ? 15.234 14.164 -6.738 1 98.88 231 ILE B O 1
ATOM 4041 N N . HIS B 1 232 ? 16.625 12.398 -7.121 1 98.88 232 HIS B N 1
ATOM 4042 C CA . HIS B 1 232 ? 17.25 12.477 -5.809 1 98.88 232 HIS B CA 1
ATOM 4043 C C . HIS B 1 232 ? 17.875 13.852 -5.586 1 98.88 232 HIS B C 1
ATOM 4045 O O . HIS B 1 232 ? 17.734 14.438 -4.512 1 98.88 232 HIS B O 1
ATOM 4051 N N . ALA B 1 233 ? 18.547 14.344 -6.539 1 98.75 233 ALA B N 1
ATOM 4052 C CA . ALA B 1 233 ? 19.203 15.648 -6.453 1 98.75 233 ALA B CA 1
ATOM 4053 C C . ALA B 1 233 ? 18.172 16.75 -6.242 1 98.75 233 ALA B C 1
ATOM 4055 O O . ALA B 1 233 ? 18.406 17.688 -5.469 1 98.75 233 ALA B O 1
ATOM 4056 N N . ALA B 1 234 ? 17.078 16.703 -6.957 1 98.75 234 ALA B N 1
ATOM 4057 C CA . ALA B 1 234 ? 16.031 17.703 -6.816 1 98.75 234 ALA B CA 1
ATOM 4058 C C . ALA B 1 234 ? 15.461 17.719 -5.398 1 98.75 234 ALA B C 1
ATOM 4060 O O . ALA B 1 234 ? 15.266 18.781 -4.812 1 98.75 234 ALA B O 1
ATOM 4061 N N . LEU B 1 235 ? 15.188 16.5 -4.875 1 98.88 235 LEU B N 1
ATOM 4062 C CA . LEU B 1 235 ? 14.695 16.422 -3.504 1 98.88 235 LEU B CA 1
ATOM 4063 C C . LEU B 1 235 ? 15.734 16.953 -2.52 1 98.88 235 LEU B C 1
ATOM 4065 O O . LEU B 1 235 ? 15.398 17.719 -1.618 1 98.88 235 LEU B O 1
ATOM 4069 N N . THR B 1 236 ? 16.969 16.531 -2.703 1 98.75 236 THR B N 1
ATOM 4070 C CA . THR B 1 236 ? 18.047 16.953 -1.812 1 98.75 236 THR B CA 1
ATOM 4071 C C . THR B 1 236 ? 18.203 18.469 -1.823 1 98.75 236 THR B C 1
ATOM 4073 O O . THR B 1 236 ? 18.344 19.094 -0.769 1 98.75 236 THR B O 1
ATOM 4076 N N . ALA B 1 237 ? 18.203 19.047 -2.967 1 98.31 237 ALA B N 1
ATOM 4077 C CA . ALA B 1 237 ? 18.328 20.484 -3.092 1 98.31 237 ALA B CA 1
ATOM 4078 C C . ALA B 1 237 ? 17.172 21.203 -2.412 1 98.31 237 ALA B C 1
ATOM 4080 O O . ALA B 1 237 ? 17.359 22.219 -1.746 1 98.31 237 ALA B O 1
ATOM 4081 N N . HIS B 1 238 ? 15.977 20.672 -2.615 1 98.44 238 HIS B N 1
ATOM 4082 C CA . HIS B 1 238 ? 14.758 21.281 -2.074 1 98.44 238 HIS B CA 1
ATOM 4083 C C . HIS B 1 238 ? 14.805 21.344 -0.551 1 98.44 238 HIS B C 1
ATOM 4085 O O . HIS B 1 238 ? 14.344 22.312 0.049 1 98.44 238 HIS B O 1
ATOM 4091 N N . TYR B 1 239 ? 15.359 20.297 0.083 1 98.38 239 TYR B N 1
ATOM 4092 C CA . TYR B 1 239 ? 15.312 20.203 1.537 1 98.38 239 TYR B CA 1
ATOM 4093 C C . TYR B 1 239 ? 16.672 20.531 2.148 1 98.38 239 TYR B C 1
ATOM 4095 O O . TYR B 1 239 ? 16.922 20.234 3.322 1 98.38 239 TYR B O 1
ATOM 4103 N N . ALA B 1 240 ? 17.547 21.125 1.435 1 96.38 240 ALA B N 1
ATOM 4104 C CA . ALA B 1 240 ? 18.875 21.516 1.922 1 96.38 240 ALA B CA 1
ATOM 4105 C C . ALA B 1 240 ? 18.766 22.516 3.064 1 96.38 240 ALA B C 1
ATOM 4107 O O . ALA B 1 240 ? 17.938 23.438 3.02 1 96.38 240 ALA B O 1
ATOM 4108 N N . GLY B 1 241 ? 19.547 22.328 4.109 1 93.69 241 GLY B N 1
ATOM 4109 C CA . GLY B 1 241 ? 19.672 23.312 5.172 1 93.69 241 GLY B CA 1
ATOM 4110 C C . GLY B 1 241 ? 18.719 23.078 6.328 1 93.69 241 GLY B C 1
ATOM 4111 O O . GLY B 1 241 ? 18.641 23.906 7.242 1 93.69 241 GLY B O 1
ATOM 4112 N N . GLN B 1 242 ? 17.969 22.031 6.297 1 92.56 242 GLN B N 1
ATOM 4113 C CA . GLN B 1 242 ? 17.078 21.703 7.406 1 92.56 242 GLN B CA 1
ATOM 4114 C C . GLN B 1 242 ? 17.234 20.25 7.84 1 92.56 242 GLN B C 1
ATOM 4116 O O . GLN B 1 242 ? 17.922 19.469 7.184 1 92.56 242 GLN B O 1
ATOM 4121 N N . ASP B 1 243 ? 16.688 19.906 9 1 92.81 243 ASP B N 1
ATOM 4122 C CA . ASP B 1 243 ? 16.953 18.578 9.516 1 92.81 243 ASP B CA 1
ATOM 4123 C C . ASP B 1 243 ? 15.656 17.844 9.867 1 92.81 243 ASP B C 1
ATOM 4125 O O . ASP B 1 243 ? 15.688 16.734 10.391 1 92.81 243 ASP B O 1
ATOM 4129 N N . ILE B 1 244 ? 14.547 18.438 9.656 1 98.12 244 ILE B N 1
ATOM 4130 C CA . ILE B 1 244 ? 13.266 17.812 9.977 1 98.12 244 ILE B CA 1
ATOM 4131 C C . ILE B 1 244 ? 12.891 16.812 8.883 1 98.12 244 ILE B C 1
ATOM 4133 O O . ILE B 1 244 ? 12.461 15.695 9.18 1 98.12 244 ILE B O 1
ATOM 4137 N N . VAL B 1 245 ? 13.016 17.25 7.57 1 98.69 245 VAL B N 1
ATOM 4138 C CA . VAL B 1 245 ? 12.852 16.359 6.414 1 98.69 245 VAL B CA 1
ATOM 4139 C C . VAL B 1 245 ? 14.219 16.031 5.82 1 98.69 245 VAL B C 1
ATOM 4141 O O . VAL B 1 245 ? 14.953 16.922 5.387 1 98.69 245 VAL B O 1
ATOM 4144 N N . THR B 1 246 ? 14.531 14.781 5.789 1 98.5 246 THR B N 1
ATOM 4145 C CA . THR B 1 246 ? 15.828 14.359 5.277 1 98.5 246 THR B CA 1
ATOM 4146 C C . THR B 1 246 ? 15.656 13.453 4.059 1 98.5 246 THR B C 1
ATOM 4148 O O . THR B 1 246 ? 14.781 12.586 4.043 1 98.5 246 THR B O 1
ATOM 4151 N N . VAL B 1 247 ? 16.469 13.688 3.082 1 98.88 247 VAL B N 1
ATOM 4152 C CA . VAL B 1 247 ? 16.531 12.812 1.921 1 98.88 247 VAL B CA 1
ATOM 4153 C C . VAL B 1 247 ? 17.672 11.805 2.105 1 98.88 247 VAL B C 1
ATOM 4155 O O . VAL B 1 247 ? 18.844 12.188 2.193 1 98.88 247 VAL B O 1
ATOM 4158 N N . VAL B 1 248 ? 17.328 10.57 2.174 1 98.88 248 VAL B N 1
ATOM 4159 C CA . VAL B 1 248 ? 18.328 9.531 2.436 1 98.88 248 VAL B CA 1
ATOM 4160 C C . VAL B 1 248 ? 19.234 9.359 1.216 1 98.88 248 VAL B C 1
ATOM 4162 O O . VAL B 1 248 ? 18.75 9.242 0.089 1 98.88 248 VAL B O 1
ATOM 4165 N N . PRO B 1 249 ? 20.547 9.359 1.412 1 98.81 249 PRO B N 1
ATOM 4166 C CA . PRO B 1 249 ? 21.453 9.164 0.278 1 98.81 249 PRO B CA 1
ATOM 4167 C C . PRO B 1 249 ? 21.156 7.887 -0.504 1 98.81 249 PRO B C 1
ATOM 4169 O O . PRO B 1 249 ? 20.797 6.867 0.087 1 98.81 249 PRO B O 1
ATOM 4172 N N . LEU B 1 250 ? 21.375 7.934 -1.824 1 98.62 250 LEU B N 1
ATOM 4173 C CA . LEU B 1 250 ? 21.078 6.793 -2.688 1 98.62 250 LEU B CA 1
ATOM 4174 C C . LEU B 1 250 ? 21.859 5.562 -2.246 1 98.62 250 LEU B C 1
ATOM 4176 O O . LEU B 1 250 ? 21.344 4.445 -2.279 1 98.62 250 LEU B O 1
ATOM 4180 N N . ALA B 1 251 ? 23.109 5.77 -1.836 1 98.19 251 ALA B N 1
ATOM 4181 C CA . ALA B 1 251 ? 23.953 4.652 -1.402 1 98.19 251 ALA B CA 1
ATOM 4182 C C . ALA B 1 251 ? 23.344 3.963 -0.178 1 98.19 251 ALA B C 1
ATOM 4184 O O . ALA B 1 251 ? 23.375 2.734 -0.074 1 98.19 251 ALA B O 1
ATOM 4185 N N . ASP B 1 252 ? 22.875 4.742 0.762 1 98.44 252 ASP B N 1
ATOM 4186 C CA . ASP B 1 252 ? 22.234 4.199 1.963 1 98.44 252 ASP B CA 1
ATOM 4187 C C . ASP B 1 252 ? 20.922 3.498 1.624 1 98.44 252 ASP B C 1
ATOM 4189 O O . ASP B 1 252 ? 20.625 2.439 2.18 1 98.44 252 ASP B O 1
ATOM 4193 N N . SER B 1 253 ? 20.125 4.105 0.717 1 98.19 253 SER B N 1
ATOM 4194 C CA . SER B 1 253 ? 18.875 3.492 0.272 1 98.19 253 SER B CA 1
ATOM 4195 C C . SER B 1 253 ? 19.125 2.135 -0.373 1 98.19 253 SER B C 1
ATOM 4197 O O . SER B 1 253 ? 18.375 1.184 -0.14 1 98.19 253 SER B O 1
ATOM 4199 N N . LYS B 1 254 ? 20.141 2.061 -1.198 1 97.25 254 LYS B N 1
ATOM 4200 C CA . LYS B 1 254 ? 20.484 0.835 -1.912 1 97.25 254 LYS B CA 1
ATOM 4201 C C . LYS B 1 254 ? 20.828 -0.292 -0.94 1 97.25 254 LYS B C 1
ATOM 4203 O O . LYS B 1 254 ? 20.562 -1.463 -1.224 1 97.25 254 LYS B O 1
ATOM 4208 N N . ALA B 1 255 ? 21.297 0.014 0.224 1 97.31 255 ALA B N 1
ATOM 4209 C CA . ALA B 1 255 ? 21.766 -0.97 1.198 1 97.31 255 ALA B CA 1
ATOM 4210 C C . ALA B 1 255 ? 20.594 -1.515 2.023 1 97.31 255 ALA B C 1
ATOM 4212 O O . ALA B 1 255 ? 20.734 -2.518 2.727 1 97.31 255 ALA B O 1
ATOM 4213 N N . LEU B 1 256 ? 19.438 -0.914 1.878 1 98 256 LEU B N 1
ATOM 4214 C CA . LEU B 1 256 ? 18.297 -1.317 2.689 1 98 256 LEU B CA 1
ATOM 4215 C C . LEU B 1 256 ? 17.625 -2.561 2.111 1 98 256 LEU B C 1
ATOM 4217 O O . LEU B 1 256 ? 17.422 -2.65 0.899 1 98 256 LEU B O 1
ATOM 4221 N N . ALA B 1 257 ? 17.297 -3.479 2.969 1 97 257 ALA B N 1
ATOM 4222 C CA . ALA B 1 257 ? 16.516 -4.648 2.568 1 97 257 ALA B CA 1
ATOM 4223 C C . ALA B 1 257 ? 15.023 -4.359 2.633 1 97 257 ALA B C 1
ATOM 4225 O O . ALA B 1 257 ? 14.227 -5.012 1.952 1 97 257 ALA B O 1
ATOM 4226 N N . ARG B 1 258 ? 14.656 -3.436 3.521 1 98.56 258 ARG B N 1
ATOM 4227 C CA . ARG B 1 258 ? 13.25 -3.115 3.771 1 98.56 258 ARG B CA 1
ATOM 4228 C C . ARG B 1 258 ? 13.102 -1.709 4.344 1 98.56 258 ARG B C 1
ATOM 4230 O O . ARG B 1 258 ? 14.086 -1.113 4.801 1 98.56 258 ARG B O 1
ATOM 4237 N N . VAL B 1 259 ? 11.969 -1.157 4.219 1 98.88 259 VAL B N 1
ATOM 4238 C CA . VAL B 1 259 ? 11.578 0.064 4.914 1 98.88 259 VAL B CA 1
ATOM 4239 C C . VAL B 1 259 ? 10.508 -0.255 5.957 1 98.88 259 VAL B C 1
ATOM 4241 O O . VAL B 1 259 ? 9.414 -0.713 5.617 1 98.88 259 VAL B O 1
ATOM 4244 N N . ASN B 1 260 ? 10.828 -0.01 7.199 1 98.81 260 ASN B N 1
ATOM 4245 C CA . ASN B 1 260 ? 9.977 -0.303 8.352 1 98.81 260 ASN B CA 1
ATOM 4246 C C . ASN B 1 260 ? 9.008 0.84 8.633 1 98.81 260 ASN B C 1
ATOM 4248 O O . ASN B 1 260 ? 9.43 1.946 8.977 1 98.81 260 ASN B O 1
ATOM 4252 N N . ALA B 1 261 ? 7.738 0.546 8.633 1 98.88 261 ALA B N 1
ATOM 4253 C CA . ALA B 1 261 ? 6.703 1.57 8.742 1 98.88 261 ALA B CA 1
ATOM 4254 C C . ALA B 1 261 ? 6.789 2.299 10.078 1 98.88 261 ALA B C 1
ATOM 4256 O O . ALA B 1 261 ? 6.293 3.42 10.219 1 98.88 261 ALA B O 1
ATOM 4257 N N . VAL B 1 262 ? 7.391 1.675 11.117 1 98.81 262 VAL B N 1
ATOM 4258 C CA . VAL B 1 262 ? 7.34 2.258 12.453 1 98.81 262 VAL B CA 1
ATOM 4259 C C . VAL B 1 262 ? 8.727 2.73 12.867 1 98.81 262 VAL B C 1
ATOM 4261 O O . VAL B 1 262 ? 8.992 2.955 14.055 1 98.81 262 VAL B O 1
ATOM 4264 N N . GLU B 1 263 ? 9.641 2.809 11.906 1 98.69 263 GLU B N 1
ATOM 4265 C CA . GLU B 1 263 ? 11.008 3.227 12.211 1 98.69 263 GLU B CA 1
ATOM 4266 C C . GLU B 1 263 ? 11.023 4.594 12.891 1 98.69 263 GLU B C 1
ATOM 4268 O O . GLU B 1 263 ? 11.844 4.84 13.781 1 98.69 263 GLU B O 1
ATOM 4273 N N . LEU B 1 264 ? 10.141 5.496 12.492 1 98.81 264 LEU B N 1
ATOM 4274 C CA . LEU B 1 264 ? 10.164 6.863 13.008 1 98.81 264 LEU B CA 1
ATOM 4275 C C . LEU B 1 264 ? 9.039 7.082 14.016 1 98.81 264 LEU B C 1
ATOM 4277 O O . LEU B 1 264 ? 8.609 8.211 14.234 1 98.81 264 LEU B O 1
ATOM 4281 N N . GLU B 1 265 ? 8.484 6.008 14.547 1 98.5 265 GLU B N 1
ATOM 4282 C CA . GLU B 1 265 ? 7.465 6.117 15.594 1 98.5 265 GLU B CA 1
ATOM 4283 C C . GLU B 1 265 ? 7.914 7.051 16.703 1 98.5 265 GLU B C 1
ATOM 4285 O O . GLU B 1 265 ? 9.023 6.922 17.219 1 98.5 265 GLU B O 1
ATOM 4290 N N . GLY B 1 266 ? 7.082 7.988 17 1 97.56 266 GLY B N 1
ATOM 4291 C CA . GLY B 1 266 ? 7.355 8.898 18.094 1 97.56 266 GLY B CA 1
ATOM 4292 C C . GLY B 1 266 ? 8.234 10.07 17.688 1 97.56 266 GLY B C 1
ATOM 4293 O O . GLY B 1 266 ? 8.531 10.945 18.516 1 97.56 266 GLY B O 1
ATOM 4294 N N . LYS B 1 267 ? 8.672 10.117 16.422 1 98.12 267 LYS B N 1
ATOM 4295 C CA . LYS B 1 267 ? 9.539 11.188 15.953 1 98.12 267 LYS B CA 1
ATOM 4296 C C . LYS B 1 267 ? 8.75 12.227 15.156 1 98.12 267 LYS B C 1
ATOM 4298 O O . LYS B 1 267 ? 7.688 11.922 14.617 1 98.12 267 LYS B O 1
ATOM 4303 N N . ASP B 1 268 ? 9.266 13.422 15.156 1 98.25 268 ASP B N 1
ATOM 4304 C CA . ASP B 1 268 ? 8.617 14.516 14.445 1 98.25 268 ASP B CA 1
ATOM 4305 C C . ASP B 1 268 ? 9.312 14.797 13.117 1 98.25 268 ASP B C 1
ATOM 4307 O O . ASP B 1 268 ? 9.148 15.867 12.531 1 98.25 268 ASP B O 1
ATOM 4311 N N . THR B 1 269 ? 10.172 13.883 12.68 1 98.75 269 THR B N 1
ATOM 4312 C CA . THR B 1 269 ? 10.922 14.031 11.445 1 98.75 269 THR B CA 1
ATOM 4313 C C . THR B 1 269 ? 10.352 13.133 10.352 1 98.75 269 THR B C 1
ATOM 4315 O O . THR B 1 269 ? 9.422 12.352 10.602 1 98.75 269 THR B O 1
ATOM 4318 N N . MET B 1 270 ? 10.836 13.289 9.188 1 98.88 270 MET B N 1
ATOM 4319 C CA . MET B 1 270 ? 10.438 12.531 8.008 1 98.88 270 MET B CA 1
ATOM 4320 C C . MET B 1 270 ? 11.648 12.18 7.148 1 98.88 270 MET B C 1
ATOM 4322 O O . MET B 1 270 ? 12.547 13 6.98 1 98.88 270 MET B O 1
ATOM 4326 N N . LYS B 1 271 ? 11.703 10.992 6.652 1 98.94 271 LYS B N 1
ATOM 4327 C CA . LYS B 1 271 ? 12.719 10.555 5.703 1 98.94 271 LYS B CA 1
ATOM 4328 C C . LYS B 1 271 ? 12.117 10.328 4.316 1 98.94 271 LYS B C 1
ATOM 4330 O O . LYS B 1 271 ? 11.016 9.781 4.195 1 98.94 271 LYS B O 1
ATOM 4335 N N . LEU B 1 272 ? 12.773 10.797 3.357 1 98.94 272 LEU B N 1
ATOM 4336 C CA . LEU B 1 272 ? 12.398 10.562 1.967 1 98.94 272 LEU B CA 1
ATOM 4337 C C . LEU B 1 272 ? 13.406 9.648 1.278 1 98.94 272 LEU B C 1
ATOM 4339 O O . LEU B 1 272 ? 14.617 9.781 1.49 1 98.94 272 LEU B O 1
ATOM 4343 N N . PHE B 1 273 ? 12.898 8.719 0.521 1 98.94 273 PHE B N 1
ATOM 4344 C CA . PHE B 1 273 ? 13.719 7.773 -0.223 1 98.94 273 PHE B CA 1
ATOM 4345 C C . PHE B 1 273 ? 13.383 7.812 -1.708 1 98.94 273 PHE B C 1
ATOM 4347 O O . PHE B 1 273 ? 12.234 8.047 -2.082 1 98.94 273 PHE B O 1
ATOM 4354 N N . VAL B 1 274 ? 14.375 7.602 -2.512 1 98.94 274 VAL B N 1
ATOM 4355 C CA . VAL B 1 274 ? 14.211 7.293 -3.93 1 98.94 274 VAL B CA 1
ATOM 4356 C C . VAL B 1 274 ? 14.719 5.883 -4.211 1 98.94 274 VAL B C 1
ATOM 4358 O O . VAL B 1 274 ? 15.922 5.621 -4.156 1 98.94 274 VAL B O 1
ATOM 4361 N N . PHE B 1 275 ? 13.82 4.984 -4.516 1 98.94 275 PHE B N 1
ATOM 4362 C CA . PHE B 1 275 ? 14.188 3.596 -4.773 1 98.94 275 PHE B CA 1
ATOM 4363 C C . PHE B 1 275 ? 14.109 3.279 -6.262 1 98.94 275 PHE B C 1
ATOM 4365 O O . PHE B 1 275 ? 13.227 3.783 -6.961 1 98.94 275 PHE B O 1
ATOM 4372 N N . GLY B 1 276 ? 14.859 2.4 -6.746 1 98.56 276 GLY B N 1
ATOM 4373 C CA . GLY B 1 276 ? 14.977 1.956 -8.125 1 98.56 276 GLY B CA 1
ATOM 4374 C C . GLY B 1 276 ? 16.344 1.354 -8.438 1 98.56 276 GLY B C 1
ATOM 4375 O O . GLY B 1 276 ? 17.125 1.093 -7.535 1 98.56 276 GLY B O 1
ATOM 4376 N N . THR B 1 277 ? 16.531 1.042 -9.672 1 97.94 277 THR B N 1
ATOM 4377 C CA . THR B 1 277 ? 17.797 0.534 -10.18 1 97.94 277 THR B CA 1
ATOM 4378 C C . THR B 1 277 ? 18.484 1.573 -11.062 1 97.94 277 THR B C 1
ATOM 4380 O O . THR B 1 277 ? 17.875 2.104 -11.992 1 97.94 277 THR B O 1
ATOM 4383 N N . PRO B 1 278 ? 19.781 1.876 -10.703 1 95.88 278 PRO B N 1
ATOM 4384 C CA . PRO B 1 278 ? 20.484 2.811 -11.578 1 95.88 278 PRO B CA 1
ATOM 4385 C C . PRO B 1 278 ? 20.391 2.426 -13.055 1 95.88 278 PRO B C 1
ATOM 4387 O O . PRO B 1 278 ? 20.562 1.256 -13.406 1 95.88 278 PRO B O 1
ATOM 4390 N N . GLY B 1 279 ? 20.062 3.4 -13.859 1 95.94 279 GLY B N 1
ATOM 4391 C CA . GLY B 1 279 ? 19.922 3.152 -15.281 1 95.94 279 GLY B CA 1
ATOM 4392 C C . GLY B 1 279 ? 18.562 2.596 -15.656 1 95.94 279 GLY B C 1
ATOM 4393 O O . GLY B 1 279 ? 18.25 2.422 -16.828 1 95.94 279 GLY B O 1
ATOM 4394 N N . GLY B 1 280 ? 17.734 2.316 -14.648 1 96.5 280 GLY B N 1
ATOM 4395 C CA . GLY B 1 280 ? 16.391 1.81 -14.906 1 96.5 280 GLY B CA 1
ATOM 4396 C C . GLY B 1 280 ? 15.422 2.889 -15.344 1 96.5 280 GLY B C 1
ATOM 4397 O O . GLY B 1 280 ? 15.797 4.059 -15.453 1 96.5 280 GLY B O 1
ATOM 4398 N N . SER B 1 281 ? 14.156 2.469 -15.594 1 97.5 281 SER B N 1
ATOM 4399 C CA . SER B 1 281 ? 13.164 3.383 -16.141 1 97.5 281 SER B CA 1
ATOM 4400 C C . SER B 1 281 ? 12.07 3.691 -15.117 1 97.5 281 SER B C 1
ATOM 4402 O O . SER B 1 281 ? 11.055 4.305 -15.453 1 97.5 281 SER B O 1
ATOM 4404 N N . GLN B 1 282 ? 12.258 3.234 -13.93 1 98.62 282 GLN B N 1
ATOM 4405 C CA . GLN B 1 282 ? 11.227 3.371 -12.914 1 98.62 282 GLN B CA 1
ATOM 4406 C C . GLN B 1 282 ? 11.82 3.801 -11.57 1 98.62 282 GLN B C 1
ATOM 4408 O O . GLN B 1 282 ? 12.953 3.439 -11.242 1 98.62 282 GLN B O 1
ATOM 4413 N N . VAL B 1 283 ? 11.094 4.543 -10.797 1 98.88 283 VAL B N 1
ATOM 4414 C CA . VAL B 1 283 ? 11.438 4.809 -9.406 1 98.88 283 VAL B CA 1
ATOM 4415 C C . VAL B 1 283 ? 10.18 4.73 -8.539 1 98.88 283 VAL B C 1
ATOM 4417 O O . VAL B 1 283 ? 9.062 4.891 -9.047 1 98.88 283 VAL B O 1
ATOM 4420 N N . ASN B 1 284 ? 10.312 4.383 -7.344 1 98.94 284 ASN B N 1
ATOM 4421 C CA . ASN B 1 284 ? 9.305 4.527 -6.293 1 98.94 284 ASN B CA 1
ATOM 4422 C C . ASN B 1 284 ? 9.773 5.484 -5.199 1 98.94 284 ASN B C 1
ATOM 4424 O O . ASN B 1 284 ? 10.766 5.211 -4.512 1 98.94 284 ASN B O 1
ATOM 4428 N N . LEU B 1 285 ? 9.133 6.645 -5.129 1 99 285 LEU B N 1
ATOM 4429 C CA . LEU B 1 285 ? 9.422 7.594 -4.062 1 99 285 LEU B CA 1
ATOM 4430 C C . LEU B 1 285 ? 8.688 7.207 -2.779 1 99 285 LEU B C 1
ATOM 4432 O O . LEU B 1 285 ? 7.512 6.848 -2.816 1 99 285 LEU B O 1
ATOM 4436 N N . VAL B 1 286 ? 9.422 7.293 -1.648 1 98.94 286 VAL B N 1
ATOM 4437 C CA . VAL B 1 286 ? 8.836 6.844 -0.389 1 98.94 286 VAL B CA 1
ATOM 4438 C C . VAL B 1 286 ? 9.07 7.895 0.694 1 98.94 286 VAL B C 1
ATOM 4440 O O . VAL B 1 286 ? 10.18 8.406 0.843 1 98.94 286 VAL B O 1
ATOM 4443 N N . ALA B 1 287 ? 8.047 8.266 1.37 1 98.94 287 ALA B N 1
ATOM 4444 C CA . ALA B 1 287 ? 8.141 9.078 2.586 1 98.94 287 ALA B CA 1
ATOM 4445 C C . ALA B 1 287 ? 7.84 8.234 3.824 1 98.94 287 ALA B C 1
ATOM 4447 O O . ALA B 1 287 ? 6.852 7.496 3.857 1 98.94 287 ALA B O 1
ATOM 4448 N N . LEU B 1 288 ? 8.695 8.273 4.742 1 98.94 288 LEU B N 1
ATOM 4449 C CA . LEU B 1 288 ? 8.555 7.617 6.039 1 98.94 288 LEU B CA 1
ATOM 4450 C C . LEU B 1 288 ? 8.391 8.648 7.152 1 98.94 288 LEU B C 1
ATOM 4452 O O . LEU B 1 288 ? 9.219 9.547 7.301 1 98.94 288 LEU B O 1
ATOM 4456 N N . LEU B 1 289 ? 7.285 8.531 7.941 1 98.94 289 LEU B N 1
ATOM 4457 C CA . LEU B 1 289 ? 7.027 9.469 9.039 1 98.94 289 LEU B CA 1
ATOM 4458 C C . LEU B 1 289 ? 6.109 8.836 10.078 1 98.94 289 LEU B C 1
ATOM 4460 O O . LEU B 1 289 ? 5.605 7.73 9.883 1 98.94 289 LEU B O 1
ATOM 4464 N N . ASP B 1 290 ? 5.988 9.469 11.211 1 98.88 290 ASP B N 1
ATOM 4465 C CA . ASP B 1 290 ? 4.973 9.117 12.203 1 98.88 290 ASP B CA 1
ATOM 4466 C C . ASP B 1 290 ? 3.68 9.891 11.953 1 98.88 290 ASP B C 1
ATOM 4468 O O . ASP B 1 290 ? 3.686 11.125 11.898 1 98.88 290 ASP B O 1
ATOM 4472 N N . ASN B 1 291 ? 2.555 9.156 11.859 1 98.75 291 ASN B N 1
ATOM 4473 C CA . ASN B 1 291 ? 1.279 9.781 11.539 1 98.75 291 ASN B CA 1
ATOM 4474 C C . ASN B 1 291 ? 0.856 10.781 12.617 1 98.75 291 ASN B C 1
ATOM 4476 O O . ASN B 1 291 ? 0.118 11.727 12.336 1 98.75 291 ASN B O 1
ATOM 4480 N N . LEU B 1 292 ? 1.341 10.648 13.836 1 98.38 292 LEU B N 1
ATOM 4481 C CA . LEU B 1 292 ? 1.008 11.594 14.891 1 98.38 292 LEU B CA 1
ATOM 4482 C C . LEU B 1 292 ? 2.15 12.578 15.117 1 98.38 292 LEU B C 1
ATOM 4484 O O . LEU B 1 292 ? 1.963 13.617 15.75 1 98.38 292 LEU B O 1
ATOM 4488 N N . GLY B 1 293 ? 3.354 12.227 14.688 1 98.31 293 GLY B N 1
ATOM 4489 C CA . GLY B 1 293 ? 4.488 13.133 14.781 1 98.31 293 GLY B CA 1
ATOM 4490 C C . GLY B 1 293 ? 4.473 14.227 13.734 1 98.31 293 GLY B C 1
ATOM 4491 O O . GLY B 1 293 ? 3.662 15.156 13.805 1 98.31 293 GLY B O 1
ATOM 4492 N N . LYS B 1 294 ? 5.332 14.023 12.727 1 98.44 294 LYS B N 1
ATOM 4493 C CA . LYS B 1 294 ? 5.359 14.977 11.617 1 98.44 294 LYS B CA 1
ATOM 4494 C C . LYS B 1 294 ? 4.012 15.039 10.906 1 98.44 294 LYS B C 1
ATOM 4496 O O . LYS B 1 294 ? 3.68 16.047 10.281 1 98.44 294 LYS B O 1
ATOM 4501 N N . GLY B 1 295 ? 3.174 14.008 11.125 1 97.69 295 GLY B N 1
ATOM 4502 C CA . GLY B 1 295 ? 1.908 13.906 10.414 1 97.69 295 GLY B CA 1
ATOM 4503 C C . GLY B 1 295 ? 0.769 14.617 11.125 1 97.69 295 GLY B C 1
ATOM 4504 O O . GLY B 1 295 ? -0.334 14.719 10.586 1 97.69 295 GLY B O 1
ATOM 4505 N N . ALA B 1 296 ? 0.969 15.07 12.367 1 97.69 296 ALA B N 1
ATOM 4506 C CA . ALA B 1 296 ? -0.144 15.711 13.07 1 97.69 296 ALA B CA 1
ATOM 4507 C C . ALA B 1 296 ? 0.358 16.625 14.18 1 97.69 296 ALA B C 1
ATOM 4509 O O . ALA B 1 296 ? 0.573 17.812 13.961 1 97.69 296 ALA B O 1
ATOM 4510 N N . SER B 1 297 ? 0.531 16.047 15.438 1 98.06 297 SER B N 1
ATOM 4511 C CA . SER B 1 297 ? 0.835 16.828 16.625 1 98.06 297 SER B CA 1
ATOM 4512 C C . SER B 1 297 ? 2.238 17.422 16.562 1 98.06 297 SER B C 1
ATOM 4514 O O . SER B 1 297 ? 2.465 18.547 17 1 98.06 297 SER B O 1
ATOM 4516 N N . GLY B 1 298 ? 3.191 16.625 16.047 1 98 298 GLY B N 1
ATOM 4517 C CA . GLY B 1 298 ? 4.535 17.141 15.875 1 98 298 GLY B CA 1
ATOM 4518 C C . GLY B 1 298 ? 4.586 18.359 14.961 1 98 298 GLY B C 1
ATOM 4519 O O . GLY B 1 298 ? 5.297 19.328 15.25 1 98 298 GLY B O 1
ATOM 4520 N N . ALA B 1 299 ? 3.854 18.312 13.906 1 98.5 299 ALA B N 1
ATOM 4521 C CA . ALA B 1 299 ? 3.764 19.438 12.984 1 98.5 299 ALA B CA 1
ATOM 4522 C C . ALA B 1 299 ? 3.107 20.641 13.656 1 98.5 299 ALA B C 1
ATOM 4524 O O . ALA B 1 299 ? 3.523 21.781 13.445 1 98.5 299 ALA B O 1
ATOM 4525 N N . ALA B 1 300 ? 2.061 20.406 14.445 1 98.56 300 ALA B N 1
ATOM 4526 C CA . ALA B 1 300 ? 1.356 21.484 15.125 1 98.56 300 ALA B CA 1
ATOM 4527 C C . ALA B 1 300 ? 2.287 22.234 16.078 1 98.56 300 ALA B C 1
ATOM 4529 O O . ALA B 1 300 ? 2.289 23.469 16.125 1 98.56 300 ALA B O 1
ATOM 4530 N N . VAL B 1 301 ? 3.053 21.484 16.828 1 98.19 301 VAL B N 1
ATOM 4531 C CA . VAL B 1 301 ? 3.99 22.094 17.766 1 98.19 301 VAL B CA 1
ATOM 4532 C C . VAL B 1 301 ? 5.078 22.844 17 1 98.19 301 VAL B C 1
ATOM 4534 O O . VAL B 1 301 ? 5.477 23.938 17.406 1 98.19 301 VAL B O 1
ATOM 4537 N N . GLN B 1 302 ? 5.57 22.281 15.914 1 98.25 302 GLN B N 1
ATOM 4538 C CA . GLN B 1 302 ? 6.535 22.984 15.07 1 98.25 302 GLN B CA 1
ATOM 4539 C C . GLN B 1 302 ? 5.98 24.312 14.578 1 98.25 302 GLN B C 1
ATOM 4541 O O . GLN B 1 302 ? 6.676 25.328 14.625 1 98.25 302 GLN B O 1
ATOM 4546 N N . ASN B 1 303 ? 4.746 24.281 14.086 1 98.69 303 ASN B N 1
ATOM 4547 C CA . ASN B 1 303 ? 4.109 25.5 13.594 1 98.69 303 ASN B CA 1
ATOM 4548 C C . ASN B 1 303 ? 3.93 26.531 14.711 1 98.69 303 ASN B C 1
ATOM 4550 O O . ASN B 1 303 ? 4.152 27.719 14.508 1 98.69 303 ASN B O 1
ATOM 4554 N N . MET B 1 304 ? 3.545 26.047 15.875 1 98.5 304 MET B N 1
ATOM 4555 C CA . MET B 1 304 ? 3.438 26.922 17.031 1 98.5 304 MET B CA 1
ATOM 4556 C C . MET B 1 304 ? 4.77 27.594 17.328 1 98.5 304 MET B C 1
ATOM 4558 O O . MET B 1 304 ? 4.82 28.812 17.516 1 98.5 304 MET B O 1
ATOM 4562 N N . ASP B 1 305 ? 5.82 26.828 17.328 1 98.06 305 ASP B N 1
ATOM 4563 C CA . ASP B 1 305 ? 7.148 27.359 17.625 1 98.06 305 ASP B CA 1
ATOM 4564 C C . ASP B 1 305 ? 7.562 28.406 16.594 1 98.06 305 ASP B C 1
ATOM 4566 O O . ASP B 1 305 ? 8.164 29.438 16.953 1 98.06 305 ASP B O 1
ATOM 4570 N N . LEU B 1 306 ? 7.277 28.141 15.352 1 98.12 306 LEU B N 1
ATOM 4571 C CA . LEU B 1 306 ? 7.562 29.125 14.305 1 98.12 306 LEU B CA 1
ATOM 4572 C C . LEU B 1 306 ? 6.785 30.406 14.539 1 98.12 306 LEU B C 1
ATOM 4574 O O . LEU B 1 306 ? 7.34 31.5 14.422 1 98.12 306 LEU B O 1
ATOM 4578 N N . MET B 1 307 ? 5.527 30.281 14.922 1 98.19 307 MET B N 1
ATOM 4579 C CA . MET B 1 307 ? 4.672 31.438 15.156 1 98.19 307 MET B CA 1
ATOM 4580 C C . MET B 1 307 ? 5.164 32.25 16.359 1 98.19 307 MET B C 1
ATOM 4582 O O . MET B 1 307 ? 5.051 33.469 16.375 1 98.19 307 MET B O 1
ATOM 4586 N N . LEU B 1 308 ? 5.707 31.547 17.406 1 97.12 308 LEU B N 1
ATOM 4587 C CA . LEU B 1 308 ? 6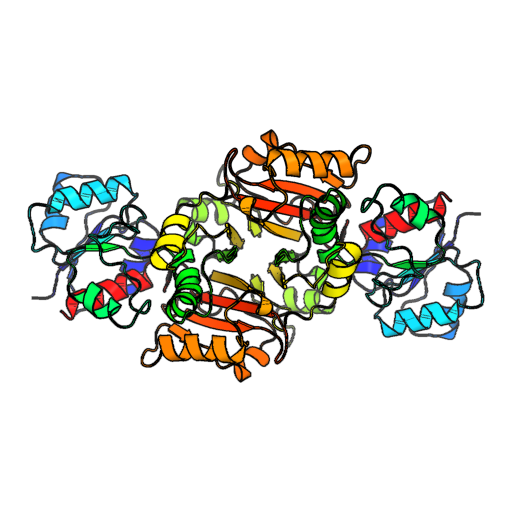.211 32.219 18.594 1 97.12 308 LEU B CA 1
ATOM 4588 C C . LEU B 1 308 ? 7.527 32.938 18.312 1 97.12 308 LEU B C 1
ATOM 4590 O O . LEU B 1 308 ? 7.906 33.844 19.047 1 97.12 308 LEU B O 1
ATOM 4594 N N . ALA B 1 309 ? 8.312 32.469 17.359 1 91.12 309 ALA B N 1
ATOM 4595 C CA . ALA B 1 309 ? 9.602 33.031 17 1 91.12 309 ALA B CA 1
ATOM 4596 C C . ALA B 1 309 ? 9.43 34.281 16.141 1 91.12 309 ALA B C 1
ATOM 4598 O O . ALA B 1 309 ? 10.406 34.938 15.75 1 91.12 309 ALA B O 1
ATOM 4599 N N . SER B 1 310 ? 8.227 34.688 15.867 1 81.94 310 SER B N 1
ATOM 4600 C CA . SER B 1 310 ? 7.969 35.906 15.094 1 81.94 310 SER B CA 1
ATOM 4601 C C . SER B 1 310 ? 8.352 37.156 15.875 1 81.94 310 SER B C 1
ATOM 4603 O O . SER B 1 310 ? 8.32 37.156 17.109 1 81.94 310 SER B O 1
#

Nearest PDB structures (foldseek):
  2g17-assembly1_A  TM=8.214E-01  e=1.549E-23  Salmonella enterica subsp. enterica serovar Typhimurium str. LT2
  3dr3-assembly1_A  TM=7.810E-01  e=3.394E-24  Shigella flexneri
  2ozp-assembly1_A  TM=7.449E-01  e=7.176E-20  Thermus thermophilus HB8
  5ein-assembly1_A  TM=7.537E-01  e=3.082E-19  Thermus thermophilus HB27
  5eio-assembly1_A  TM=7.464E-01  e=3.480E-19  Thermus thermophilus HB27

Foldseek 3Di:
DQFEEEEQPLPKLLNVVLCVVCPPPPSHHYDDDPPVCSVPPVVLLVSQLVGQEYEYPDEQVVVVVSCVSCVVPLSYAYEYQYLNCLQPPLAQELLCLLFDCNLVVLQVHSHYYDAAQQLSWLSLQQQLCVVVQFADAPPQKAKEKEWEQCSVMPVSVCLDVPPPPPNRDPDQKDKDPVVQPDSNQVNNCNSSVYPDTHRYIYMYHHHHKFMKMKIKDFNVNTDPPDFLVVSLVSSCVSRPPDDQEEEDDQVVLVPDPDDDRCPQPPHQGKYWYWDDDGVDRMIMIMIIHISSHVRGNVSSVVSVVSNVVD/DQFEEEEQPLVKLLNVVLCVVCPPPPSHHYDDDPPVCSVPPVVLLVSQLVGQEYEYPDEQVVVVVSCVSCVVPQSYAYEYQYLNCLQPPLAQELLCLLFDCSLVVLQPHSHYYDAAQQLSWLSLQQQLCVVVQFADAPPQKAKEKEWEQCSVMPVSVCQDVPPPPPNRDPDQKDKDPVVQPDSNQVNNCNSSVYPDTHRYIYMYHNHHKFMKMKIKDFNVNTDPPDFLVVSLVSSCVSRPPDDQEEEDDQVVVVPDPDDDRCPQPPHQGKYWYWDDDGVDRMIMIMIIHISSHVRGNVSSVVSVVSNVVD

pLDDT: mean 97.09, std 2.85, range [81.94, 99.0]

Secondary structure (DSSP, 8-state):
-PPEEEEETTTSHHHHHHHHHHTT-SSSEEE---GGGTT-HHHHHHHHHH-SEEEE-S-HHHHHHHHHHTTT-TT-EEEE-SSTTTT-TTSEE--TTSSTTHHHHHHH-SEEEPPPHHHHHHHHHHHHHHHTT-S-TT---EEEEEE-GGGGHHHHHHHHH-TTSTT----SEEE--TTS--TTHHHHHHHTT-SS--EEEEEEESSSS-EEEEEEEEGGGSSTT--HHHHHHHHHHHTTT-SSEEE--HHHHHT-S-EETTTTTT-S-EEEEEEE-TT-SEEEEEEEE-TTIIIIIHHHHHHHHHHHT-/-PPEEEEETTTSHHHHHHHHHHTT-SSSEEE---GGGTT-HHHHHHHHHH-SEEEE-S-HHHHHHHHHHTTT-TT-EEEE-SSTTTT-TTSEE--TTSSTTHHHHHHH-SEEEPPPHHHHHHHHHHHHHHHTT-S-TT---EEEEEE-GGGGHHHHHHHHH-TTSTT----SEEE--TTS--TTHHHHHHHTT-SS--EEEEEEESSSS-EEEEEEEEGGGSSTT--HHHHHHHHHHHTTT-SSEEEPPHHHHHT-S-EETTTTTT-S-EEEEEEE-TT-SEEEEEEEE-TTIIIIIHHHHHHHHHHHT-

Radius of gyration: 26.92 Å; Cα contacts (8 Å, |Δi|>4): 1445; chains: 2; bounding box: 48×87×58 Å

Organism: Rhizobium etli (strain CIAT 652) (NCBI:txid491916)